Protein 8H68 (pdb70)

Radius of gyration: 27.29 Å; Cα contacts (8 Å, |Δi|>4): 1379; chains: 1; bounding box: 61×79×65 Å

InterPro domains:
  IPR032857 Alpha-ketoglutarate-dependent dioxygenase alkB homologue 4 [PTHR12463] (4-280)
  IPR037151 Alpha-ketoglutarate-dependent dioxygenase AlkB-like superfamily [G3DSA:2.60.120.590] (76-265)

Nearest PDB structures (foldseek):
  8h68-assembly1_A  TM=1.002E+00  e=0.000E+00  Escherichia coli
  2xz3-assembly1_A  TM=9.997E-01  e=1.056E-76  Escherichia coli
  5wq6-assembly3_C  TM=9.988E-01  e=4.194E-76  Homo sapiens
  3o3u-assembly1_N  TM=6.892E-01  e=9.027E-78  Escherichia coli
  7wr3-assembly2_B  TM=6.899E-01  e=1.513E-76  Bolitoglossa

CATH classification: 2.60.120.590

GO terms:
  GO:0141131 DNA N6-methyladenine demethylase activity (F, IDA)
  GO:0010032 meiotic chromosome condensation (P, IMP)
  GO:1905516 positive regulation of fertilization (P, IMP)
  GO:2000781 positive regulation of double-strand break repair (P, IMP)
  GO:2001252 positive regulation of chromosome organization (P, IMP)
  GO:1901046 positive regulation of egg-laying behavior (P, IMP)
  GO:0006260 DNA replication (P, IMP)
  GO:0060903 positive regulation of meiosis I (P, IMP)
  GO:0005515 protein binding (F, IPI)

Organism: Caenorhabditis elegans (NCBI:txid6239)

Structure (mmCIF, N/CA/C/O backbone):
data_8H68
#
_entry.id   8H68
#
_cell.length_a   50.026
_cell.length_b   91.867
_cell.length_c   133.302
_cell.angle_alpha   90.00
_cell.angle_beta   90.00
_cell.angle_gamma   90.00
#
_symmetry.space_group_name_H-M   'P 21 21 21'
#
loop_
_entity.id
_entity.type
_entity.pdbx_description
1 polymer 'Maltose/maltodextrin-binding periplasmic protein,DNA N6-methyl adenine demethylase'
2 branched alpha-D-glucopyranose-(1-4)-alpha-D-glucopyranose-(1-4)-alpha-D-glucopyranose-(1-4)-alpha-D-glucopyranose
3 non-polymer 2-AMINO-2-HYDROXYMETHYL-PROPANE-1,3-DIOL
4 non-polymer GLYCINE
5 non-polymer N-OXALYLGLYCINE
6 non-polymer 'MAGNESIUM ION'
7 non-polymer '4-(2-HYDROXYETHYL)-1-PIPERAZINE ETHANESULFONIC ACID'
8 non-polymer DI(HYDROXYETHYL)ETHER
9 water water
#
loop_
_atom_site.group_PDB
_atom_site.id
_atom_site.type_symbol
_atom_site.label_atom_id
_atom_site.label_alt_id
_atom_site.label_comp_id
_atom_site.label_asym_id
_atom_site.label_entity_id
_atom_site.label_seq_id
_atom_site.pdbx_PDB_ins_code
_atom_site.Cartn_x
_atom_site.Cartn_y
_atom_site.Cartn_z
_atom_site.occupancy
_atom_site.B_iso_or_equiv
_atom_site.auth_seq_id
_atom_site.auth_comp_id
_atom_site.auth_asym_id
_atom_site.auth_atom_id
_atom_site.pdbx_PDB_model_num
ATOM 1 N N . LYS A 1 3 ? 12.175 -50.943 -27.398 1.00 71.53 -371 LYS A N 1
ATOM 2 C CA . LYS A 1 3 ? 12.145 -49.889 -28.403 1.00 58.13 -371 LYS A CA 1
ATOM 3 C C . LYS A 1 3 ? 11.008 -48.892 -28.162 1.00 58.93 -371 LYS A C 1
ATOM 4 O O . LYS A 1 3 ? 10.555 -48.669 -27.031 1.00 59.36 -371 LYS A O 1
ATOM 10 N N . ILE A 1 4 ? 10.553 -48.300 -29.263 1.00 59.14 -370 ILE A N 1
ATOM 11 C CA . ILE A 1 4 ? 9.500 -47.298 -29.261 1.00 50.92 -370 ILE A CA 1
ATOM 12 C C . ILE A 1 4 ? 8.196 -47.980 -29.628 1.00 50.29 -370 ILE A C 1
ATOM 13 O O . ILE A 1 4 ? 8.141 -48.759 -30.590 1.00 48.86 -370 ILE A O 1
ATOM 18 N N . GLU A 1 5 ? 7.146 -47.681 -28.874 1.00 52.14 -369 GLU A N 1
ATOM 19 C CA . GLU A 1 5 ? 5.844 -48.276 -29.128 1.00 54.04 -369 GLU A CA 1
ATOM 20 C C . GLU A 1 5 ? 5.302 -47.847 -30.485 1.00 52.61 -369 GLU A C 1
ATOM 21 O O . GLU A 1 5 ? 5.290 -46.655 -30.809 1.00 51.92 -369 GLU A O 1
ATOM 27 N N . GLU A 1 6 ? 4.825 -48.819 -31.267 1.00 50.95 -368 GLU A N 1
ATOM 28 C CA . GLU A 1 6 ? 4.074 -48.499 -32.473 1.00 47.87 -368 GLU A CA 1
ATOM 29 C C . GLU A 1 6 ? 2.677 -48.018 -32.110 1.00 47.52 -368 GLU A C 1
ATOM 30 O O . GLU A 1 6 ? 2.144 -48.338 -31.046 1.00 46.60 -368 GLU A O 1
ATOM 36 N N . GLY A 1 7 ? 2.086 -47.230 -33.011 1.00 46.97 -367 GLY A N 1
ATOM 37 C CA . GLY A 1 7 ? 0.694 -46.852 -32.911 1.00 44.81 -367 GLY A CA 1
ATOM 38 C C . GLY A 1 7 ? 0.396 -45.627 -32.075 1.00 45.62 -367 GLY A C 1
ATOM 39 O O . GLY A 1 7 ? -0.781 -45.263 -31.950 1.00 47.36 -367 GLY A O 1
ATOM 40 N N . LYS A 1 8 ? 1.415 -44.979 -31.510 1.00 46.74 -366 LYS A N 1
ATOM 41 C CA . LYS A 1 8 ? 1.247 -43.733 -30.771 1.00 45.03 -366 LYS A CA 1
ATOM 42 C C . LYS A 1 8 ? 2.485 -42.866 -30.985 1.00 43.25 -366 LYS A C 1
ATOM 43 O O . LYS A 1 8 ? 3.528 -43.345 -31.445 1.00 43.16 -366 LYS A O 1
ATOM 49 N N . LEU A 1 9 ? 2.365 -41.579 -30.644 1.00 39.95 -365 LEU A N 1
ATOM 50 C CA . LEU A 1 9 ? 3.455 -40.618 -30.802 1.00 38.26 -365 LEU A CA 1
ATOM 51 C C . LEU A 1 9 ? 3.856 -40.047 -29.448 1.00 35.62 -365 LEU A C 1
ATOM 52 O O . LEU A 1 9 ? 3.011 -39.540 -28.704 1.00 35.64 -365 LEU A O 1
ATOM 57 N N . VAL A 1 10 ? 5.146 -40.126 -29.139 1.00 36.13 -364 VAL A N 1
ATOM 58 C CA . VAL A 1 10 ? 5.732 -39.490 -27.968 1.00 34.33 -364 VAL A CA 1
ATOM 59 C C . VAL A 1 10 ? 6.583 -38.327 -28.465 1.00 36.33 -364 VAL A C 1
ATOM 60 O O . VAL A 1 10 ? 7.402 -38.500 -29.378 1.00 35.25 -364 VAL A O 1
ATOM 64 N N . ILE A 1 11 ? 6.384 -37.146 -27.873 1.00 34.57 -363 ILE A N 1
ATOM 65 C CA . ILE A 1 11 ? 7.015 -35.903 -28.312 1.00 34.58 -363 ILE A CA 1
ATOM 66 C C . ILE A 1 11 ? 7.768 -35.282 -27.144 1.00 34.50 -363 ILE A C 1
ATOM 67 O O . ILE A 1 11 ? 7.224 -35.184 -26.036 1.00 35.03 -363 ILE A O 1
ATOM 72 N N . TRP A 1 12 ? 9.014 -34.867 -27.400 1.00 31.33 -362 TRP A N 1
ATOM 73 C CA . TRP A 1 12 ? 9.831 -34.111 -26.456 1.00 31.16 -362 TRP A CA 1
ATOM 74 C C . TRP A 1 12 ? 9.982 -32.678 -26.942 1.00 27.47 -362 TRP A C 1
ATOM 75 O O . TRP A 1 12 ? 10.415 -32.446 -28.078 1.00 23.29 -362 TRP A O 1
ATOM 86 N N . ILE A 1 13 ? 9.648 -31.719 -26.072 1.00 29.38 -361 ILE A N 1
ATOM 87 C CA . ILE A 1 13 ? 9.868 -30.299 -26.339 1.00 28.00 -361 ILE A CA 1
ATOM 88 C C . ILE A 1 13 ? 10.273 -29.619 -25.029 1.00 27.29 -361 ILE A C 1
ATOM 89 O O . ILE A 1 13 ? 9.898 -30.056 -23.942 1.00 27.65 -361 ILE A O 1
ATOM 94 N N . ASN A 1 14 ? 11.109 -28.596 -25.130 1.00 25.17 -360 ASN A N 1
ATOM 95 C CA . ASN A 1 14 ? 11.675 -27.972 -23.932 1.00 31.60 -360 ASN A CA 1
ATOM 96 C C . ASN A 1 14 ? 10.588 -27.320 -23.071 1.00 27.03 -360 ASN A C 1
ATOM 97 O O . ASN A 1 14 ? 9.545 -26.885 -23.565 1.00 24.26 -360 ASN A O 1
ATOM 102 N N . GLY A 1 15 ? 10.870 -27.216 -21.768 1.00 31.41 -359 GLY A N 1
ATOM 103 C CA . GLY A 1 15 ? 9.940 -26.690 -20.764 1.00 28.32 -359 GLY A CA 1
ATOM 104 C C . GLY A 1 15 ? 9.629 -25.196 -20.859 1.00 30.53 -359 GLY A C 1
ATOM 105 O O . GLY A 1 15 ? 8.700 -24.729 -20.182 1.00 29.45 -359 GLY A O 1
ATOM 106 N N . ASP A 1 16 ? 10.366 -24.437 -21.667 1.00 31.24 -358 ASP A N 1
ATOM 107 C CA . ASP A 1 16 ? 10.074 -23.009 -21.826 1.00 34.39 -358 ASP A CA 1
ATOM 108 C C . ASP A 1 16 ? 9.165 -22.719 -23.021 1.00 34.11 -358 ASP A C 1
ATOM 109 O O . ASP A 1 16 ? 8.747 -21.571 -23.197 1.00 30.03 -358 ASP A O 1
ATOM 114 N N . LYS A 1 17 ? 8.828 -23.736 -23.819 1.00 32.04 -357 LYS A N 1
ATOM 115 C CA . LYS A 1 17 ? 7.982 -23.598 -24.995 1.00 29.81 -357 LYS A CA 1
ATOM 116 C C . LYS A 1 17 ? 6.541 -23.947 -24.641 1.00 32.09 -357 LYS A C 1
ATOM 117 O O . LYS A 1 17 ? 6.238 -24.403 -23.534 1.00 32.80 -357 LYS A O 1
ATOM 123 N N . GLY A 1 18 ? 5.642 -23.734 -25.601 1.00 29.00 -356 GLY A N 1
ATOM 124 C CA . GLY A 1 18 ? 4.237 -23.976 -25.362 1.00 30.99 -356 GLY A CA 1
ATOM 125 C C . GLY A 1 18 ? 3.814 -25.432 -25.457 1.00 35.33 -356 GLY A C 1
ATOM 126 O O . GLY A 1 18 ? 3.043 -25.804 -26.353 1.00 34.50 -356 GLY A O 1
ATOM 127 N N . TYR A 1 19 ? 4.301 -26.273 -24.537 1.00 31.04 -355 TYR A N 1
ATOM 128 C CA . TYR A 1 19 ? 4.000 -27.696 -24.648 1.00 33.14 -355 TYR A CA 1
ATOM 129 C C . TYR A 1 19 ? 2.530 -27.990 -24.392 1.00 33.99 -355 TYR A C 1
ATOM 130 O O . TYR A 1 19 ? 2.008 -28.973 -24.923 1.00 36.47 -355 TYR A O 1
ATOM 139 N N . ASN A 1 20 ? 1.831 -27.140 -23.625 1.00 35.42 -354 ASN A N 1
ATOM 140 C CA . ASN A 1 20 ? 0.397 -27.358 -23.417 1.00 35.83 -354 ASN A CA 1
ATOM 141 C C . ASN A 1 20 ? -0.402 -27.041 -24.674 1.00 35.18 -354 ASN A C 1
ATOM 142 O O . ASN A 1 20 ? -1.405 -27.703 -24.951 1.00 36.37 -354 ASN A O 1
ATOM 147 N N . GLY A 1 21 ? 0.002 -26.015 -25.435 1.00 34.51 -353 GLY A N 1
ATOM 148 C CA . GLY A 1 21 ? -0.603 -25.807 -26.743 1.00 33.39 -353 GLY A CA 1
ATOM 149 C C . GLY A 1 21 ? -0.283 -26.947 -27.696 1.00 34.22 -353 GLY A C 1
ATOM 150 O O . GLY A 1 21 ? -1.148 -27.419 -28.434 1.00 34.95 -353 GLY A O 1
ATOM 151 N N . LEU A 1 22 ? 0.961 -27.422 -27.672 1.00 36.06 -352 LEU A N 1
ATOM 152 C CA . LEU A 1 22 ? 1.340 -28.539 -28.532 1.00 35.89 -352 LEU A CA 1
ATOM 153 C C . LEU A 1 22 ? 0.533 -29.789 -28.200 1.00 36.34 -352 LEU A C 1
ATOM 154 O O . LEU A 1 22 ? 0.049 -30.480 -29.102 1.00 38.26 -352 LEU A O 1
ATOM 159 N N . ALA A 1 23 ? 0.344 -30.078 -26.910 1.00 34.71 -351 ALA A N 1
ATOM 160 C CA . ALA A 1 23 ? -0.549 -31.172 -26.528 1.00 34.39 -351 ALA A CA 1
ATOM 161 C C . ALA A 1 23 ? -1.981 -30.959 -27.018 1.00 37.03 -351 ALA A C 1
ATOM 162 O O . ALA A 1 23 ? -2.679 -31.938 -27.298 1.00 39.41 -351 ALA A O 1
ATOM 164 N N . GLU A 1 24 ? -2.452 -29.705 -27.122 1.00 40.02 -350 GLU A N 1
ATOM 165 C CA . GLU A 1 24 ? -3.797 -29.478 -27.664 1.00 37.85 -350 GLU A CA 1
ATOM 166 C C . GLU A 1 24 ? -3.868 -29.872 -29.138 1.00 39.05 -350 GLU A C 1
ATOM 167 O O . GLU A 1 24 ? -4.851 -30.484 -29.573 1.00 42.03 -350 GLU A O 1
ATOM 169 N N . VAL A 1 25 ? -2.837 -29.542 -29.926 1.00 34.64 -349 VAL A N 1
ATOM 170 C CA . VAL A 1 25 ? -2.756 -30.072 -31.287 1.00 38.11 -349 VAL A CA 1
ATOM 171 C C . VAL A 1 25 ? -2.769 -31.604 -31.267 1.00 41.91 -349 VAL A C 1
ATOM 172 O O . VAL A 1 25 ? -3.396 -32.244 -32.121 1.00 44.26 -349 VAL A O 1
ATOM 176 N N . GLY A 1 26 ? -2.072 -32.215 -30.298 1.00 40.32 -348 GLY A N 1
ATOM 177 C CA . GLY A 1 26 ? -2.087 -33.669 -30.175 1.00 43.85 -348 GLY A CA 1
ATOM 178 C C . GLY A 1 26 ? -3.470 -34.249 -29.920 1.00 48.33 -348 GLY A C 1
ATOM 179 O O . GLY A 1 26 ? -3.791 -35.339 -30.402 1.00 51.29 -348 GLY A O 1
ATOM 180 N N . LYS A 1 27 ? -4.303 -33.541 -29.145 1.00 47.75 -347 LYS A N 1
ATOM 181 C CA . LYS A 1 27 ? -5.677 -33.990 -28.925 1.00 50.03 -347 LYS A CA 1
ATOM 182 C C . LYS A 1 27 ? -6.468 -33.979 -30.228 1.00 54.33 -347 LYS A C 1
ATOM 183 O O . LYS A 1 27 ? -7.220 -34.919 -30.518 1.00 56.70 -347 LYS A O 1
ATOM 189 N N . LYS A 1 28 ? -6.323 -32.910 -31.019 1.00 51.78 -346 LYS A N 1
ATOM 190 C CA . LYS A 1 28 ? -7.012 -32.830 -32.304 1.00 55.38 -346 LYS A CA 1
ATOM 191 C C . LYS A 1 28 ? -6.562 -33.959 -33.222 1.00 55.34 -346 LYS A C 1
ATOM 192 O O . LYS A 1 28 ? -7.369 -34.527 -33.968 1.00 56.91 -346 LYS A O 1
ATOM 198 N N . PHE A 1 29 ? -5.273 -34.306 -33.160 1.00 53.24 -345 PHE A N 1
ATOM 199 C CA . PHE A 1 29 ? -4.756 -35.478 -33.863 1.00 55.71 -345 PHE A CA 1
ATOM 200 C C . PHE A 1 29 ? -5.413 -36.754 -33.355 1.00 54.57 -345 PHE A C 1
ATOM 201 O O . PHE A 1 29 ? -5.805 -37.621 -34.141 1.00 54.41 -345 PHE A O 1
ATOM 209 N N . GLU A 1 30 ? -5.530 -36.889 -32.035 1.00 54.90 -344 GLU A N 1
ATOM 210 C CA . GLU A 1 30 ? -6.152 -38.086 -31.475 1.00 60.42 -344 GLU A CA 1
ATOM 211 C C . GLU A 1 30 ? -7.636 -38.147 -31.817 1.00 59.73 -344 GLU A C 1
ATOM 212 O O . GLU A 1 30 ? -8.160 -39.217 -32.142 1.00 60.88 -344 GLU A O 1
ATOM 218 N N . LYS A 1 31 ? -8.325 -37.005 -31.765 1.00 59.56 -343 LYS A N 1
ATOM 219 C CA . LYS A 1 31 ? -9.749 -36.964 -32.089 1.00 61.29 -343 LYS A CA 1
ATOM 220 C C . LYS A 1 31 ? -10.019 -37.373 -33.534 1.00 62.99 -343 LYS A C 1
ATOM 221 O O . LYS A 1 31 ? -11.102 -37.883 -33.839 1.00 68.61 -343 LYS A O 1
ATOM 227 N N . ASP A 1 32 ? -9.056 -37.158 -34.434 1.00 64.30 -342 ASP A N 1
ATOM 228 C CA . ASP A 1 32 ? -9.220 -37.439 -35.859 1.00 61.64 -342 ASP A CA 1
ATOM 229 C C . ASP A 1 32 ? -8.713 -38.819 -36.246 1.00 64.57 -342 ASP A C 1
ATOM 230 O O . ASP A 1 32 ? -9.293 -39.465 -37.125 1.00 67.66 -342 ASP A O 1
ATOM 235 N N . THR A 1 33 ? -7.624 -39.271 -35.626 1.00 58.90 -341 THR A N 1
ATOM 236 C CA . THR A 1 33 ? -6.953 -40.492 -36.038 1.00 59.84 -341 THR A CA 1
ATOM 237 C C . THR A 1 33 ? -6.970 -41.595 -34.993 1.00 59.43 -341 THR A C 1
ATOM 238 O O . THR A 1 33 ? -6.477 -42.695 -35.276 1.00 57.82 -341 THR A O 1
ATOM 242 N N . GLY A 1 34 ? -7.494 -41.334 -33.797 1.00 57.99 -340 GLY A N 1
ATOM 243 C CA . GLY A 1 34 ? -7.417 -42.290 -32.716 1.00 53.58 -340 GLY A CA 1
ATOM 244 C C . GLY A 1 34 ? -6.027 -42.547 -32.190 1.00 53.48 -340 GLY A C 1
ATOM 245 O O . GLY A 1 34 ? -5.873 -43.354 -31.266 1.00 54.47 -340 GLY A O 1
ATOM 246 N N . ILE A 1 35 ? -5.010 -41.891 -32.730 1.00 55.21 -339 ILE A N 1
ATOM 247 C CA . ILE A 1 35 ? -3.641 -42.090 -32.274 1.00 54.25 -339 ILE A CA 1
ATOM 248 C C . ILE A 1 35 ? -3.382 -41.163 -31.096 1.00 51.68 -339 ILE A C 1
ATOM 249 O O . ILE A 1 35 ? -3.631 -39.954 -31.167 1.00 53.21 -339 ILE A O 1
ATOM 254 N N . LYS A 1 36 ? -2.906 -41.733 -30.002 1.00 51.71 -338 LYS A N 1
ATOM 255 C CA . LYS A 1 36 ? -2.604 -40.949 -28.824 1.00 50.91 -338 LYS A CA 1
ATOM 256 C C . LYS A 1 36 ? -1.279 -40.235 -29.017 1.00 44.86 -338 LYS A C 1
ATOM 257 O O . LYS A 1 36 ? -0.303 -40.815 -29.502 1.00 44.20 -338 LYS A O 1
ATOM 263 N N . VAL A 1 37 ? -1.258 -38.962 -28.652 1.00 45.29 -337 VAL A N 1
ATOM 264 C CA . VAL A 1 37 ? -0.054 -38.145 -28.667 1.00 39.03 -337 VAL A CA 1
ATOM 265 C C . VAL A 1 37 ? 0.253 -37.759 -27.232 1.00 36.78 -337 VAL A C 1
ATOM 266 O O . VAL A 1 37 ? -0.617 -37.236 -26.530 1.00 42.40 -337 VAL A O 1
ATOM 270 N N . THR A 1 38 ? 1.481 -38.018 -26.798 1.00 35.49 -336 THR A N 1
ATOM 271 C CA . THR A 1 38 ? 1.929 -37.690 -25.452 1.00 35.93 -336 THR A CA 1
ATOM 272 C C . THR A 1 38 ? 3.087 -36.711 -25.559 1.00 35.30 -336 THR A C 1
ATOM 273 O O . THR A 1 38 ? 4.140 -37.053 -26.105 1.00 35.48 -336 THR A O 1
ATOM 277 N N . VAL A 1 39 ? 2.882 -35.500 -25.049 1.00 36.19 -335 VAL A N 1
ATOM 278 C CA . VAL A 1 39 ? 3.880 -34.431 -25.083 1.00 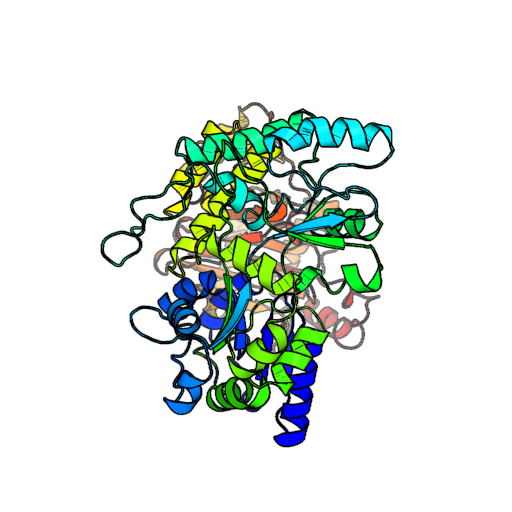35.23 -335 VAL A CA 1
ATOM 279 C C . VAL A 1 39 ? 4.572 -34.383 -23.728 1.00 36.32 -335 VAL A C 1
ATOM 280 O O . VAL A 1 39 ? 3.915 -34.237 -22.689 1.00 36.66 -335 VAL A O 1
ATOM 284 N N . GLU A 1 40 ? 5.897 -34.514 -23.735 1.00 34.47 -334 GLU A N 1
ATOM 285 C CA . GLU A 1 40 ? 6.688 -34.471 -22.520 1.00 36.87 -334 GLU A CA 1
ATOM 286 C C . GLU A 1 40 ? 7.709 -33.354 -22.645 1.00 37.49 -334 GLU A C 1
ATOM 287 O O . GLU A 1 40 ? 8.111 -32.984 -23.751 1.00 32.73 -334 GLU A O 1
ATOM 293 N N . HIS A 1 41 ? 8.117 -32.808 -21.503 1.00 36.23 -333 HIS A N 1
ATOM 294 C CA . HIS A 1 41 ? 9.161 -31.787 -21.451 1.00 34.79 -333 HIS A CA 1
ATOM 295 C C . HIS A 1 41 ? 10.237 -32.217 -20.462 1.00 37.00 -333 HIS A C 1
ATOM 296 O O . HIS A 1 41 ? 10.443 -31.576 -19.424 1.00 34.71 -333 HIS A O 1
ATOM 303 N N . PRO A 1 42 ? 10.961 -33.297 -20.772 1.00 38.06 -332 PRO A N 1
ATOM 304 C CA . PRO A 1 42 ? 12.020 -33.760 -19.869 1.00 39.42 -332 PRO A CA 1
ATOM 305 C C . PRO A 1 42 ? 13.113 -32.721 -19.710 1.00 39.50 -332 PRO A C 1
ATOM 306 O O . PRO A 1 42 ? 13.456 -32.001 -20.650 1.00 39.31 -332 PRO A O 1
ATOM 310 N N . ASP A 1 43 ? 13.673 -32.659 -18.506 1.00 40.25 -331 ASP A N 1
ATOM 311 C CA . ASP A 1 43 ? 14.863 -31.851 -18.300 1.00 40.89 -331 ASP A CA 1
ATOM 312 C C . ASP A 1 43 ? 15.992 -32.460 -19.107 1.00 39.44 -331 ASP A C 1
ATOM 313 O O . ASP A 1 43 ? 16.068 -33.686 -19.264 1.00 35.36 -331 ASP A O 1
ATOM 318 N N . LYS A 1 44 ? 16.841 -31.596 -19.665 1.00 34.22 -330 LYS A N 1
ATOM 319 C CA . LYS A 1 44 ? 18.020 -32.043 -20.398 1.00 35.57 -330 LYS A CA 1
ATOM 320 C C . LYS A 1 44 ? 17.651 -32.927 -21.587 1.00 32.32 -330 LYS A C 1
ATOM 321 O O . LYS A 1 44 ? 18.445 -33.772 -21.998 1.00 30.47 -330 LYS A O 1
ATOM 327 N N . LEU A 1 45 ? 16.441 -32.746 -22.141 1.00 29.20 -329 LEU A N 1
ATOM 328 C CA . LEU A 1 45 ? 15.967 -33.614 -23.216 1.00 29.31 -329 LEU A CA 1
ATOM 329 C C . LEU A 1 45 ? 16.957 -33.691 -24.384 1.00 32.53 -329 LEU A C 1
ATOM 330 O O . LEU A 1 45 ? 17.109 -34.757 -24.999 1.00 25.97 -329 LEU A O 1
ATOM 335 N N . GLU A 1 46 ? 17.654 -32.583 -24.683 1.00 28.32 -328 GLU A N 1
ATOM 336 C CA . GLU A 1 46 ? 18.586 -32.541 -25.800 1.00 28.26 -328 GLU A CA 1
ATOM 337 C C . GLU A 1 46 ? 19.853 -33.334 -25.510 1.00 30.07 -328 GLU A C 1
ATOM 338 O O . GLU A 1 46 ? 20.560 -33.725 -26.447 1.00 24.80 -328 GLU A O 1
ATOM 344 N N . GLU A 1 47 ? 20.145 -33.599 -24.244 1.00 32.32 -327 GLU A N 1
ATOM 345 C CA . GLU A 1 47 ? 21.252 -34.487 -23.915 1.00 32.32 -327 GLU A CA 1
ATOM 346 C C . GLU A 1 47 ? 20.831 -35.944 -23.824 1.00 34.78 -327 GLU A C 1
ATOM 347 O O . GLU A 1 47 ? 21.631 -36.835 -24.140 1.00 34.91 -327 GLU A O 1
ATOM 353 N N . LYS A 1 48 ? 19.592 -36.195 -23.402 1.00 32.08 -326 LYS A N 1
ATOM 354 C CA . LYS A 1 48 ? 19.094 -37.549 -23.279 1.00 33.95 -326 LYS A CA 1
ATOM 355 C C . LYS A 1 48 ? 18.788 -38.163 -24.635 1.00 34.53 -326 LYS A C 1
ATOM 356 O O . LYS A 1 48 ? 18.956 -39.372 -24.811 1.00 35.76 -326 LYS A O 1
ATOM 362 N N . PHE A 1 49 ? 18.321 -37.361 -25.589 1.00 29.29 -325 PHE A N 1
ATOM 363 C CA . PHE A 1 49 ? 17.882 -37.928 -26.855 1.00 28.80 -325 PHE A CA 1
ATOM 364 C C . PHE A 1 49 ? 18.990 -38.675 -27.582 1.00 30.09 -325 PHE A C 1
ATOM 365 O O . PHE A 1 49 ? 18.714 -39.777 -28.077 1.00 31.26 -325 PHE A O 1
ATOM 373 N N . PRO A 1 50 ? 20.228 -38.181 -27.687 1.00 31.53 -324 PRO A N 1
ATOM 374 C CA . PRO A 1 50 ? 21.242 -39.004 -28.354 1.00 31.93 -324 PRO A CA 1
ATOM 375 C C . PRO A 1 50 ? 21.563 -40.285 -27.599 1.00 36.57 -324 PRO A C 1
ATOM 376 O O . PRO A 1 50 ? 21.884 -41.290 -28.249 1.00 40.34 -324 PRO A O 1
ATOM 380 N N . GLN A 1 51 ? 21.464 -40.312 -26.260 1.00 37.90 -323 GLN A N 1
ATOM 381 C CA . GLN A 1 51 ? 21.762 -41.569 -25.567 1.00 37.62 -323 GLN A CA 1
ATOM 382 C C . GLN A 1 51 ? 20.653 -42.600 -25.742 1.00 38.26 -323 GLN A C 1
ATOM 383 O O . GLN A 1 51 ? 20.943 -43.792 -25.904 1.00 43.22 -323 GLN A O 1
ATOM 389 N N . VAL A 1 52 ? 19.383 -42.190 -25.718 1.00 36.66 -322 VAL A N 1
ATOM 390 C CA . VAL A 1 52 ? 18.311 -43.180 -25.831 1.00 35.69 -322 VAL A CA 1
ATOM 391 C C . VAL A 1 52 ? 17.967 -43.486 -27.290 1.00 37.88 -322 VAL A C 1
ATOM 392 O O . VAL A 1 52 ? 17.533 -44.603 -27.600 1.00 42.02 -322 VAL A O 1
ATOM 396 N N . ALA A 1 53 ? 18.138 -42.521 -28.199 1.00 34.29 -321 ALA A N 1
ATOM 397 C CA . ALA A 1 53 ? 17.910 -42.803 -29.610 1.00 37.02 -321 ALA A CA 1
ATOM 398 C C . ALA A 1 53 ? 18.927 -43.818 -30.151 1.00 39.73 -321 ALA A C 1
ATOM 399 O O . ALA A 1 53 ? 18.574 -44.690 -30.962 1.00 38.53 -321 ALA A O 1
ATOM 401 N N . ALA A 1 54 ? 20.190 -43.735 -29.702 1.00 41.46 -320 ALA A N 1
ATOM 402 C CA . ALA A 1 54 ? 21.220 -44.661 -30.174 1.00 39.53 -320 ALA A CA 1
ATOM 403 C C . ALA A 1 54 ? 21.008 -46.095 -29.692 1.00 43.58 -320 ALA A C 1
ATOM 404 O O . ALA A 1 54 ? 21.680 -47.006 -30.197 1.00 40.17 -320 ALA A O 1
ATOM 406 N N . THR A 1 55 ? 20.102 -46.326 -28.737 1.00 38.47 -319 THR A N 1
ATOM 407 C CA . THR A 1 55 ? 19.704 -47.678 -28.365 1.00 41.66 -319 THR A CA 1
ATOM 408 C C . THR A 1 55 ? 18.328 -48.034 -28.902 1.00 40.08 -319 THR A C 1
ATOM 409 O O . THR A 1 55 ? 17.747 -49.022 -28.458 1.00 34.61 -319 THR A O 1
ATOM 413 N N . GLY A 1 56 ? 17.783 -47.236 -29.825 1.00 40.63 -318 GLY A N 1
ATOM 414 C CA . GLY A 1 56 ? 16.472 -47.515 -30.375 1.00 38.56 -318 GLY A CA 1
ATOM 415 C C . GLY A 1 56 ? 15.316 -47.047 -29.526 1.00 41.55 -318 GLY A C 1
ATOM 416 O O . GLY A 1 56 ? 14.183 -47.471 -29.760 1.00 44.06 -318 GLY A O 1
ATOM 417 N N . ASP A 1 57 ? 15.556 -46.173 -28.558 1.00 37.99 -317 ASP A N 1
ATOM 418 C CA . ASP A 1 57 ? 14.521 -45.697 -27.647 1.00 41.37 -317 ASP A CA 1
ATOM 419 C C . ASP A 1 57 ? 14.359 -44.174 -27.784 1.00 39.02 -317 ASP A C 1
ATOM 420 O O . ASP A 1 57 ? 15.014 -43.534 -28.608 1.00 36.48 -317 ASP A O 1
ATOM 425 N N . GLY A 1 58 ? 13.481 -43.596 -26.955 1.00 36.25 -316 GLY A N 1
ATOM 426 C CA . GLY A 1 58 ? 13.258 -42.167 -26.940 1.00 33.06 -316 GLY A CA 1
ATOM 427 C C . GLY A 1 58 ? 11.941 -41.753 -27.566 1.00 31.77 -316 GLY A C 1
ATOM 428 O O . GLY A 1 58 ? 11.069 -42.588 -27.830 1.00 34.05 -316 GLY A O 1
ATOM 429 N N . PRO A 1 59 ? 11.777 -40.451 -27.821 1.00 30.23 -315 PRO A N 1
ATOM 430 C CA . PRO A 1 59 ? 10.537 -39.955 -28.428 1.00 32.02 -315 PRO A CA 1
ATOM 431 C C . PRO A 1 59 ? 10.495 -40.205 -29.930 1.00 29.56 -315 PRO A C 1
ATOM 432 O O . PRO A 1 59 ? 11.518 -40.313 -30.603 1.00 28.47 -315 PRO A O 1
ATOM 436 N N . ASP A 1 60 ? 9.280 -40.255 -30.466 1.00 29.66 -314 ASP A N 1
ATOM 437 C CA . ASP A 1 60 ? 9.154 -40.241 -31.920 1.00 30.61 -314 ASP A CA 1
ATOM 438 C C . ASP A 1 60 ? 9.622 -38.903 -32.490 1.00 32.09 -314 ASP A C 1
ATOM 439 O O . ASP A 1 60 ? 10.304 -38.864 -33.522 1.00 31.65 -314 ASP A O 1
ATOM 444 N N . ILE A 1 61 ? 9.283 -37.795 -31.822 1.00 32.64 -313 ILE A N 1
ATOM 445 C CA . ILE A 1 61 ? 9.578 -36.447 -32.307 1.00 30.81 -313 ILE A CA 1
ATOM 446 C C . ILE A 1 61 ? 10.281 -35.656 -31.210 1.00 27.45 -313 ILE A C 1
ATOM 447 O O . ILE A 1 61 ? 9.834 -35.644 -30.055 1.00 26.55 -313 ILE A O 1
ATOM 452 N N . ILE A 1 62 ? 11.394 -35.009 -31.572 1.00 28.37 -312 ILE A N 1
ATOM 453 C CA . ILE A 1 62 ? 12.144 -34.134 -30.680 1.00 28.70 -312 ILE A CA 1
ATOM 454 C C . ILE A 1 62 ? 12.101 -32.709 -31.228 1.00 28.45 -312 ILE A C 1
ATOM 455 O O . ILE A 1 62 ? 12.403 -32.477 -32.406 1.00 29.07 -312 ILE A O 1
ATOM 460 N N . PHE A 1 63 ? 11.717 -31.763 -30.368 1.00 27.52 -311 PHE A N 1
ATOM 461 C CA . PHE A 1 63 ? 11.762 -30.336 -30.666 1.00 26.50 -311 PHE A CA 1
ATOM 462 C C . PHE A 1 63 ? 12.991 -29.708 -30.020 1.00 27.16 -311 PHE A C 1
ATOM 463 O O . PHE A 1 63 ? 13.233 -29.904 -28.819 1.00 27.81 -311 PHE A O 1
ATOM 471 N N . TRP A 1 64 ? 13.752 -28.949 -30.811 1.00 21.87 -310 TRP A N 1
ATOM 472 C CA . TRP A 1 64 ? 14.822 -28.091 -30.304 1.00 23.71 -310 TRP A CA 1
ATOM 473 C C . TRP A 1 64 ? 15.172 -27.097 -31.393 1.00 26.65 -310 TRP A C 1
ATOM 474 O O . TRP A 1 64 ? 14.793 -27.275 -32.555 1.00 23.79 -310 TRP A O 1
ATOM 485 N N . ALA A 1 65 ? 15.927 -26.059 -31.012 1.00 26.03 -309 ALA A N 1
ATOM 486 C CA . ALA A 1 65 ? 16.577 -25.220 -32.007 1.00 25.14 -309 ALA A CA 1
ATOM 487 C C . ALA A 1 65 ? 17.498 -26.075 -32.867 1.00 27.91 -309 ALA A C 1
ATOM 488 O O . ALA A 1 65 ? 18.086 -27.059 -32.403 1.00 26.29 -309 ALA A O 1
ATOM 490 N N . HIS A 1 66 ? 17.663 -25.644 -34.121 1.00 25.45 -308 HIS A N 1
ATOM 491 C CA . HIS A 1 66 ? 18.323 -26.454 -35.134 1.00 26.22 -308 HIS A CA 1
ATOM 492 C C . HIS A 1 66 ? 19.799 -26.691 -34.841 1.00 27.17 -308 HIS A C 1
ATOM 493 O O . HIS A 1 66 ? 20.405 -27.573 -35.467 1.00 25.32 -308 HIS A O 1
ATOM 500 N N . ASP A 1 67 ? 20.405 -25.909 -33.941 1.00 23.36 -307 ASP A N 1
ATOM 501 C CA . ASP A 1 67 ? 21.850 -26.041 -33.730 1.00 27.20 -307 ASP A CA 1
ATOM 502 C C . ASP A 1 67 ? 22.229 -27.404 -33.161 1.00 27.47 -307 ASP A C 1
ATOM 503 O O . ASP A 1 67 ? 23.384 -27.811 -33.285 1.00 28.44 -307 ASP A O 1
ATOM 508 N N . ARG A 1 68 ? 21.290 -28.103 -32.523 1.00 23.66 -306 ARG A N 1
ATOM 509 C CA . ARG A 1 68 ? 21.561 -29.426 -31.975 1.00 26.63 -306 ARG A CA 1
ATOM 510 C C . ARG A 1 68 ? 21.517 -30.524 -33.035 1.00 29.93 -306 ARG A C 1
ATOM 511 O O . ARG A 1 68 ? 22.065 -31.611 -32.803 1.00 21.99 -306 ARG A O 1
ATOM 519 N N . PHE A 1 69 ? 20.900 -30.258 -34.201 1.00 27.93 -305 PHE A N 1
ATOM 520 C CA . PHE A 1 69 ? 20.414 -31.361 -35.025 1.00 29.02 -305 PHE A CA 1
ATOM 521 C C . PHE A 1 69 ? 21.502 -31.976 -35.908 1.00 31.83 -305 PHE A C 1
ATOM 522 O O . PHE A 1 69 ? 21.394 -33.156 -36.283 1.00 30.54 -305 PHE A O 1
ATOM 530 N N . GLY A 1 70 ? 22.551 -31.218 -36.246 1.00 33.92 -304 GLY A N 1
ATOM 531 C CA . GLY A 1 70 ? 23.639 -31.790 -37.031 1.00 31.78 -304 GLY A CA 1
ATOM 532 C C . GLY A 1 70 ? 24.407 -32.844 -36.260 1.00 34.17 -304 GLY A C 1
ATOM 533 O O . GLY A 1 70 ? 24.820 -33.863 -36.824 1.00 32.66 -304 GLY A O 1
ATOM 534 N N . GLY A 1 71 ? 24.610 -32.620 -34.957 1.00 28.47 -303 GLY A N 1
ATOM 535 C CA . GLY A 1 71 ? 25.166 -33.671 -34.121 1.00 28.63 -303 GLY A CA 1
ATOM 536 C C . GLY A 1 71 ? 24.317 -34.935 -34.099 1.00 30.79 -303 GLY A C 1
ATOM 537 O O . GLY A 1 71 ? 24.849 -36.047 -34.160 1.00 31.13 -303 GLY A O 1
ATOM 538 N N . TYR A 1 72 ? 22.988 -34.783 -34.020 1.00 27.28 -302 TYR A N 1
ATOM 539 C CA . TYR A 1 72 ? 22.099 -35.943 -34.080 1.00 30.15 -302 TYR A CA 1
ATOM 540 C C . TYR A 1 72 ? 22.169 -36.624 -35.439 1.00 30.30 -302 TYR A C 1
ATOM 541 O O . TYR A 1 72 ? 22.243 -37.858 -35.525 1.00 29.28 -302 TYR A O 1
ATOM 550 N N . ALA A 1 73 ? 22.066 -35.834 -36.509 1.00 28.91 -301 ALA A N 1
ATOM 551 C CA . ALA A 1 73 ? 22.066 -36.393 -37.852 1.00 32.87 -301 ALA A CA 1
ATOM 552 C C . ALA A 1 73 ? 23.373 -37.112 -38.155 1.00 31.48 -301 ALA A C 1
ATOM 553 O O . ALA A 1 73 ? 23.371 -38.121 -38.854 1.00 33.81 -301 ALA A O 1
ATOM 555 N N . GLN A 1 74 ? 24.492 -36.598 -37.652 1.00 30.93 -300 GLN A N 1
ATOM 556 C CA . GLN A 1 74 ? 25.773 -37.230 -37.913 1.00 32.88 -300 GLN A CA 1
ATOM 557 C C . GLN A 1 74 ? 25.789 -38.689 -37.458 1.00 33.84 -300 GLN A C 1
ATOM 558 O O . GLN A 1 74 ? 26.421 -39.535 -38.097 1.00 31.74 -300 GLN A O 1
ATOM 564 N N . SER A 1 75 ? 25.110 -39.007 -36.354 1.00 36.32 -299 SER A N 1
ATOM 565 C CA . SER A 1 75 ? 25.092 -40.364 -35.811 1.00 35.68 -299 SER A CA 1
ATOM 566 C C . SER A 1 75 ? 23.928 -41.169 -36.349 1.00 35.22 -299 SER A C 1
ATOM 567 O O . SER A 1 75 ? 23.739 -42.321 -35.939 1.00 42.24 -299 SER A O 1
ATOM 570 N N . GLY A 1 76 ? 23.139 -40.583 -37.241 1.00 35.89 -298 GLY A N 1
ATOM 571 C CA . GLY A 1 76 ? 22.013 -41.270 -37.827 1.00 37.11 -298 GLY A CA 1
ATOM 572 C C . GLY A 1 76 ? 20.759 -41.288 -36.986 1.00 36.38 -298 GLY A C 1
ATOM 573 O O . GLY A 1 76 ? 19.854 -42.072 -37.281 1.00 34.78 -298 GLY A O 1
ATOM 574 N N . LEU A 1 77 ? 20.662 -40.435 -35.955 1.00 32.46 -297 LEU A N 1
ATOM 575 C CA . LEU A 1 77 ? 19.508 -40.471 -35.063 1.00 31.76 -297 LEU A CA 1
ATOM 576 C C . LEU A 1 77 ? 18.277 -39.767 -35.634 1.00 29.47 -297 LEU A C 1
ATOM 577 O O . LEU A 1 77 ? 17.199 -39.865 -35.043 1.00 30.67 -297 LEU A O 1
ATOM 582 N N . LEU A 1 78 ? 18.388 -39.095 -36.776 1.00 30.49 -296 LEU A N 1
ATOM 583 C CA . LEU A 1 78 ? 17.268 -38.365 -37.352 1.00 32.66 -296 LEU A CA 1
ATOM 584 C C . LEU A 1 78 ? 16.933 -38.953 -38.706 1.00 31.46 -296 LEU A C 1
ATOM 585 O O . LEU A 1 78 ? 17.817 -39.107 -39.557 1.00 35.06 -296 LEU A O 1
ATOM 590 N N . ALA A 1 79 ? 15.661 -39.271 -38.906 1.00 28.80 -295 ALA A N 1
ATOM 591 C CA . ALA A 1 79 ? 15.224 -39.725 -40.216 1.00 32.56 -295 ALA A CA 1
ATOM 592 C C . ALA A 1 79 ? 15.234 -38.565 -41.199 1.00 34.55 -295 ALA A C 1
ATOM 593 O O . ALA A 1 79 ? 14.919 -37.423 -40.840 1.00 32.89 -295 ALA A O 1
ATOM 595 N N . GLU A 1 80 ? 15.577 -38.860 -42.453 1.00 39.05 -294 GLU A N 1
ATOM 596 C CA . GLU A 1 80 ? 15.419 -37.850 -43.490 1.00 41.73 -294 GLU A CA 1
ATOM 597 C C . GLU A 1 80 ? 13.937 -37.572 -43.686 1.00 40.20 -294 GLU A C 1
ATOM 598 O O . GLU A 1 80 ? 13.114 -38.488 -43.672 1.00 42.89 -294 GLU A O 1
ATOM 604 N N . ILE A 1 81 ? 13.584 -36.324 -43.838 1.00 39.54 -293 ILE A N 1
ATOM 605 C CA . ILE A 1 81 ? 12.171 -36.014 -43.983 1.00 43.17 -293 ILE A CA 1
ATOM 606 C C . ILE A 1 81 ? 11.913 -35.747 -45.454 1.00 47.04 -293 ILE A C 1
ATOM 607 O O . ILE A 1 81 ? 12.770 -35.226 -46.185 1.00 44.82 -293 ILE A O 1
ATOM 612 N N . THR A 1 82 ? 10.694 -36.062 -45.878 1.00 49.01 -292 THR A N 1
ATOM 613 C CA . THR A 1 82 ? 10.363 -36.221 -47.291 1.00 55.90 -292 THR A CA 1
ATOM 614 C C . THR A 1 82 ? 9.138 -35.383 -47.665 1.00 54.02 -292 THR A C 1
ATOM 615 O O . THR A 1 82 ? 8.136 -35.906 -48.162 1.00 53.39 -292 THR A O 1
ATOM 619 N N . PRO A 1 83 ? 9.182 -34.069 -47.453 1.00 54.51 -291 PRO A N 1
ATOM 620 C CA . PRO A 1 83 ? 8.028 -33.248 -47.840 1.00 51.69 -291 PRO A CA 1
ATOM 621 C C . PRO A 1 83 ? 7.945 -33.131 -49.350 1.00 49.82 -291 PRO A C 1
ATOM 622 O O . PRO A 1 83 ? 8.965 -33.027 -50.034 1.00 50.05 -291 PRO A O 1
ATOM 626 N N . ASP A 1 84 ? 6.726 -33.168 -49.877 1.00 47.81 -290 ASP A N 1
ATOM 627 C CA . ASP A 1 84 ? 6.597 -32.886 -51.300 1.00 57.23 -290 ASP A CA 1
ATOM 628 C C . ASP A 1 84 ? 6.759 -31.385 -51.562 1.00 54.77 -290 ASP A C 1
ATOM 629 O O . ASP A 1 84 ? 6.768 -30.554 -50.641 1.00 50.69 -290 ASP A O 1
ATOM 634 N N . LYS A 1 85 ? 6.890 -31.045 -52.847 1.00 55.86 -289 LYS A N 1
ATOM 635 C CA . LYS A 1 85 ? 7.204 -29.671 -53.219 1.00 55.77 -289 LYS A CA 1
ATOM 636 C C . LYS A 1 85 ? 6.118 -28.711 -52.753 1.00 53.80 -289 LYS A C 1
ATOM 637 O O . LYS A 1 85 ? 6.413 -27.587 -52.333 1.00 51.98 -289 LYS A O 1
ATOM 643 N N . ALA A 1 86 ? 4.857 -29.144 -52.793 1.00 54.10 -288 ALA A N 1
ATOM 644 C CA . ALA A 1 86 ? 3.773 -28.271 -52.364 1.00 51.00 -288 ALA A CA 1
ATOM 645 C C . ALA A 1 86 ? 3.881 -27.957 -50.882 1.00 50.56 -288 ALA A C 1
ATOM 646 O O . ALA A 1 86 ? 3.668 -26.806 -50.473 1.00 51.36 -288 ALA A O 1
ATOM 648 N N . PHE A 1 87 ? 4.226 -28.954 -50.052 1.00 46.92 -287 PHE A N 1
ATOM 649 C CA . PHE A 1 87 ? 4.394 -28.632 -48.643 1.00 44.78 -287 PHE A CA 1
ATOM 650 C C . PHE A 1 87 ? 5.658 -27.815 -48.405 1.00 42.72 -287 PHE A C 1
ATOM 651 O O . PHE A 1 87 ? 5.655 -26.923 -47.552 1.00 37.58 -287 PHE A O 1
ATOM 659 N N . GLN A 1 88 ? 6.741 -28.096 -49.141 1.00 42.52 -286 GLN A N 1
ATOM 660 C CA . GLN A 1 88 ? 7.961 -27.302 -48.991 1.00 43.00 -286 GLN A CA 1
ATOM 661 C C . GLN A 1 88 ? 7.710 -25.830 -49.293 1.00 46.14 -286 GLN A C 1
ATOM 662 O O . GLN A 1 88 ? 8.310 -24.945 -48.668 1.00 41.26 -286 GLN A O 1
ATOM 668 N N . ASP A 1 89 ? 6.829 -25.544 -50.251 1.00 45.86 -285 ASP A N 1
ATOM 669 C CA . ASP A 1 89 ? 6.563 -24.160 -50.608 1.00 45.95 -285 ASP A CA 1
ATOM 670 C C . ASP A 1 89 ? 5.790 -23.402 -49.533 1.00 42.95 -285 ASP A C 1
ATOM 671 O O . ASP A 1 89 ? 5.727 -22.170 -49.597 1.00 44.12 -285 ASP A O 1
ATOM 676 N N . LYS A 1 90 ? 5.236 -24.095 -48.540 1.00 40.59 -284 LYS A N 1
ATOM 677 C CA . LYS A 1 90 ? 4.465 -23.459 -47.479 1.00 41.06 -284 LYS A CA 1
ATOM 678 C C . LYS A 1 90 ? 5.328 -22.765 -46.430 1.00 40.22 -284 LYS A C 1
ATOM 679 O O . LYS A 1 90 ? 4.793 -21.968 -45.643 1.00 38.27 -284 LYS A O 1
ATOM 685 N N . LEU A 1 91 ? 6.632 -23.063 -46.381 1.00 40.09 -283 LEU A N 1
ATOM 686 C CA . LEU A 1 91 ? 7.539 -22.547 -45.358 1.00 38.23 -283 LEU A CA 1
ATOM 687 C C . LEU A 1 91 ? 8.642 -21.737 -46.029 1.00 36.04 -283 LEU A C 1
ATOM 688 O O . LEU A 1 91 ? 9.028 -22.023 -47.169 1.00 34.89 -283 LEU A O 1
ATOM 693 N N . TYR A 1 92 ? 9.172 -20.741 -45.315 1.00 34.70 -282 TYR A N 1
ATOM 694 C CA . TYR A 1 92 ? 10.201 -19.886 -45.907 1.00 35.57 -282 TYR A CA 1
ATOM 695 C C . TYR A 1 92 ? 11.443 -20.707 -46.233 1.00 35.00 -282 TYR A C 1
ATOM 696 O O . TYR A 1 92 ? 11.907 -21.481 -45.384 1.00 34.15 -282 TYR A O 1
ATOM 705 N N . PRO A 1 93 ? 11.996 -20.576 -47.444 1.00 33.41 -281 PRO A N 1
ATOM 706 C CA . PRO A 1 93 ? 13.230 -21.312 -47.806 1.00 30.45 -281 PRO A CA 1
ATOM 707 C C . PRO A 1 93 ? 14.381 -21.188 -46.816 1.00 31.82 -281 PRO A C 1
ATOM 708 O O . PRO A 1 93 ? 15.025 -22.200 -46.509 1.00 31.60 -281 PRO A O 1
ATOM 712 N N . PHE A 1 94 ? 14.646 -19.995 -46.272 1.00 28.79 -280 PHE A N 1
ATOM 713 C CA . PHE A 1 94 ? 15.770 -19.877 -45.345 1.00 29.69 -280 PHE A CA 1
ATOM 714 C C . PHE A 1 94 ? 15.565 -20.740 -44.095 1.00 29.21 -280 PHE A C 1
ATOM 715 O O . PHE A 1 94 ? 16.541 -21.199 -43.486 1.00 26.05 -280 PHE A O 1
ATOM 723 N N . THR A 1 95 ? 14.313 -21.010 -43.718 1.00 28.93 -279 THR A N 1
ATOM 724 C CA . THR A 1 95 ? 14.089 -21.888 -42.575 1.00 29.56 -279 THR A CA 1
ATOM 725 C C . THR A 1 95 ? 14.420 -23.335 -42.917 1.00 31.23 -279 THR A C 1
ATOM 726 O O . THR A 1 95 ? 14.988 -24.042 -42.084 1.00 29.50 -279 THR A O 1
ATOM 730 N N . TRP A 1 96 ? 14.111 -23.780 -44.146 1.00 27.43 -278 TRP A N 1
ATOM 731 C CA . TRP A 1 96 ? 14.511 -25.121 -44.571 1.00 33.81 -278 TRP A CA 1
ATOM 732 C C . TRP A 1 96 ? 16.023 -25.294 -44.528 1.00 34.31 -278 TRP A C 1
ATOM 733 O O . TRP A 1 96 ? 16.523 -26.360 -44.138 1.00 31.48 -278 TRP A O 1
ATOM 744 N N . ASP A 1 97 ? 16.771 -24.264 -44.943 1.00 33.28 -277 ASP A N 1
ATOM 745 C CA . ASP A 1 97 ? 18.224 -24.392 -44.981 1.00 31.85 -277 ASP A CA 1
ATOM 746 C C . ASP A 1 97 ? 18.806 -24.556 -43.586 1.00 31.27 -277 ASP A C 1
ATOM 747 O O . ASP A 1 97 ? 19.859 -25.171 -43.431 1.00 36.13 -277 ASP A O 1
ATOM 752 N N . ALA A 1 98 ? 18.143 -24.029 -42.556 1.00 30.11 -276 ALA A N 1
ATOM 753 C CA . ALA A 1 98 ? 18.647 -24.244 -41.205 1.00 30.11 -276 ALA A CA 1
ATOM 754 C C . ALA A 1 98 ? 18.565 -25.709 -40.764 1.00 31.51 -276 ALA A C 1
ATOM 755 O O . ALA A 1 98 ? 19.278 -26.102 -39.834 1.00 33.54 -276 ALA A O 1
ATOM 757 N N . VAL A 1 99 ? 17.706 -26.519 -41.377 1.00 28.94 -275 VAL A N 1
ATOM 758 C CA . VAL A 1 99 ? 17.559 -27.922 -40.977 1.00 32.15 -275 VAL A CA 1
ATOM 759 C C . VAL A 1 99 ? 18.020 -28.840 -42.108 1.00 33.06 -275 VAL A C 1
ATOM 760 O O . VAL A 1 99 ? 17.486 -29.942 -42.290 1.00 32.51 -275 VAL A O 1
ATOM 764 N N . ARG A 1 100 ? 19.000 -28.382 -42.887 1.00 36.90 -274 ARG A N 1
ATOM 765 C CA . ARG A 1 100 ? 19.687 -29.194 -43.882 1.00 38.74 -274 ARG A CA 1
ATOM 766 C C . ARG A 1 100 ? 21.041 -29.614 -43.342 1.00 39.47 -274 ARG A C 1
ATOM 767 O O . ARG A 1 100 ? 21.772 -28.790 -42.787 1.00 39.45 -274 ARG A O 1
ATOM 775 N N . TYR A 1 101 ? 21.380 -30.886 -43.538 1.00 36.22 -273 TYR A N 1
ATOM 776 C CA . TYR A 1 101 ? 22.647 -31.446 -43.086 1.00 40.79 -273 TYR A CA 1
ATOM 777 C C . TYR A 1 101 ? 23.167 -32.370 -44.171 1.00 47.16 -273 TYR A C 1
ATOM 778 O O . TYR A 1 101 ? 22.515 -33.367 -44.497 1.00 45.93 -273 TYR A O 1
ATOM 787 N N . ASN A 1 102 ? 24.326 -32.037 -44.731 1.00 51.01 -272 ASN A N 1
ATOM 788 C CA . ASN A 1 102 ? 24.927 -32.816 -45.817 1.00 55.50 -272 ASN A CA 1
ATOM 789 C C . ASN A 1 102 ? 23.906 -33.067 -46.925 1.00 53.39 -272 ASN A C 1
ATOM 790 O O . ASN A 1 102 ? 23.703 -34.192 -47.387 1.00 55.43 -272 ASN A O 1
ATOM 795 N N . GLY A 1 103 ? 23.224 -31.997 -47.313 1.00 57.63 -271 GLY A N 1
ATOM 796 C CA . GLY A 1 103 ? 22.326 -32.047 -48.449 1.00 58.15 -271 GLY A CA 1
ATOM 797 C C . GLY A 1 103 ? 21.067 -32.852 -48.240 1.00 58.48 -271 GLY A C 1
ATOM 798 O O . GLY A 1 103 ? 20.520 -33.389 -49.210 1.00 61.84 -271 GLY A O 1
ATOM 799 N N . LYS A 1 104 ? 20.591 -32.952 -47.001 1.00 50.47 -270 LYS A N 1
ATOM 800 C CA . LYS A 1 104 ? 19.360 -33.656 -46.681 1.00 47.41 -270 LYS A CA 1
ATOM 801 C C . LYS A 1 104 ? 18.567 -32.846 -45.658 1.00 43.71 -270 LYS A C 1
ATOM 802 O O . LYS A 1 104 ? 19.132 -32.183 -44.781 1.00 39.20 -270 LYS A O 1
ATOM 808 N N . LEU A 1 105 ? 17.250 -32.901 -45.778 1.00 40.64 -269 LEU A N 1
ATOM 809 C CA . LEU A 1 105 ? 16.386 -32.310 -44.767 1.00 38.05 -269 LEU A CA 1
ATOM 810 C C . LEU A 1 105 ? 16.265 -33.288 -43.603 1.00 36.43 -269 LEU A C 1
ATOM 811 O O . LEU A 1 105 ? 15.973 -34.469 -43.805 1.00 31.05 -269 LEU A O 1
ATOM 816 N N . ILE A 1 106 ? 16.515 -32.792 -42.390 1.00 33.74 -268 ILE A N 1
ATOM 817 C CA . ILE A 1 106 ? 16.617 -33.599 -41.182 1.00 30.84 -268 ILE A CA 1
ATOM 818 C C . ILE A 1 106 ? 15.592 -33.215 -40.131 1.00 29.79 -268 ILE A C 1
ATOM 819 O O . ILE A 1 106 ? 15.562 -33.830 -39.063 1.00 28.40 -268 ILE A O 1
ATOM 824 N N . ALA A 1 107 ? 14.776 -32.198 -40.379 1.00 31.36 -267 ALA A N 1
ATOM 825 C CA . ALA A 1 107 ? 13.766 -31.763 -39.424 1.00 30.04 -267 ALA A CA 1
ATOM 826 C C . ALA A 1 107 ? 12.819 -30.817 -40.139 1.00 30.01 -267 ALA A C 1
ATOM 827 O O . ALA A 1 107 ? 13.123 -30.317 -41.223 1.00 33.51 -267 ALA A O 1
ATOM 829 N N . TYR A 1 108 ? 11.682 -30.592 -39.536 1.00 28.69 -266 TYR A N 1
ATOM 830 C CA . TYR A 1 108 ? 10.798 -29.531 -39.993 1.00 27.06 -266 TYR A CA 1
ATOM 831 C C . TYR A 1 108 ? 11.122 -28.245 -39.246 1.00 27.01 -266 TYR A C 1
ATOM 832 O O . TYR A 1 108 ? 11.286 -28.281 -38.021 1.00 24.64 -266 TYR A O 1
ATOM 841 N N . PRO A 1 109 ? 11.230 -27.106 -39.934 1.00 27.72 -265 PRO A N 1
ATOM 842 C CA . PRO A 1 109 ? 11.360 -25.821 -39.224 1.00 25.67 -265 PRO A CA 1
ATOM 843 C C . PRO A 1 109 ? 10.004 -25.334 -38.730 1.00 25.06 -265 PRO A C 1
ATOM 844 O O . PRO A 1 109 ? 8.973 -25.498 -39.397 1.00 26.34 -265 PRO A O 1
ATOM 848 N N . ILE A 1 110 ? 9.998 -24.775 -37.526 1.00 24.29 -264 ILE A N 1
ATOM 849 C CA . ILE A 1 110 ? 8.768 -24.344 -36.866 1.00 24.63 -264 ILE A CA 1
ATOM 850 C C . ILE A 1 110 ? 8.716 -22.822 -36.722 1.00 26.21 -264 ILE A C 1
ATOM 851 O O . ILE A 1 110 ? 7.772 -22.177 -37.177 1.00 26.60 -264 ILE A O 1
ATOM 856 N N . ALA A 1 111 ? 9.717 -22.233 -36.078 1.00 24.84 -263 ALA A N 1
ATOM 857 C CA . ALA A 1 111 ? 9.686 -20.805 -35.783 1.00 28.30 -263 ALA A CA 1
ATOM 858 C C . ALA A 1 111 ? 11.104 -20.284 -35.662 1.00 28.10 -263 ALA A C 1
ATOM 859 O O . ALA A 1 111 ? 12.020 -21.017 -35.259 1.00 27.76 -263 ALA A O 1
ATOM 861 N N . VAL A 1 112 ? 11.272 -19.008 -36.021 1.00 25.91 -262 VAL A N 1
ATOM 862 C CA . VAL A 1 112 ? 12.539 -18.297 -35.890 1.00 25.67 -262 VAL A CA 1
ATOM 863 C C . VAL A 1 112 ? 12.543 -17.522 -34.572 1.00 25.95 -262 VAL A C 1
ATOM 864 O O . VAL A 1 112 ? 11.566 -16.842 -34.240 1.00 22.40 -262 VAL A O 1
ATOM 868 N N . GLU A 1 113 ? 13.648 -17.628 -33.825 1.00 24.04 -261 GLU A N 1
ATOM 869 C CA . GLU A 1 113 ? 13.808 -17.042 -32.504 1.00 26.21 -261 GLU A CA 1
ATOM 870 C C . GLU A 1 113 ? 15.066 -16.205 -32.468 1.00 26.81 -261 GLU A C 1
ATOM 871 O O . GLU A 1 113 ? 16.106 -16.602 -33.008 1.00 26.42 -261 GLU A O 1
ATOM 877 N N . ALA A 1 114 ? 14.976 -15.069 -31.788 1.00 23.98 -260 ALA A N 1
ATOM 878 C CA . ALA A 1 114 ? 16.159 -14.302 -31.450 1.00 21.69 -260 ALA A CA 1
ATOM 879 C C . ALA A 1 114 ? 15.880 -13.551 -30.162 1.00 21.20 -260 ALA A C 1
ATOM 880 O O . ALA A 1 114 ? 14.730 -13.283 -29.826 1.00 22.77 -260 ALA A O 1
ATOM 882 N N . LEU A 1 115 ? 16.944 -13.222 -29.444 1.00 22.03 -259 LEU A N 1
ATOM 883 C CA . LEU A 1 115 ? 16.807 -12.441 -28.230 1.00 24.60 -259 LEU A CA 1
ATOM 884 C C . LEU A 1 115 ? 16.516 -10.984 -28.590 1.00 23.63 -259 LEU A C 1
ATOM 885 O O . LEU A 1 115 ? 16.966 -10.475 -29.621 1.00 25.56 -259 LEU A O 1
ATOM 890 N N . SER A 1 116 ? 15.730 -10.325 -27.747 1.00 21.54 -258 SER A N 1
ATOM 891 C CA . SER A 1 116 ? 15.543 -8.876 -27.801 1.00 24.41 -258 SER A CA 1
ATOM 892 C C . SER A 1 116 ? 15.732 -8.275 -26.410 1.00 25.48 -258 SER A C 1
ATOM 893 O O . SER A 1 116 ? 15.778 -8.984 -25.389 1.00 24.30 -258 SER A O 1
ATOM 896 N N . LEU A 1 117 ? 15.852 -6.943 -26.382 1.00 22.94 -257 LEU A N 1
ATOM 897 C CA . LEU A 1 117 ? 15.779 -6.207 -25.130 1.00 22.80 -257 LEU A CA 1
ATOM 898 C C . LEU A 1 117 ? 14.313 -6.013 -24.766 1.00 23.29 -257 LEU A C 1
ATOM 899 O O . LEU A 1 117 ? 13.522 -5.515 -25.568 1.00 24.46 -257 LEU A O 1
ATOM 904 N N . ILE A 1 118 ? 13.935 -6.445 -23.579 1.00 25.62 -256 ILE A N 1
ATOM 905 C CA . ILE A 1 118 ? 12.583 -6.261 -23.084 1.00 25.38 -256 ILE A CA 1
ATOM 906 C C . ILE A 1 118 ? 12.692 -5.243 -21.959 1.00 25.90 -256 ILE A C 1
ATOM 907 O O . ILE A 1 118 ? 13.590 -5.349 -21.118 1.00 25.78 -256 ILE A O 1
ATOM 912 N N . TYR A 1 119 ? 11.827 -4.234 -21.961 1.00 28.85 -255 TYR A N 1
ATOM 913 C CA . TYR A 1 119 ? 11.985 -3.166 -20.981 1.00 31.30 -255 TYR A CA 1
ATOM 914 C C . TYR A 1 119 ? 10.629 -2.712 -20.465 1.00 31.96 -255 TYR A C 1
ATOM 915 O O . TYR A 1 119 ? 9.612 -2.779 -21.163 1.00 33.14 -255 TYR A O 1
ATOM 924 N N . ASN A 1 120 ? 10.639 -2.244 -19.222 1.00 29.12 -254 ASN A N 1
ATOM 925 C CA . ASN A 1 120 ? 9.446 -1.770 -18.532 1.00 32.80 -254 ASN A CA 1
ATOM 926 C C . ASN A 1 120 ? 9.249 -0.285 -18.888 1.00 36.13 -254 ASN A C 1
ATOM 927 O O . ASN A 1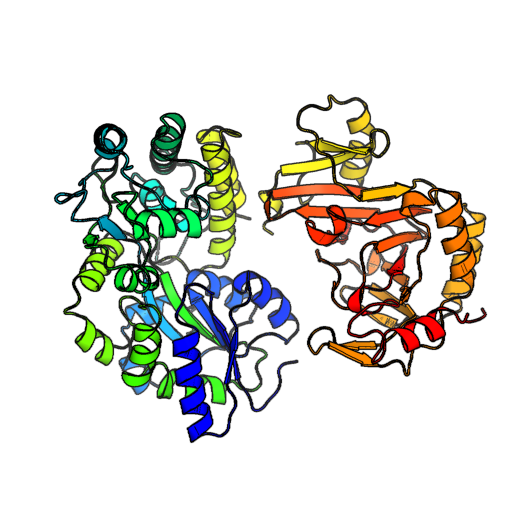 120 ? 10.053 0.568 -18.491 1.00 33.16 -254 ASN A O 1
ATOM 932 N N . LYS A 1 121 ? 8.192 0.029 -19.650 1.00 34.07 -253 LYS A N 1
ATOM 933 C CA . LYS A 1 121 ? 8.011 1.408 -20.117 1.00 39.11 -253 LYS A CA 1
ATOM 934 C C . LYS A 1 121 ? 7.682 2.362 -18.975 1.00 40.69 -253 LYS A C 1
ATOM 935 O O . LYS A 1 121 ? 7.973 3.558 -19.068 1.00 38.61 -253 LYS A O 1
ATOM 941 N N . ASP A 1 122 ? 7.068 1.866 -17.901 1.00 37.76 -252 ASP A N 1
ATOM 942 C CA . ASP A 1 122 ? 6.735 2.760 -16.804 1.00 41.31 -252 ASP A CA 1
ATOM 943 C C . ASP A 1 122 ? 7.956 3.130 -15.971 1.00 40.62 -252 ASP A C 1
ATOM 944 O O . ASP A 1 122 ? 7.972 4.196 -15.360 1.00 41.77 -252 ASP A O 1
ATOM 949 N N . LEU A 1 123 ? 8.977 2.275 -15.922 1.00 36.96 -251 LEU A N 1
ATOM 950 C CA . LEU A 1 123 ? 10.225 2.631 -15.253 1.00 37.96 -251 LEU A CA 1
ATOM 951 C C . LEU A 1 123 ? 11.205 3.347 -16.175 1.00 39.13 -251 LEU A C 1
ATOM 952 O O . LEU A 1 123 ? 11.931 4.247 -15.724 1.00 40.55 -251 LEU A O 1
ATOM 957 N N . LEU A 1 124 ? 11.202 2.999 -17.460 1.00 35.39 -250 LEU A N 1
ATOM 958 C CA . LEU A 1 124 ? 12.268 3.371 -18.386 1.00 36.56 -250 LEU A CA 1
ATOM 959 C C . LEU A 1 124 ? 11.654 3.655 -19.751 1.00 37.15 -250 LEU A C 1
ATOM 960 O O . LEU A 1 124 ? 11.705 2.817 -20.665 1.00 39.53 -250 LEU A O 1
ATOM 965 N N . PRO A 1 125 ? 11.045 4.833 -19.924 1.00 39.50 -249 PRO A N 1
ATOM 966 C CA . PRO A 1 125 ? 10.376 5.127 -21.207 1.00 38.22 -249 PRO A CA 1
ATOM 967 C C . PRO A 1 125 ? 11.320 5.203 -22.398 1.00 38.11 -249 PRO A C 1
ATOM 968 O O . PRO A 1 125 ? 10.870 4.975 -23.523 1.00 41.66 -249 PRO A O 1
ATOM 972 N N . ASN A 1 126 ? 12.605 5.520 -22.202 1.00 38.29 -248 ASN A N 1
ATOM 973 C CA . ASN A 1 126 ? 13.599 5.562 -23.278 1.00 36.70 -248 ASN A CA 1
ATOM 974 C C . ASN A 1 126 ? 14.726 4.595 -22.946 1.00 34.57 -248 ASN A C 1
ATOM 975 O O . ASN A 1 126 ? 15.684 4.953 -22.240 1.00 34.10 -248 ASN A O 1
ATOM 980 N N . PRO A 1 127 ? 14.655 3.363 -23.443 1.00 33.92 -247 PRO A N 1
ATOM 981 C CA . PRO A 1 127 ? 15.672 2.377 -23.109 1.00 32.95 -247 PRO A CA 1
ATOM 982 C C . PRO A 1 127 ? 17.027 2.766 -23.664 1.00 33.51 -247 PRO A C 1
ATOM 983 O O . PRO A 1 127 ? 17.125 3.460 -24.693 1.00 35.65 -247 PRO A O 1
ATOM 987 N N . PRO A 1 128 ? 18.109 2.315 -23.039 1.00 33.62 -246 PRO A N 1
ATOM 988 C CA . PRO A 1 128 ? 19.442 2.710 -23.496 1.00 34.86 -246 PRO A CA 1
ATOM 989 C C . PRO A 1 128 ? 19.742 2.145 -24.878 1.00 37.18 -246 PRO A C 1
ATOM 990 O O . PRO A 1 128 ? 19.346 1.022 -25.217 1.00 33.98 -246 PRO A O 1
ATOM 994 N N . LYS A 1 129 ? 20.461 2.945 -25.675 1.00 35.16 -245 LYS A N 1
ATOM 995 C CA . LYS A 1 129 ? 20.942 2.490 -26.969 1.00 32.55 -245 LYS A CA 1
ATOM 996 C C . LYS A 1 129 ? 22.236 1.700 -26.861 1.00 31.85 -245 LYS A C 1
ATOM 997 O O . LYS A 1 129 ? 22.563 0.953 -27.788 1.00 30.81 -245 LYS A O 1
ATOM 1003 N N . THR A 1 130 ? 22.966 1.833 -25.753 1.00 31.05 -244 THR A N 1
ATOM 1004 C CA . THR A 1 130 ? 24.282 1.232 -25.608 1.00 30.82 -244 THR A CA 1
ATOM 1005 C C . THR A 1 130 ? 24.391 0.505 -24.279 1.00 29.00 -244 THR A C 1
ATOM 1006 O O . THR A 1 130 ? 23.764 0.883 -23.278 1.00 25.87 -244 THR A O 1
ATOM 1010 N N . TRP A 1 131 ? 25.224 -0.542 -24.288 1.00 31.65 -243 TRP A N 1
ATOM 1011 C CA . TRP A 1 131 ? 25.585 -1.236 -23.054 1.00 31.00 -243 TRP A CA 1
ATOM 1012 C C . TRP A 1 131 ? 26.350 -0.328 -22.108 1.00 31.84 -243 TRP A C 1
ATOM 1013 O O . TRP A 1 131 ? 26.217 -0.457 -20.887 1.00 32.55 -243 TRP A O 1
ATOM 1024 N N . GLU A 1 132 ? 27.177 0.574 -22.659 1.00 30.51 -242 GLU A N 1
ATOM 1025 C CA . GLU A 1 132 ? 28.065 1.413 -21.851 1.00 33.02 -242 GLU A CA 1
ATOM 1026 C C . GLU A 1 132 ? 27.293 2.366 -20.936 1.00 31.32 -242 GLU A C 1
ATOM 1027 O O . GLU A 1 132 ? 27.801 2.760 -19.883 1.00 29.66 -242 GLU A O 1
ATOM 1033 N N . GLU A 1 133 ? 26.082 2.744 -21.299 1.00 29.36 -241 GLU A N 1
ATOM 1034 C CA . GLU A 1 133 ? 25.323 3.627 -20.427 1.00 35.18 -241 GLU A CA 1
ATOM 1035 C C . GLU A 1 133 ? 24.491 2.883 -19.387 1.00 35.61 -241 GLU A C 1
ATOM 1036 O O . GLU A 1 133 ? 23.777 3.529 -18.614 1.00 35.34 -241 GLU A O 1
ATOM 1042 N N . ILE A 1 134 ? 24.588 1.556 -19.316 1.00 31.52 -240 ILE A N 1
ATOM 1043 C CA . ILE A 1 134 ? 23.787 0.819 -18.343 1.00 33.33 -240 ILE A CA 1
ATOM 1044 C C . ILE A 1 134 ? 24.329 1.021 -16.929 1.00 34.07 -240 ILE A C 1
ATOM 1045 O O . ILE A 1 134 ? 23.508 1.208 -16.013 1.00 33.55 -240 ILE A O 1
ATOM 1050 N N . PRO A 1 135 ? 25.665 1.010 -16.687 1.00 33.65 -239 PRO A N 1
ATOM 1051 C CA . PRO A 1 135 ? 26.148 1.277 -15.319 1.00 35.81 -239 PRO A CA 1
ATOM 1052 C C . PRO A 1 135 ? 25.555 2.525 -14.692 1.00 37.26 -239 PRO A C 1
ATOM 1053 O O . PRO A 1 135 ? 25.056 2.456 -13.561 1.00 38.24 -239 PRO A O 1
ATOM 1057 N N . ALA A 1 136 ? 25.567 3.655 -15.407 1.00 31.15 -238 ALA A N 1
ATOM 1058 C CA . ALA A 1 136 ? 24.968 4.876 -14.875 1.00 35.99 -238 ALA A CA 1
ATOM 1059 C C . ALA A 1 136 ? 23.452 4.774 -14.828 1.00 35.02 -238 ALA A C 1
ATOM 1060 O O . ALA A 1 136 ? 22.819 5.375 -13.951 1.00 34.85 -238 ALA A O 1
ATOM 1062 N N . LEU A 1 137 ? 22.851 4.023 -15.752 1.00 33.35 -237 LEU A N 1
ATOM 1063 C CA . LEU A 1 137 ? 21.417 3.780 -15.661 1.00 33.98 -237 LEU A CA 1
ATOM 1064 C C . LEU A 1 137 ? 21.078 3.031 -14.381 1.00 34.05 -237 LEU A C 1
ATOM 1065 O O . LEU A 1 137 ? 20.066 3.317 -13.728 1.00 35.78 -237 LEU A O 1
ATOM 1070 N N . ASP A 1 138 ? 21.928 2.085 -13.994 1.00 33.34 -236 ASP A N 1
ATOM 1071 C CA . ASP A 1 138 ? 21.646 1.292 -12.804 1.00 35.69 -236 ASP A CA 1
ATOM 1072 C C . ASP A 1 138 ? 21.778 2.127 -11.541 1.00 35.80 -236 ASP A C 1
ATOM 1073 O O . ASP A 1 138 ? 20.983 1.962 -10.612 1.00 35.95 -236 ASP A O 1
ATOM 1078 N N . LYS A 1 139 ? 22.763 3.043 -11.490 1.00 40.90 -235 LYS A N 1
ATOM 1079 C CA . LYS A 1 139 ? 22.891 3.912 -10.319 1.00 41.03 -235 LYS A CA 1
ATOM 1080 C C . LYS A 1 139 ? 21.654 4.783 -10.148 1.00 39.48 -235 LYS A C 1
ATOM 1081 O O . LYS A 1 139 ? 21.142 4.938 -9.036 1.00 40.39 -235 LYS A O 1
ATOM 1087 N N . GLU A 1 140 ? 21.148 5.344 -11.244 1.00 38.93 -234 GLU A N 1
ATOM 1088 C CA . GLU A 1 140 ? 19.906 6.103 -11.166 1.00 43.43 -234 GLU A CA 1
ATOM 1089 C C . GLU A 1 140 ? 18.779 5.250 -10.604 1.00 41.86 -234 GLU A C 1
ATOM 1090 O O . GLU A 1 140 ? 18.066 5.672 -9.683 1.00 42.36 -234 GLU A O 1
ATOM 1096 N N . LEU A 1 141 ? 18.596 4.043 -11.159 1.00 39.18 -233 LEU A N 1
ATOM 1097 C CA . LEU A 1 141 ? 17.458 3.218 -10.767 1.00 40.72 -233 LEU A CA 1
ATOM 1098 C C . LEU A 1 141 ? 17.660 2.631 -9.377 1.00 38.91 -233 LEU A C 1
ATOM 1099 O O . LEU A 1 141 ? 16.702 2.513 -8.604 1.00 38.09 -233 LEU A O 1
ATOM 1104 N N . LYS A 1 142 ? 18.898 2.270 -9.037 1.00 37.66 -232 LYS A N 1
ATOM 1105 C CA . LYS A 1 142 ? 19.173 1.805 -7.683 1.00 37.85 -232 LYS A CA 1
ATOM 1106 C C . LYS A 1 142 ? 18.733 2.824 -6.649 1.00 40.98 -232 LYS A C 1
ATOM 1107 O O . LYS A 1 142 ? 18.250 2.450 -5.578 1.00 39.80 -232 LYS A O 1
ATOM 1113 N N . ALA A 1 143 ? 18.871 4.115 -6.950 1.00 45.45 -231 ALA A N 1
ATOM 1114 C CA . ALA A 1 143 ? 18.425 5.109 -5.986 1.00 48.04 -231 ALA A CA 1
ATOM 1115 C C . ALA A 1 143 ? 16.910 5.171 -5.871 1.00 48.88 -231 ALA A C 1
ATOM 1116 O O . ALA A 1 143 ? 16.413 5.838 -4.962 1.00 53.64 -231 ALA A O 1
ATOM 1118 N N . LYS A 1 144 ? 16.167 4.485 -6.747 1.00 47.42 -230 LYS A N 1
ATOM 1119 C CA . LYS A 1 144 ? 14.710 4.464 -6.664 1.00 49.95 -230 LYS A CA 1
ATOM 1120 C C . LYS A 1 144 ? 14.145 3.087 -6.302 1.00 43.25 -230 LYS A C 1
ATOM 1121 O O . LYS A 1 144 ? 12.954 2.838 -6.514 1.00 43.61 -230 LYS A O 1
ATOM 1127 N N . GLY A 1 145 ? 14.959 2.198 -5.744 1.00 39.71 -229 GLY A N 1
ATOM 1128 C CA . GLY A 1 145 ? 14.472 0.889 -5.360 1.00 42.59 -229 GLY A CA 1
ATOM 1129 C C . GLY A 1 145 ? 14.274 -0.088 -6.500 1.00 43.63 -229 GLY A C 1
ATOM 1130 O O . GLY A 1 145 ? 13.644 -1.135 -6.295 1.00 42.85 -229 GLY A O 1
ATOM 1131 N N . LYS A 1 146 ? 14.780 0.222 -7.693 1.00 40.67 -228 LYS A N 1
ATOM 1132 C CA . LYS A 1 146 ? 14.776 -0.677 -8.838 1.00 39.20 -228 LYS A CA 1
ATOM 1133 C C . LYS A 1 146 ? 16.216 -0.964 -9.252 1.00 40.27 -228 LYS A C 1
ATOM 1134 O O . LYS A 1 146 ? 17.171 -0.489 -8.631 1.00 41.26 -228 LYS A O 1
ATOM 1140 N N . SER A 1 147 ? 16.360 -1.786 -10.292 1.00 40.00 -227 SER A N 1
ATOM 1141 C CA . SER A 1 147 ? 17.633 -2.015 -10.959 1.00 37.61 -227 SER A CA 1
ATOM 1142 C C . SER A 1 147 ? 17.443 -1.868 -12.465 1.00 35.54 -227 SER A C 1
ATOM 1143 O O . SER A 1 147 ? 16.325 -1.929 -12.984 1.00 36.16 -227 SER A O 1
ATOM 1146 N N . ALA A 1 148 ? 18.551 -1.660 -13.173 1.00 32.05 -226 ALA A N 1
ATOM 1147 C CA . ALA A 1 148 ? 18.437 -1.461 -14.617 1.00 34.11 -226 ALA A CA 1
ATOM 1148 C C . ALA A 1 148 ? 18.149 -2.775 -15.354 1.00 34.32 -226 ALA A C 1
ATOM 1149 O O . ALA A 1 148 ? 17.236 -2.844 -16.190 1.00 33.21 -226 ALA A O 1
ATOM 1151 N N . LEU A 1 149 ? 18.909 -3.829 -15.072 1.00 26.86 -225 LEU A N 1
ATOM 1152 C CA . LEU A 1 149 ? 18.908 -4.947 -16.006 1.00 31.34 -225 LEU A CA 1
ATOM 1153 C C . LEU A 1 149 ? 19.183 -6.253 -15.283 1.00 28.83 -225 LEU A C 1
ATOM 1154 O O . LEU A 1 149 ? 20.137 -6.333 -14.507 1.00 29.96 -225 LEU A O 1
ATOM 1159 N N . MET A 1 150 ? 18.372 -7.274 -15.575 1.00 28.14 -224 MET A N 1
ATOM 1160 C CA . MET A 1 150 ? 18.549 -8.623 -15.040 1.00 29.51 -224 MET A CA 1
ATOM 1161 C C . MET A 1 150 ? 18.220 -9.617 -16.145 1.00 26.14 -224 MET A C 1
ATOM 1162 O O . MET A 1 150 ? 17.135 -9.552 -16.727 1.00 25.07 -224 MET A O 1
ATOM 1167 N N . PHE A 1 151 ? 19.123 -10.553 -16.406 1.00 25.66 -223 PHE A N 1
ATOM 1168 C CA . PHE A 1 151 ? 18.836 -11.619 -17.358 1.00 27.13 -223 PHE A CA 1
ATOM 1169 C C . PHE A 1 151 ? 19.656 -12.844 -16.988 1.00 25.98 -223 PHE A C 1
ATOM 1170 O O . PHE A 1 151 ? 20.610 -12.754 -16.216 1.00 26.50 -223 PHE A O 1
ATOM 1178 N N . ASN A 1 152 ? 19.271 -13.992 -17.565 1.00 29.47 -222 ASN A N 1
ATOM 1179 C CA . ASN A 1 152 ? 19.905 -15.284 -17.298 1.00 28.97 -222 ASN A CA 1
ATOM 1180 C C . ASN A 1 152 ? 21.393 -15.287 -17.624 1.00 31.04 -222 ASN A C 1
ATOM 1181 O O . ASN A 1 152 ? 21.785 -15.291 -18.795 1.00 30.35 -222 ASN A O 1
ATOM 1186 N N . LEU A 1 153 ? 22.228 -15.311 -16.593 1.00 31.32 -221 LEU A N 1
ATOM 1187 C CA . LEU A 1 153 ? 23.670 -15.335 -16.776 1.00 31.42 -221 LEU A CA 1
ATOM 1188 C C . LEU A 1 153 ? 24.225 -16.753 -16.813 1.00 35.00 -221 LEU A C 1
ATOM 1189 O O . LEU A 1 153 ? 25.425 -16.919 -17.041 1.00 37.96 -221 LEU A O 1
ATOM 1194 N N . GLN A 1 154 ? 23.396 -17.774 -16.572 1.00 31.30 -220 GLN A N 1
ATOM 1195 C CA . GLN A 1 154 ? 23.879 -19.146 -16.509 1.00 32.68 -220 GLN A CA 1
ATOM 1196 C C . GLN A 1 154 ? 23.952 -19.822 -17.866 1.00 33.58 -220 GLN A C 1
ATOM 1197 O O . GLN A 1 154 ? 24.559 -20.893 -17.959 1.00 36.94 -220 GLN A O 1
ATOM 1203 N N . GLU A 1 155 ? 23.326 -19.261 -18.902 1.00 27.53 -219 GLU A N 1
ATOM 1204 C CA . GLU A 1 155 ? 23.310 -19.882 -20.222 1.00 30.21 -219 GLU A CA 1
ATOM 1205 C C . GLU A 1 155 ? 24.020 -18.947 -21.194 1.00 30.25 -219 GLU A C 1
ATOM 1206 O O . GLU A 1 155 ? 23.644 -17.766 -21.285 1.00 24.07 -219 GLU A O 1
ATOM 1212 N N . PRO A 1 156 ? 25.072 -19.391 -21.895 1.00 26.70 -218 PRO A N 1
ATOM 1213 C CA . PRO A 1 156 ? 25.811 -18.463 -22.765 1.00 26.91 -218 PRO A CA 1
ATOM 1214 C C . PRO A 1 156 ? 24.964 -17.916 -23.910 1.00 28.58 -218 PRO A C 1
ATOM 1215 O O . PRO A 1 156 ? 25.366 -16.943 -24.544 1.00 27.33 -218 PRO A O 1
ATOM 1219 N N . TYR A 1 157 ? 23.792 -18.495 -24.174 1.00 28.48 -217 TYR A N 1
ATOM 1220 C CA . TYR A 1 157 ? 22.918 -17.961 -25.211 1.00 26.98 -217 TYR A CA 1
ATOM 1221 C C . TYR A 1 157 ? 22.565 -16.491 -24.964 1.00 28.74 -217 TYR A C 1
ATOM 1222 O O . TYR A 1 157 ? 22.460 -15.698 -25.911 1.00 23.94 -217 TYR A O 1
ATOM 1231 N N . PHE A 1 158 ? 22.355 -16.120 -23.699 1.00 24.97 -216 PHE A N 1
ATOM 1232 C CA . PHE A 1 158 ? 21.933 -14.774 -23.363 1.00 26.97 -216 PHE A CA 1
ATOM 1233 C C . PHE A 1 158 ? 23.082 -13.781 -23.292 1.00 26.78 -216 PHE A C 1
ATOM 1234 O O . PHE A 1 158 ? 22.823 -12.576 -23.364 1.00 24.77 -216 PHE A O 1
ATOM 1242 N N . THR A 1 159 ? 24.326 -14.241 -23.089 1.00 24.85 -215 THR A N 1
ATOM 1243 C CA . THR A 1 159 ? 25.473 -13.342 -23.074 1.00 28.52 -215 THR A CA 1
ATOM 1244 C C . THR A 1 159 ? 26.191 -13.297 -24.411 1.00 29.17 -215 THR A C 1
ATOM 1245 O O . THR A 1 159 ? 26.891 -12.314 -24.692 1.00 27.73 -215 THR A O 1
ATOM 1249 N N . TRP A 1 160 ? 26.000 -14.316 -25.247 1.00 27.35 -214 TRP A N 1
ATOM 1250 C CA . TRP A 1 160 ? 26.604 -14.313 -26.573 1.00 30.11 -214 TRP A CA 1
ATOM 1251 C C . TRP A 1 160 ? 26.342 -13.051 -27.399 1.00 27.64 -214 TRP A C 1
ATOM 1252 O O . TRP A 1 160 ? 27.262 -12.636 -28.127 1.00 27.00 -214 TRP A O 1
ATOM 1263 N N . PRO A 1 161 ? 25.150 -12.433 -27.393 1.00 26.09 -213 PRO A N 1
ATOM 1264 C CA . PRO A 1 161 ? 24.995 -11.210 -28.217 1.00 28.26 -213 PRO A CA 1
ATOM 1265 C C . PRO A 1 161 ? 26.026 -10.139 -27.887 1.00 28.35 -213 PRO A C 1
ATOM 1266 O O . PRO A 1 161 ? 26.564 -9.510 -28.805 1.00 29.35 -213 PRO A O 1
ATOM 1270 N N . LEU A 1 162 ? 26.341 -9.956 -26.596 1.00 27.86 -212 LEU A N 1
ATOM 1271 C CA . LEU A 1 162 ? 27.343 -8.990 -26.165 1.00 28.75 -212 LEU A CA 1
ATOM 1272 C C . LEU A 1 162 ? 28.762 -9.453 -26.503 1.00 30.05 -212 LEU A C 1
ATOM 1273 O O . LEU A 1 162 ? 29.605 -8.636 -26.906 1.00 27.40 -212 LEU A O 1
ATOM 1278 N N . ILE A 1 163 ? 29.044 -10.755 -26.342 1.00 28.01 -211 ILE A N 1
ATOM 1279 C CA . ILE A 1 163 ? 30.378 -11.282 -26.631 1.00 26.52 -211 ILE A CA 1
ATOM 1280 C C . ILE A 1 163 ? 30.674 -11.194 -28.131 1.00 29.04 -211 ILE A C 1
ATOM 1281 O O . ILE A 1 163 ? 31.789 -10.849 -28.544 1.00 30.11 -211 ILE A O 1
ATOM 1286 N N . ALA A 1 164 ? 29.684 -11.507 -28.973 1.00 29.19 -210 ALA A N 1
ATOM 1287 C CA . ALA A 1 164 ? 29.882 -11.442 -30.421 1.00 30.48 -210 ALA A CA 1
ATOM 1288 C C . ALA A 1 164 ? 30.019 -10.018 -30.939 1.00 31.47 -210 ALA A C 1
ATOM 1289 O O . ALA A 1 164 ? 30.607 -9.820 -32.013 1.00 30.33 -210 ALA A O 1
ATOM 1291 N N . ALA A 1 165 ? 29.483 -9.032 -30.203 1.00 28.70 -209 ALA A N 1
ATOM 1292 C CA . ALA A 1 165 ? 29.234 -7.713 -30.777 1.00 29.14 -209 ALA A CA 1
ATOM 1293 C C . ALA A 1 165 ? 30.500 -7.097 -31.355 1.00 28.51 -209 ALA A C 1
ATOM 1294 O O . ALA A 1 165 ? 30.483 -6.540 -32.465 1.00 31.02 -209 ALA A O 1
ATOM 1296 N N . ASP A 1 166 ? 31.606 -7.186 -30.622 1.00 31.54 -208 ASP A N 1
ATOM 1297 C CA . ASP A 1 166 ? 32.860 -6.555 -31.012 1.00 33.23 -208 ASP A CA 1
ATOM 1298 C C . ASP A 1 166 ? 33.803 -7.515 -31.712 1.00 31.56 -208 ASP A C 1
ATOM 1299 O O . ASP A 1 166 ? 34.918 -7.119 -32.060 1.00 30.41 -208 ASP A O 1
ATOM 1304 N N . GLY A 1 167 ? 33.392 -8.756 -31.955 1.00 32.22 -207 GLY A N 1
ATOM 1305 C CA . GLY A 1 167 ? 34.265 -9.595 -32.751 1.00 32.40 -207 GLY A CA 1
ATOM 1306 C C . GLY A 1 167 ? 34.220 -11.075 -32.450 1.00 32.33 -207 GLY A C 1
ATOM 1307 O O . GLY A 1 167 ? 34.785 -11.870 -33.207 1.00 36.21 -207 GLY A O 1
ATOM 1308 N N . GLY A 1 168 ? 33.555 -11.463 -31.365 1.00 31.58 -206 GLY A N 1
ATOM 1309 C CA . GLY A 1 168 ? 33.484 -12.876 -31.013 1.00 28.75 -206 GLY A CA 1
ATOM 1310 C C . GLY A 1 168 ? 32.676 -13.663 -32.028 1.00 28.95 -206 GLY A C 1
ATOM 1311 O O . GLY A 1 168 ? 31.662 -13.194 -32.550 1.00 29.30 -206 GLY A O 1
ATOM 1312 N N . TYR A 1 169 ? 33.135 -14.875 -32.319 1.00 30.57 -205 TYR A N 1
ATOM 1313 C CA . TYR A 1 169 ? 32.362 -15.777 -33.165 1.00 29.22 -205 TYR A CA 1
ATOM 1314 C C . TYR A 1 169 ? 32.645 -17.222 -32.782 1.00 33.90 -205 TYR A C 1
ATOM 1315 O O . TYR A 1 169 ? 33.634 -17.531 -32.110 1.00 32.51 -205 TYR A O 1
ATOM 1324 N N . ALA A 1 170 ? 31.755 -18.107 -33.227 1.00 32.94 -204 ALA A N 1
ATOM 1325 C CA . ALA A 1 170 ? 31.911 -19.533 -32.993 1.00 30.61 -204 ALA A CA 1
ATOM 1326 C C . ALA A 1 170 ? 32.877 -20.094 -34.025 1.00 31.84 -204 ALA A C 1
ATOM 1327 O O . ALA A 1 170 ? 34.055 -20.303 -33.721 1.00 31.90 -204 ALA A O 1
ATOM 1329 N N . PHE A 1 171 ? 32.404 -20.319 -35.253 1.00 30.03 -203 PHE A N 1
ATOM 1330 C CA . PHE A 1 171 ? 33.232 -20.846 -36.327 1.00 31.86 -203 PHE A CA 1
ATOM 1331 C C . PHE A 1 171 ? 33.118 -19.944 -37.547 1.00 38.67 -203 PHE A C 1
ATOM 1332 O O . PHE A 1 171 ? 32.024 -19.505 -37.900 1.00 40.19 -203 PHE A O 1
ATOM 1340 N N . LYS A 1 172 ? 34.249 -19.674 -38.188 1.00 40.09 -202 LYS A N 1
ATOM 1341 C CA . LYS A 1 172 ? 34.246 -18.812 -39.360 1.00 48.71 -202 LYS A CA 1
ATOM 1342 C C . LYS A 1 172 ? 33.557 -19.514 -40.519 1.00 55.40 -202 LYS A C 1
ATOM 1343 O O . LYS A 1 172 ? 33.814 -20.692 -40.792 1.00 51.88 -202 LYS A O 1
ATOM 1349 N N . TYR A 1 173 ? 32.663 -18.792 -41.188 1.00 63.51 -201 TYR A N 1
ATOM 1350 C CA . TYR A 1 173 ? 32.043 -19.271 -42.418 1.00 67.35 -201 TYR A CA 1
ATOM 1351 C C . TYR A 1 173 ? 32.884 -18.818 -43.607 1.00 64.22 -201 TYR A C 1
ATOM 1352 O O . TYR A 1 173 ? 33.015 -17.613 -43.853 1.00 64.45 -201 TYR A O 1
ATOM 1361 N N . GLU A 1 174 ? 33.440 -19.779 -44.346 1.00 67.72 -200 GLU A N 1
ATOM 1362 C CA . GLU A 1 174 ? 34.335 -19.455 -45.448 1.00 67.35 -200 GLU A CA 1
ATOM 1363 C C . GLU A 1 174 ? 34.234 -20.514 -46.532 1.00 72.20 -200 GLU A C 1
ATOM 1364 O O . GLU A 1 174 ? 34.339 -21.712 -46.243 1.00 69.13 -200 GLU A O 1
ATOM 1370 N N . ASN A 1 175 ? 34.067 -20.064 -47.778 1.00 73.44 -199 ASN A N 1
ATOM 1371 C CA . ASN A 1 175 ? 33.963 -20.957 -48.940 1.00 78.05 -199 ASN A CA 1
ATOM 1372 C C . ASN A 1 175 ? 32.780 -21.920 -48.806 1.00 77.35 -199 ASN A C 1
ATOM 1373 O O . ASN A 1 175 ? 32.901 -23.123 -49.053 1.00 75.69 -199 ASN A O 1
ATOM 1378 N N . GLY A 1 176 ? 31.625 -21.377 -48.411 1.00 71.50 -198 GLY A N 1
ATOM 1379 C CA . GLY A 1 176 ? 30.398 -22.154 -48.364 1.00 70.56 -198 GLY A CA 1
ATOM 1380 C C . GLY A 1 176 ? 30.341 -23.227 -47.297 1.00 74.86 -198 GLY A C 1
ATOM 1381 O O . GLY A 1 176 ? 29.489 -24.122 -47.372 1.00 69.01 -198 GLY A O 1
ATOM 1382 N N . LYS A 1 177 ? 31.228 -23.166 -46.304 1.00 74.27 -197 LYS A N 1
ATOM 1383 C CA . LYS A 1 177 ? 31.268 -24.128 -45.215 1.00 69.53 -197 LYS A CA 1
ATOM 1384 C C . LYS A 1 177 ? 31.646 -23.423 -43.921 1.00 64.44 -197 LYS A C 1
ATOM 1385 O O . LYS A 1 177 ? 32.194 -22.315 -43.923 1.00 65.81 -197 LYS A O 1
ATOM 1391 N N . TYR A 1 178 ? 31.330 -24.085 -42.810 1.00 62.91 -196 TYR A N 1
ATOM 1392 C CA . TYR A 1 178 ? 31.824 -23.689 -41.500 1.00 57.05 -196 TYR A CA 1
ATOM 1393 C C . TYR A 1 178 ? 33.167 -24.352 -41.257 1.00 52.72 -196 TYR A C 1
ATOM 1394 O O . TYR A 1 178 ? 33.299 -25.573 -41.406 1.00 53.03 -196 TYR A O 1
ATOM 1403 N N . ASP A 1 179 ? 34.163 -23.540 -40.901 1.00 49.60 -195 ASP A N 1
ATOM 1404 C CA . ASP A 1 179 ? 35.519 -24.029 -40.664 1.00 48.96 -195 ASP A CA 1
ATOM 1405 C C . ASP A 1 179 ? 35.704 -24.259 -39.172 1.00 45.32 -195 ASP A C 1
ATOM 1406 O O . ASP A 1 179 ? 35.879 -23.310 -38.397 1.00 40.17 -195 ASP A O 1
ATOM 1411 N N . ILE A 1 180 ? 35.676 -25.527 -38.763 1.00 43.31 -194 ILE A N 1
ATOM 1412 C CA . ILE A 1 180 ? 35.869 -25.839 -37.354 1.00 41.13 -194 ILE A CA 1
ATOM 1413 C C . ILE A 1 180 ? 37.295 -25.598 -36.889 1.00 39.84 -194 ILE A C 1
ATOM 1414 O O . ILE A 1 180 ? 37.548 -25.666 -35.686 1.00 41.61 -194 ILE A O 1
ATOM 1419 N N . LYS A 1 181 ? 38.233 -25.315 -37.800 1.00 41.89 -193 LYS A N 1
ATOM 1420 C CA . LYS A 1 181 ? 39.603 -25.009 -37.394 1.00 44.20 -193 LYS A CA 1
ATOM 1421 C C . LYS A 1 181 ? 39.800 -23.551 -36.991 1.00 43.72 -193 LYS A C 1
ATOM 1422 O O . LYS A 1 181 ? 40.874 -23.203 -36.498 1.00 46.54 -193 LYS A O 1
ATOM 1428 N N . ASP A 1 182 ? 38.803 -22.699 -37.190 1.00 39.22 -192 ASP A N 1
ATOM 1429 C CA . ASP A 1 182 ? 38.886 -21.260 -36.945 1.00 39.05 -192 ASP A CA 1
ATOM 1430 C C . ASP A 1 182 ? 37.763 -20.908 -35.969 1.00 36.26 -192 ASP A C 1
ATOM 1431 O O . ASP A 1 182 ? 36.634 -20.644 -36.385 1.00 36.29 -192 ASP A O 1
ATOM 1436 N N . VAL A 1 183 ? 38.084 -20.924 -34.677 1.00 31.08 -191 VAL A N 1
ATOM 1437 C CA . VAL A 1 183 ? 37.173 -20.566 -33.602 1.00 31.12 -191 VAL A CA 1
ATOM 1438 C C . VAL A 1 183 ? 37.487 -19.139 -33.152 1.00 33.66 -191 VAL A C 1
ATOM 1439 O O . VAL A 1 183 ? 38.660 -18.739 -33.093 1.00 32.76 -191 VAL A O 1
ATOM 1443 N N . GLY A 1 184 ? 36.451 -18.358 -32.834 1.00 34.85 -190 GLY A N 1
ATOM 1444 C CA . GLY A 1 184 ? 36.697 -16.999 -32.386 1.00 30.55 -190 GLY A CA 1
ATOM 1445 C C . GLY A 1 184 ? 36.256 -16.696 -30.962 1.00 34.16 -190 GLY A C 1
ATOM 1446 O O . GLY A 1 184 ? 35.767 -15.597 -30.697 1.00 31.76 -190 GLY A O 1
ATOM 1447 N N . VAL A 1 185 ? 36.402 -17.629 -30.016 1.00 35.22 -189 VAL A N 1
ATOM 1448 C CA . VAL A 1 185 ? 35.908 -17.296 -28.683 1.00 35.50 -189 VAL A CA 1
ATOM 1449 C C . VAL A 1 185 ? 36.962 -16.657 -27.784 1.00 33.19 -189 VAL A C 1
ATOM 1450 O O . VAL A 1 185 ? 36.603 -16.130 -26.727 1.00 34.91 -189 VAL A O 1
ATOM 1454 N N . ASP A 1 186 ? 38.239 -16.642 -28.170 1.00 36.05 -188 ASP A N 1
ATOM 1455 C CA . ASP A 1 186 ? 39.233 -15.936 -27.368 1.00 38.33 -188 ASP A CA 1
ATOM 1456 C C . ASP A 1 186 ? 39.932 -14.824 -28.148 1.00 37.80 -188 ASP A C 1
ATOM 1457 O O . ASP A 1 186 ? 41.040 -14.420 -27.801 1.00 38.20 -188 ASP A O 1
ATOM 1462 N N . ASN A 1 187 ? 39.276 -14.273 -29.166 1.00 37.37 -187 ASN A N 1
ATOM 1463 C CA . ASN A 1 187 ? 39.857 -13.111 -29.825 1.00 39.71 -187 ASN A CA 1
ATOM 1464 C C . ASN A 1 187 ? 39.561 -11.837 -29.026 1.00 38.52 -187 ASN A C 1
ATOM 1465 O O . ASN A 1 187 ? 38.838 -11.849 -28.028 1.00 38.96 -187 ASN A O 1
ATOM 1470 N N . ALA A 1 188 ? 40.164 -10.733 -29.473 1.00 38.28 -186 ALA A N 1
ATOM 1471 C CA . ALA A 1 188 ? 40.021 -9.458 -28.779 1.00 38.00 -186 ALA A CA 1
ATOM 1472 C C . ALA A 1 188 ? 38.563 -9.093 -28.558 1.00 35.28 -186 ALA A C 1
ATOM 1473 O O . ALA A 1 188 ? 38.198 -8.616 -27.474 1.00 36.12 -186 ALA A O 1
ATOM 1475 N N . GLY A 1 189 ? 37.713 -9.319 -29.572 1.00 33.50 -185 GLY A N 1
ATOM 1476 C CA . GLY A 1 189 ? 36.311 -8.930 -29.469 1.00 30.99 -185 GLY A CA 1
ATOM 1477 C C . GLY A 1 189 ? 35.560 -9.696 -28.394 1.00 34.60 -185 GLY A C 1
ATOM 1478 O O . GLY A 1 189 ? 34.764 -9.117 -27.644 1.00 31.90 -185 GLY A O 1
ATOM 1479 N N . ALA A 1 190 ? 35.795 -11.009 -28.309 1.00 28.87 -184 ALA A N 1
ATOM 1480 C CA . ALA A 1 190 ? 35.124 -11.819 -27.296 1.00 33.41 -184 ALA A CA 1
ATOM 1481 C C . ALA A 1 190 ? 35.541 -11.412 -25.884 1.00 32.57 -184 ALA A C 1
ATOM 1482 O O . ALA A 1 190 ? 34.692 -11.340 -24.988 1.00 27.87 -184 ALA A O 1
ATOM 1484 N N . LYS A 1 191 ? 36.845 -11.154 -25.669 1.00 34.27 -183 LYS A N 1
ATOM 1485 C CA . LYS A 1 191 ? 37.331 -10.717 -24.362 1.00 34.97 -183 LYS A CA 1
ATOM 1486 C C . LYS A 1 191 ? 36.797 -9.341 -23.997 1.00 35.07 -183 LYS A C 1
ATOM 1487 O O . LYS A 1 191 ? 36.454 -9.092 -22.834 1.00 36.00 -183 LYS A O 1
ATOM 1493 N N . ALA A 1 192 ? 36.719 -8.434 -24.969 1.00 29.25 -182 ALA A N 1
ATOM 1494 C CA . ALA A 1 192 ? 36.165 -7.118 -24.678 1.00 32.03 -182 ALA A CA 1
ATOM 1495 C C . ALA A 1 192 ? 34.728 -7.231 -24.191 1.00 28.86 -182 ALA A C 1
ATOM 1496 O O . ALA A 1 192 ? 34.354 -6.598 -23.202 1.00 29.21 -182 ALA A O 1
ATOM 1498 N N . GLY A 1 193 ? 33.922 -8.077 -24.828 1.00 30.18 -181 GLY A N 1
ATOM 1499 C CA . GLY A 1 193 ? 32.529 -8.187 -24.420 1.00 30.28 -181 GLY A CA 1
ATOM 1500 C C . GLY A 1 193 ? 32.336 -8.883 -23.080 1.00 32.05 -181 GLY A C 1
ATOM 1501 O O . GLY A 1 193 ? 31.533 -8.437 -22.240 1.00 30.02 -181 GLY A O 1
ATOM 1502 N N . LEU A 1 194 ? 33.044 -9.992 -22.862 1.00 28.58 -180 LEU A N 1
ATOM 1503 C CA . LEU A 1 194 ? 32.942 -10.670 -21.567 1.00 33.00 -180 LEU A CA 1
ATOM 1504 C C . LEU A 1 194 ? 33.539 -9.816 -20.457 1.00 29.05 -180 LEU A C 1
ATOM 1505 O O . LEU A 1 194 ? 33.029 -9.798 -19.334 1.00 28.42 -180 LEU A O 1
ATOM 1510 N N . THR A 1 195 ? 34.602 -9.078 -20.756 1.00 34.34 -179 THR A N 1
ATOM 1511 C CA . THR A 1 195 ? 35.142 -8.172 -19.749 1.00 35.65 -179 THR A CA 1
ATOM 1512 C C . THR A 1 195 ? 34.099 -7.148 -19.307 1.00 35.27 -179 THR A C 1
ATOM 1513 O O . THR A 1 195 ? 33.925 -6.909 -18.103 1.00 36.88 -179 THR A O 1
ATOM 1517 N N . PHE A 1 196 ? 33.363 -6.569 -20.259 1.00 31.46 -178 PHE A N 1
ATOM 1518 C CA . PHE A 1 196 ? 32.293 -5.649 -19.892 1.00 33.37 -178 PHE A CA 1
ATOM 1519 C C . PHE A 1 196 ? 31.246 -6.333 -19.011 1.00 34.39 -178 PHE A C 1
ATOM 1520 O O . PHE A 1 196 ? 30.766 -5.740 -18.031 1.00 30.69 -178 PHE A O 1
ATOM 1528 N N . LEU A 1 197 ? 30.867 -7.574 -19.346 1.00 28.98 -177 LEU A N 1
ATOM 1529 C CA . LEU A 1 197 ? 29.884 -8.277 -18.521 1.00 31.67 -177 LEU A CA 1
ATOM 1530 C C . LEU A 1 197 ? 30.404 -8.511 -17.100 1.00 31.72 -177 LEU A C 1
ATOM 1531 O O . LEU A 1 197 ? 29.675 -8.332 -16.118 1.00 31.11 -177 LEU A O 1
ATOM 1536 N N . VAL A 1 198 ? 31.663 -8.907 -16.975 1.00 30.00 -176 VAL A N 1
ATOM 1537 C CA . VAL A 1 198 ? 32.237 -9.172 -15.668 1.00 31.66 -176 VAL A CA 1
ATOM 1538 C C . VAL A 1 198 ? 32.380 -7.876 -14.878 1.00 35.83 -176 VAL A C 1
ATOM 1539 O O . VAL A 1 198 ? 32.147 -7.851 -13.662 1.00 37.35 -176 VAL A O 1
ATOM 1543 N N . ASP A 1 199 ? 32.717 -6.772 -15.559 1.00 34.26 -175 ASP A N 1
ATOM 1544 C CA . ASP A 1 199 ? 32.762 -5.466 -14.891 1.00 38.01 -175 ASP A CA 1
ATOM 1545 C C . ASP A 1 199 ? 31.390 -5.034 -14.385 1.00 37.75 -175 ASP A C 1
ATOM 1546 O O . ASP A 1 199 ? 31.293 -4.417 -13.325 1.00 39.55 -175 ASP A O 1
ATOM 1551 N N . LEU A 1 200 ? 30.316 -5.339 -15.126 1.00 35.31 -174 LEU A N 1
ATOM 1552 C CA . LEU A 1 200 ? 28.972 -5.058 -14.619 1.00 34.99 -174 LEU A CA 1
ATOM 1553 C C . LEU A 1 200 ? 28.721 -5.781 -13.292 1.00 35.91 -174 LEU A C 1
ATOM 1554 O O . LEU A 1 200 ? 28.094 -5.222 -12.383 1.00 37.48 -174 LEU A O 1
ATOM 1559 N N . ILE A 1 201 ? 29.208 -7.023 -13.167 1.00 33.93 -173 ILE A N 1
ATOM 1560 C CA . ILE A 1 201 ? 29.009 -7.815 -11.947 1.00 36.41 -173 ILE A CA 1
ATOM 1561 C C . ILE A 1 201 ? 29.912 -7.317 -10.807 1.00 39.32 -173 ILE A C 1
ATOM 1562 O O . ILE A 1 201 ? 29.460 -7.160 -9.665 1.00 38.56 -173 ILE A O 1
ATOM 1567 N N . LYS A 1 202 ? 31.199 -7.072 -11.092 1.00 43.02 -172 LYS A N 1
ATOM 1568 C CA . LYS A 1 202 ? 32.106 -6.498 -10.090 1.00 43.62 -172 LYS A CA 1
ATOM 1569 C C . LYS A 1 202 ? 31.557 -5.208 -9.489 1.00 43.37 -172 LYS A C 1
ATOM 1570 O O . LYS A 1 202 ? 31.664 -4.977 -8.278 1.00 47.43 -172 LYS A O 1
ATOM 1576 N N . ASN A 1 203 ? 30.982 -4.349 -10.323 1.00 39.06 -171 ASN A N 1
ATOM 1577 C CA . ASN A 1 203 ? 30.415 -3.096 -9.875 1.00 39.10 -171 ASN A CA 1
ATOM 1578 C C . ASN A 1 203 ? 28.964 -3.240 -9.410 1.00 41.80 -171 ASN A C 1
ATOM 1579 O O . ASN A 1 203 ? 28.258 -2.230 -9.287 1.00 44.08 -171 ASN A O 1
ATOM 1584 N N . LYS A 1 204 ? 28.502 -4.467 -9.171 1.00 39.20 -170 LYS A N 1
ATOM 1585 C CA . LYS A 1 204 ? 27.239 -4.728 -8.476 1.00 41.77 -170 LYS A CA 1
ATOM 1586 C C . LYS A 1 204 ? 26.019 -4.216 -9.239 1.00 41.93 -170 LYS A C 1
ATOM 1587 O O . LYS A 1 204 ? 24.969 -3.965 -8.627 1.00 41.37 -170 LYS A O 1
ATOM 1593 N N . HIS A 1 205 ? 26.138 -4.036 -10.568 1.00 37.17 -169 HIS A N 1
ATOM 1594 C CA . HIS A 1 205 ? 24.977 -3.766 -11.414 1.00 34.91 -169 HIS A CA 1
ATOM 1595 C C . HIS A 1 205 ? 24.254 -5.049 -11.806 1.00 35.88 -169 HIS A C 1
ATOM 1596 O O . HIS A 1 205 ? 23.093 -4.997 -12.239 1.00 35.29 -169 HIS A O 1
ATOM 1603 N N . MET A 1 206 ? 24.915 -6.193 -11.653 1.00 33.42 -168 MET A N 1
ATOM 1604 C CA . MET A 1 206 ? 24.303 -7.488 -11.888 1.00 35.93 -168 MET A CA 1
ATOM 1605 C C . MET A 1 206 ? 24.902 -8.456 -10.882 1.00 36.89 -168 MET A C 1
ATOM 1606 O O . MET A 1 206 ? 25.929 -8.177 -10.258 1.00 34.03 -168 MET A O 1
ATOM 1611 N N . ASN A 1 207 ? 24.237 -9.598 -10.731 1.00 37.90 -167 ASN A N 1
ATOM 1612 C CA . ASN A 1 207 ? 24.623 -10.651 -9.802 1.00 39.20 -167 ASN A CA 1
ATOM 1613 C C . ASN A 1 207 ? 24.908 -11.918 -10.604 1.00 37.14 -167 ASN A C 1
ATOM 1614 O O . ASN A 1 207 ? 24.059 -12.355 -11.385 1.00 34.47 -167 ASN A O 1
ATOM 1619 N N . ALA A 1 208 ? 26.103 -12.501 -10.419 1.00 34.69 -166 ALA A N 1
ATOM 1620 C CA . ALA A 1 208 ? 26.525 -13.643 -11.226 1.00 35.40 -166 ALA A CA 1
ATOM 1621 C C . ALA A 1 208 ? 25.667 -14.888 -11.001 1.00 36.19 -166 ALA A C 1
ATOM 1622 O O . ALA A 1 208 ? 25.744 -15.819 -11.800 1.00 35.57 -166 ALA A O 1
ATOM 1624 N N . ASP A 1 209 ? 24.857 -14.917 -9.947 1.00 36.54 -165 ASP A N 1
ATOM 1625 C CA . ASP A 1 209 ? 23.940 -16.010 -9.675 1.00 38.19 -165 ASP A CA 1
ATOM 1626 C C . ASP A 1 209 ? 22.603 -15.877 -10.385 1.00 36.57 -165 ASP A C 1
ATOM 1627 O O . ASP A 1 209 ? 21.799 -16.814 -10.317 1.00 35.33 -165 ASP A O 1
ATOM 1632 N N . THR A 1 210 ? 22.321 -14.744 -11.027 1.00 32.39 -164 THR A N 1
ATOM 1633 C CA . THR A 1 210 ? 21.019 -14.577 -11.664 1.00 33.10 -164 THR A CA 1
ATOM 1634 C C . THR A 1 210 ? 20.851 -15.603 -12.780 1.00 31.95 -164 THR A C 1
ATOM 1635 O O . THR A 1 210 ? 21.752 -15.802 -13.606 1.00 32.14 -164 THR A O 1
ATOM 1639 N N . ASP A 1 211 ? 19.712 -16.290 -12.764 1.00 33.08 -163 ASP A N 1
ATOM 1640 C CA . ASP A 1 211 ? 19.354 -17.319 -13.733 1.00 33.06 -163 ASP A CA 1
ATOM 1641 C C . ASP A 1 211 ? 18.003 -16.959 -14.360 1.00 31.64 -163 ASP A C 1
ATOM 1642 O O . ASP A 1 211 ? 17.456 -15.868 -14.127 1.00 31.70 -163 ASP A O 1
ATOM 1647 N N . TYR A 1 212 ? 17.463 -17.880 -15.162 1.00 27.53 -162 TYR A N 1
ATOM 1648 C CA . TYR A 1 212 ? 16.255 -17.576 -15.931 1.00 29.42 -162 TYR A CA 1
ATOM 1649 C C . TYR A 1 212 ? 15.075 -17.225 -15.022 1.00 31.32 -162 TYR A C 1
ATOM 1650 O O . TYR A 1 212 ? 14.367 -16.237 -15.252 1.00 28.79 -162 TYR A O 1
ATOM 1659 N N . SER A 1 213 ? 14.831 -18.026 -13.989 1.00 32.45 -161 SER A N 1
ATOM 1660 C CA . SER A 1 213 ? 13.657 -17.760 -13.167 1.00 32.98 -161 SER A CA 1
ATOM 1661 C C . SER A 1 213 ? 13.833 -16.516 -12.297 1.00 31.33 -161 SER A C 1
ATOM 1662 O O . SER A 1 213 ? 12.860 -15.789 -12.071 1.00 30.79 -161 SER A O 1
ATOM 1665 N N . ILE A 1 214 ? 15.048 -16.230 -11.820 1.00 31.33 -160 ILE A N 1
ATOM 1666 C CA . ILE A 1 214 ? 15.224 -15.044 -10.982 1.00 32.06 -160 ILE A CA 1
ATOM 1667 C C . ILE A 1 214 ? 15.023 -13.777 -11.803 1.00 34.62 -160 ILE A C 1
ATOM 1668 O O . ILE A 1 214 ? 14.369 -12.825 -11.357 1.00 33.79 -160 ILE A O 1
ATOM 1673 N N . ALA A 1 215 ? 15.598 -13.742 -13.011 1.00 32.48 -159 ALA A N 1
ATOM 1674 C CA . ALA A 1 215 ? 15.453 -12.579 -13.875 1.00 32.21 -159 ALA A CA 1
ATOM 1675 C C . ALA A 1 215 ? 14.010 -12.399 -14.313 1.00 34.54 -159 ALA A C 1
ATOM 1676 O O . ALA A 1 215 ? 13.523 -11.264 -14.392 1.00 32.20 -159 ALA A O 1
ATOM 1678 N N . GLU A 1 216 ? 13.316 -13.505 -14.613 1.00 33.63 -158 GLU A N 1
ATOM 1679 C CA . GLU A 1 216 ? 11.936 -13.424 -15.091 1.00 32.56 -158 GLU A CA 1
ATOM 1680 C C . GLU A 1 216 ? 11.007 -12.889 -14.010 1.00 34.01 -158 GLU A C 1
ATOM 1681 O O . GLU A 1 216 ? 10.162 -12.022 -14.279 1.00 35.66 -158 GLU A O 1
ATOM 1687 N N . ALA A 1 217 ? 11.134 -13.402 -12.780 1.00 32.06 -157 ALA A N 1
ATOM 1688 C CA . ALA A 1 217 ? 10.299 -12.910 -11.687 1.00 33.40 -157 ALA A CA 1
ATOM 1689 C C . ALA A 1 217 ? 10.550 -11.432 -11.447 1.00 33.12 -157 ALA A C 1
ATOM 1690 O O . ALA A 1 217 ? 9.606 -10.646 -11.327 1.00 35.90 -157 ALA A O 1
ATOM 1692 N N . ALA A 1 218 ? 11.821 -11.035 -11.378 1.00 33.47 -156 ALA A N 1
ATOM 1693 C CA . ALA A 1 218 ? 12.140 -9.636 -11.095 1.00 34.29 -156 ALA A CA 1
ATOM 1694 C C . ALA A 1 218 ? 11.535 -8.711 -12.147 1.00 32.05 -156 ALA A C 1
ATOM 1695 O O . ALA A 1 218 ? 10.881 -7.720 -11.813 1.00 33.93 -156 ALA A O 1
ATOM 1697 N N . PHE A 1 219 ? 11.704 -9.045 -13.428 1.00 34.37 -155 PHE A N 1
ATOM 1698 C CA . PHE A 1 219 ? 11.104 -8.210 -14.459 1.00 34.11 -155 PHE A CA 1
ATOM 1699 C C . PHE A 1 219 ? 9.590 -8.254 -14.384 1.00 33.79 -155 PHE A C 1
ATOM 1700 O O . PHE A 1 219 ? 8.928 -7.235 -14.605 1.00 32.84 -155 PHE A O 1
ATOM 1708 N N . ASN A 1 220 ? 9.020 -9.424 -14.085 1.00 36.13 -154 ASN A N 1
ATOM 1709 C CA . ASN A 1 220 ? 7.572 -9.562 -14.162 1.00 34.93 -154 ASN A CA 1
ATOM 1710 C C . ASN A 1 220 ? 6.882 -9.035 -12.917 1.00 34.13 -154 ASN A C 1
ATOM 1711 O O . ASN A 1 220 ? 5.667 -8.805 -12.951 1.00 34.76 -154 ASN A O 1
ATOM 1716 N N . LYS A 1 221 ? 7.621 -8.840 -11.826 1.00 34.92 -153 LYS A N 1
ATOM 1717 C CA . LYS A 1 221 ? 7.105 -8.166 -10.638 1.00 32.57 -153 LYS A CA 1
ATOM 1718 C C . LYS A 1 221 ? 7.322 -6.661 -10.710 1.00 35.53 -153 LYS A C 1
ATOM 1719 O O . LYS A 1 221 ? 6.931 -5.947 -9.783 1.00 34.02 -153 LYS A O 1
ATOM 1725 N N . GLY A 1 222 ? 7.933 -6.174 -11.794 1.00 35.08 -152 GLY A N 1
ATOM 1726 C CA . GLY A 1 222 ? 8.209 -4.763 -11.959 1.00 35.43 -152 GLY A CA 1
ATOM 1727 C C . GLY A 1 222 ? 9.394 -4.238 -11.182 1.00 36.14 -152 GLY A C 1
ATOM 1728 O O . GLY A 1 222 ? 9.435 -3.035 -10.900 1.00 39.80 -152 GLY A O 1
ATOM 1729 N N . GLU A 1 223 ? 10.369 -5.089 -10.839 1.00 33.30 -151 GLU A N 1
ATOM 1730 C CA . GLU A 1 223 ? 11.476 -4.676 -9.980 1.00 37.04 -151 GLU A CA 1
ATOM 1731 C C . GLU A 1 223 ? 12.747 -4.311 -10.735 1.00 37.55 -151 GLU A C 1
ATOM 1732 O O . GLU A 1 223 ? 13.633 -3.676 -10.154 1.00 39.64 -151 GLU A O 1
ATOM 1738 N N . THR A 1 224 ? 12.881 -4.707 -11.984 1.00 33.76 -150 THR A N 1
ATOM 1739 C CA . THR A 1 224 ? 14.017 -4.315 -12.801 1.00 34.97 -150 THR A CA 1
ATOM 1740 C C . THR A 1 224 ? 13.480 -3.688 -14.077 1.00 34.45 -150 THR A C 1
ATOM 1741 O O . THR A 1 224 ? 12.363 -3.992 -14.512 1.00 33.32 -150 THR A O 1
ATOM 1745 N N . ALA A 1 225 ? 14.254 -2.772 -14.654 1.00 34.54 -149 ALA A N 1
ATOM 1746 C CA . ALA A 1 225 ? 13.715 -2.021 -15.779 1.00 34.29 -149 ALA A CA 1
ATOM 1747 C C . ALA A 1 225 ? 13.893 -2.766 -17.097 1.00 28.67 -149 ALA A C 1
ATOM 1748 O O . ALA A 1 225 ? 13.144 -2.511 -18.047 1.00 29.71 -149 ALA A O 1
ATOM 1750 N N . MET A 1 226 ? 14.871 -3.668 -17.184 1.00 30.12 -148 MET A N 1
ATOM 1751 C CA . MET A 1 226 ? 15.096 -4.446 -18.397 1.00 30.71 -148 MET A CA 1
ATOM 1752 C C . MET A 1 226 ? 15.356 -5.918 -18.084 1.00 29.19 -148 MET A C 1
ATOM 1753 O O . MET A 1 226 ? 15.842 -6.274 -17.005 1.00 29.64 -148 MET A O 1
ATOM 1758 N N . THR A 1 227 ? 15.045 -6.768 -19.062 1.00 26.61 -147 THR A N 1
ATOM 1759 C CA . THR A 1 227 ? 15.567 -8.126 -19.129 1.00 28.32 -147 THR A CA 1
ATOM 1760 C C . THR A 1 227 ? 15.982 -8.394 -20.572 1.00 27.15 -147 THR A C 1
ATOM 1761 O O . THR A 1 227 ? 15.840 -7.535 -21.445 1.00 28.67 -147 THR A O 1
ATOM 1765 N N . ILE A 1 228 ? 16.523 -9.584 -20.819 1.00 27.42 -146 ILE A N 1
ATOM 1766 C CA . ILE A 1 228 ? 16.836 -10.054 -22.167 1.00 26.12 -146 ILE A CA 1
ATOM 1767 C C . ILE A 1 228 ? 16.264 -11.455 -22.320 1.00 25.68 -146 ILE A C 1
ATOM 1768 O O . ILE A 1 228 ? 16.615 -12.358 -21.559 1.00 26.11 -146 ILE A O 1
ATOM 1773 N N . ASN A 1 229 ? 15.398 -11.639 -23.305 1.00 25.17 -145 ASN A N 1
ATOM 1774 C CA . ASN A 1 229 ? 14.711 -12.905 -23.446 1.00 24.80 -145 ASN A CA 1
ATOM 1775 C C . ASN A 1 229 ? 14.181 -13.009 -24.865 1.00 27.29 -145 ASN A C 1
ATOM 1776 O O . ASN A 1 229 ? 14.252 -12.053 -25.644 1.00 25.09 -145 ASN A O 1
ATOM 1781 N N . GLY A 1 230 ? 13.640 -14.196 -25.189 1.00 24.78 -144 GLY A N 1
ATOM 1782 C CA . GLY A 1 230 ? 13.044 -14.457 -26.483 1.00 23.39 -144 GLY A CA 1
ATOM 1783 C C . GLY A 1 230 ? 11.525 -14.473 -26.426 1.00 26.32 -144 GLY A C 1
ATOM 1784 O O . GLY A 1 230 ? 10.908 -14.172 -25.402 1.00 24.11 -144 GLY A O 1
ATOM 1785 N N . PRO A 1 231 ? 10.892 -14.847 -27.538 1.00 25.97 -143 PRO A N 1
ATOM 1786 C CA . PRO A 1 231 ? 9.429 -14.719 -27.624 1.00 25.03 -143 PRO A CA 1
ATOM 1787 C C . PRO A 1 231 ? 8.661 -15.594 -26.653 1.00 28.75 -143 PRO A C 1
ATOM 1788 O O . PRO A 1 231 ? 7.571 -15.193 -26.210 1.00 29.20 -143 PRO A O 1
ATOM 1792 N N . TRP A 1 232 ? 9.187 -16.774 -26.317 1.00 24.36 -142 TRP A N 1
ATOM 1793 C CA . TRP A 1 232 ? 8.497 -17.676 -25.397 1.00 24.78 -142 TRP A CA 1
ATOM 1794 C C . TRP A 1 232 ? 8.195 -16.997 -24.069 1.00 29.18 -142 TRP A C 1
ATOM 1795 O O . TRP A 1 232 ? 7.262 -17.399 -23.365 1.00 30.30 -142 TRP A O 1
ATOM 1806 N N . ALA A 1 233 ? 8.972 -15.968 -23.709 1.00 31.30 -141 ALA A N 1
ATOM 1807 C CA . ALA A 1 233 ? 8.799 -15.278 -22.435 1.00 30.79 -141 ALA A CA 1
ATOM 1808 C C . ALA A 1 233 ? 7.652 -14.263 -22.415 1.00 31.58 -141 ALA A C 1
ATOM 1809 O O . ALA A 1 233 ? 7.239 -13.845 -21.321 1.00 31.01 -141 ALA A O 1
ATOM 1811 N N . TRP A 1 234 ? 7.098 -13.875 -23.574 1.00 29.42 -140 TRP A N 1
ATOM 1812 C CA . TRP A 1 234 ? 6.148 -12.768 -23.571 1.00 32.12 -140 TRP A CA 1
ATOM 1813 C C . TRP A 1 234 ? 4.840 -13.135 -22.897 1.00 34.83 -140 TRP A C 1
ATOM 1814 O O . TRP A 1 234 ? 4.167 -12.255 -22.348 1.00 34.52 -140 TRP A O 1
ATOM 1825 N N . SER A 1 235 ? 4.439 -14.406 -22.964 1.00 32.90 -139 SER A N 1
ATOM 1826 C CA A SER A 1 235 ? 3.149 -14.781 -22.400 0.50 33.57 -139 SER A CA 1
ATOM 1827 C CA B SER A 1 235 ? 3.155 -14.804 -22.396 0.50 37.10 -139 SER A CA 1
ATOM 1828 C C . SER A 1 235 ? 3.105 -14.512 -20.903 1.00 36.28 -139 SER A C 1
ATOM 1829 O O . SER A 1 235 ? 2.086 -14.045 -20.381 1.00 36.70 -139 SER A O 1
ATOM 1834 N N . ASN A 1 236 ? 4.199 -14.786 -20.201 1.00 35.70 -138 ASN A N 1
ATOM 1835 C CA . ASN A 1 236 ? 4.208 -14.577 -18.762 1.00 36.90 -138 ASN A CA 1
ATOM 1836 C C . ASN A 1 236 ? 4.238 -13.090 -18.423 1.00 37.70 -138 ASN A C 1
ATOM 1837 O O . ASN A 1 236 ? 3.674 -12.670 -17.407 1.00 39.87 -138 ASN A O 1
ATOM 1842 N N . ILE A 1 237 ? 4.838 -12.269 -19.281 1.00 37.95 -137 ILE A N 1
ATOM 1843 C CA . ILE A 1 237 ? 4.787 -10.832 -19.042 1.00 38.85 -137 ILE A CA 1
ATOM 1844 C C . ILE A 1 237 ? 3.360 -10.323 -19.199 1.00 40.20 -137 ILE A C 1
ATOM 1845 O O . ILE A 1 237 ? 2.882 -9.529 -18.382 1.00 40.95 -137 ILE A O 1
ATOM 1850 N N . ASP A 1 238 ? 2.655 -10.795 -20.239 1.00 40.83 -136 ASP A N 1
ATOM 1851 C CA . ASP A 1 238 ? 1.281 -10.374 -20.510 1.00 43.07 -136 ASP A CA 1
ATOM 1852 C C . ASP A 1 238 ? 0.399 -10.527 -19.282 1.00 49.43 -136 ASP A C 1
ATOM 1853 O O . ASP A 1 238 ? -0.302 -9.588 -18.880 1.00 50.00 -136 ASP A O 1
ATOM 1858 N N . THR A 1 239 ? 0.415 -11.720 -18.676 1.00 47.43 -135 THR A N 1
ATOM 1859 C CA . THR A 1 239 ? -0.461 -11.989 -17.546 1.00 50.46 -135 THR A CA 1
ATOM 1860 C C . THR A 1 239 ? -0.090 -11.171 -16.312 1.00 50.31 -135 THR A C 1
ATOM 1861 O O . THR A 1 239 ? -0.935 -11.002 -15.425 1.00 53.86 -135 THR A O 1
ATOM 1865 N N . SER A 1 240 ? 1.132 -10.640 -16.240 1.00 46.11 -134 SER A N 1
ATOM 1866 C CA . SER A 1 240 ? 1.518 -9.750 -15.151 1.00 48.14 -134 SER A CA 1
ATOM 1867 C C . SER A 1 240 ? 1.252 -8.287 -15.477 1.00 52.35 -134 SER A C 1
ATOM 1868 O O . SER A 1 240 ? 1.456 -7.427 -14.609 1.00 55.03 -134 SER A O 1
ATOM 1871 N N . LYS A 1 241 ? 0.800 -7.994 -16.703 1.00 49.48 -133 LYS A N 1
ATOM 1872 C CA . LYS A 1 241 ? 0.319 -6.673 -17.129 1.00 53.09 -133 LYS A CA 1
ATOM 1873 C C . LYS A 1 241 ? 1.344 -5.571 -16.894 1.00 52.58 -133 LYS A C 1
ATOM 1874 O O . LYS A 1 241 ? 0.970 -4.392 -16.813 1.00 48.69 -133 LYS A O 1
ATOM 1880 N N . VAL A 1 242 ? 2.629 -5.944 -16.784 1.00 50.59 -132 VAL A N 1
ATOM 1881 C CA . VAL A 1 242 ? 3.690 -4.950 -16.870 1.00 45.76 -132 VAL A CA 1
ATOM 1882 C C . VAL A 1 242 ? 3.632 -4.305 -18.246 1.00 43.08 -132 VAL A C 1
ATOM 1883 O O . VAL A 1 242 ? 3.403 -4.982 -19.258 1.00 43.09 -132 VAL A O 1
ATOM 1887 N N . ASN A 1 243 ? 3.792 -2.979 -18.284 1.00 39.16 -131 ASN A N 1
ATOM 1888 C CA . ASN A 1 243 ? 3.740 -2.210 -19.528 1.00 39.09 -131 ASN A CA 1
ATOM 1889 C C . ASN A 1 243 ? 5.111 -2.303 -20.184 1.00 35.68 -131 ASN A C 1
ATOM 1890 O O . ASN A 1 243 ? 5.985 -1.462 -19.975 1.00 34.97 -131 ASN A O 1
ATOM 1895 N N . TYR A 1 244 ? 5.316 -3.361 -20.970 1.00 37.93 -130 TYR A N 1
ATOM 1896 C CA . TYR A 1 244 ? 6.613 -3.662 -21.562 1.00 36.36 -130 TYR A CA 1
ATOM 1897 C C . TYR A 1 244 ? 6.641 -3.398 -23.064 1.00 34.73 -130 TYR A C 1
ATOM 1898 O O . TYR A 1 244 ? 5.612 -3.455 -23.749 1.00 33.74 -130 TYR A O 1
ATOM 1907 N N . GLY A 1 245 ? 7.850 -3.104 -23.555 1.00 31.06 -129 GLY A N 1
ATOM 1908 C CA . GLY A 1 245 ? 8.123 -3.102 -24.973 1.00 29.38 -129 GLY A CA 1
ATOM 1909 C C . GLY A 1 245 ? 9.310 -3.988 -25.308 1.00 30.03 -129 GLY A C 1
ATOM 1910 O O . GLY A 1 245 ? 10.094 -4.391 -24.439 1.00 28.63 -129 GLY A O 1
ATOM 1911 N N . VAL A 1 246 ? 9.421 -4.289 -26.602 1.00 29.32 -128 VAL A N 1
ATOM 1912 C CA . VAL A 1 246 ? 10.455 -5.158 -27.153 1.00 28.08 -128 VAL A CA 1
ATOM 1913 C C . VAL A 1 246 ? 11.212 -4.365 -28.207 1.00 24.13 -128 VAL A C 1
ATOM 1914 O O . VAL A 1 246 ? 10.605 -3.811 -29.120 1.00 24.28 -128 VAL A O 1
ATOM 1918 N N . THR A 1 247 ? 12.531 -4.292 -28.082 1.00 27.26 -127 THR A N 1
ATOM 1919 C CA . THR A 1 247 ? 13.284 -3.415 -28.966 1.00 25.63 -127 THR A CA 1
ATOM 1920 C C . THR A 1 247 ? 14.673 -4.003 -29.211 1.00 26.53 -127 THR A C 1
ATOM 1921 O O . THR A 1 247 ? 14.999 -5.110 -28.761 1.00 27.67 -127 THR A O 1
ATOM 1925 N N . VAL A 1 248 ? 15.485 -3.237 -29.942 1.00 24.66 -126 VAL A N 1
ATOM 1926 C CA A VAL A 1 248 ? 16.815 -3.679 -30.337 0.50 28.38 -126 VAL A CA 1
ATOM 1927 C CA B VAL A 1 248 ? 16.823 -3.657 -30.340 0.50 32.24 -126 VAL A CA 1
ATOM 1928 C C . VAL A 1 248 ? 17.731 -3.769 -29.121 1.00 29.54 -126 VAL A C 1
ATOM 1929 O O . VAL A 1 248 ? 17.666 -2.942 -28.190 1.00 26.43 -126 VAL A O 1
ATOM 1936 N N . LEU A 1 249 ? 18.593 -4.797 -29.117 1.00 29.89 -125 LEU A N 1
ATOM 1937 C CA . LEU A 1 249 ? 19.601 -4.930 -28.073 1.00 28.29 -125 LEU A CA 1
ATOM 1938 C C . LEU A 1 249 ? 20.557 -3.737 -28.126 1.00 31.69 -125 LEU A C 1
ATOM 1939 O O . LEU A 1 249 ? 20.726 -3.106 -29.182 1.00 31.86 -125 LEU A O 1
ATOM 1944 N N . PRO A 1 250 ? 21.185 -3.393 -27.003 1.00 29.22 -124 PRO A N 1
ATOM 1945 C CA . PRO A 1 250 ? 22.076 -2.227 -26.996 1.00 31.31 -124 PRO A CA 1
ATOM 1946 C C . PRO A 1 250 ? 23.347 -2.543 -27.758 1.00 32.27 -124 PRO A C 1
ATOM 1947 O O . PRO A 1 250 ? 23.780 -3.699 -27.828 1.00 31.44 -124 PRO A O 1
ATOM 1951 N N . THR A 1 251 ? 23.949 -1.498 -28.331 1.00 30.17 -123 THR A N 1
ATOM 1952 C CA . THR A 1 251 ? 25.241 -1.660 -28.979 1.00 28.87 -123 THR A CA 1
ATOM 1953 C C . THR A 1 251 ? 26.356 -1.726 -27.941 1.00 30.60 -123 THR A C 1
ATOM 1954 O O . THR A 1 251 ? 26.221 -1.242 -26.808 1.00 30.65 -123 THR A O 1
ATOM 1958 N N . PHE A 1 252 ? 27.480 -2.316 -28.354 1.00 28.64 -122 PHE A N 1
ATOM 1959 C CA . PHE A 1 252 ? 28.683 -2.374 -27.545 1.00 28.86 -122 PHE A CA 1
ATOM 1960 C C . PHE A 1 252 ? 29.853 -1.905 -28.388 1.00 30.55 -122 PHE A C 1
ATOM 1961 O O . PHE A 1 252 ? 29.994 -2.335 -29.537 1.00 33.16 -122 PHE A O 1
ATOM 1969 N N . LYS A 1 253 ? 30.691 -1.035 -27.814 1.00 29.60 -121 LYS A N 1
ATOM 1970 C CA . LYS A 1 253 ? 31.791 -0.408 -28.535 1.00 31.30 -121 LYS A CA 1
ATOM 1971 C C . LYS A 1 253 ? 31.338 0.062 -29.912 1.00 33.63 -121 LYS A C 1
ATOM 1972 O O . LYS A 1 253 ? 32.051 -0.151 -30.903 1.00 34.49 -121 LYS A O 1
ATOM 1978 N N . GLY A 1 254 ? 30.141 0.662 -29.986 1.00 28.77 -120 GLY A N 1
ATOM 1979 C CA . GLY A 1 254 ? 29.629 1.232 -31.217 1.00 33.18 -120 GLY A CA 1
ATOM 1980 C C . GLY A 1 254 ? 28.934 0.266 -32.158 1.00 34.36 -120 GLY A C 1
ATOM 1981 O O . GLY A 1 254 ? 28.310 0.722 -33.130 1.00 33.45 -120 GLY A O 1
ATOM 1982 N N . GLN A 1 255 ? 29.013 -1.046 -31.902 1.00 25.65 -119 GLN A N 1
ATOM 1983 C CA . GLN A 1 255 ? 28.545 -2.068 -32.806 1.00 28.89 -119 GLN A CA 1
ATOM 1984 C C . GLN A 1 255 ? 27.324 -2.810 -32.259 1.00 30.60 -119 GLN A C 1
ATOM 1985 O O . GLN A 1 255 ? 27.170 -2.960 -31.046 1.00 30.20 -119 GLN A O 1
ATOM 1991 N N . PRO A 1 256 ? 26.435 -3.285 -33.128 1.00 30.84 -118 PRO A N 1
ATOM 1992 C CA . PRO A 1 256 ? 25.254 -4.014 -32.641 1.00 30.73 -118 PRO A CA 1
ATOM 1993 C C . PRO A 1 256 ? 25.617 -5.280 -31.866 1.00 31.98 -118 PRO A C 1
ATOM 1994 O O . PRO A 1 256 ? 26.636 -5.927 -32.122 1.00 30.90 -118 PRO A O 1
ATOM 1998 N N . SER A 1 257 ? 24.783 -5.598 -30.875 1.00 27.00 -117 SER A N 1
ATOM 1999 C CA . SER A 1 257 ? 24.792 -6.933 -30.295 1.00 29.68 -117 SER A CA 1
ATOM 2000 C C . SER A 1 257 ? 24.337 -7.922 -31.357 1.00 29.11 -117 SER A C 1
ATOM 2001 O O . SER A 1 257 ? 23.443 -7.614 -32.152 1.00 26.49 -117 SER A O 1
ATOM 2004 N N . LYS A 1 258 ? 24.933 -9.124 -31.356 1.00 24.97 -116 LYS A N 1
ATOM 2005 C CA . LYS A 1 258 ? 24.710 -10.102 -32.420 1.00 27.34 -116 LYS A CA 1
ATOM 2006 C C . LYS A 1 258 ? 24.195 -11.413 -31.833 1.00 26.55 -116 LYS A C 1
ATOM 2007 O O . LYS A 1 258 ? 24.977 -12.355 -31.637 1.00 24.78 -116 LYS A O 1
ATOM 2013 N N . PRO A 1 259 ? 22.886 -11.522 -31.577 1.00 23.83 -115 PRO A N 1
ATOM 2014 C CA . PRO A 1 259 ? 22.346 -12.765 -31.008 1.00 26.15 -115 PRO A CA 1
ATOM 2015 C C . PRO A 1 259 ? 22.449 -13.909 -32.006 1.00 28.44 -115 PRO A C 1
ATOM 2016 O O . PRO A 1 259 ? 22.282 -13.719 -33.210 1.00 27.93 -115 PRO A O 1
ATOM 2020 N N . PHE A 1 260 ? 22.778 -15.095 -31.502 1.00 25.51 -114 PHE A N 1
ATOM 2021 C CA . PHE A 1 260 ? 22.689 -16.291 -32.331 1.00 25.48 -114 PHE A CA 1
ATOM 2022 C C . PHE A 1 260 ? 21.223 -16.605 -32.585 1.00 23.89 -114 PHE A C 1
ATOM 2023 O O . PHE A 1 260 ? 20.429 -16.697 -31.644 1.00 30.31 -114 PHE A O 1
ATOM 2031 N N . VAL A 1 261 ? 20.842 -16.712 -33.844 1.00 25.52 -113 VAL A N 1
ATOM 2032 C CA . VAL A 1 261 ? 19.444 -16.907 -34.199 1.00 27.56 -113 VAL A CA 1
ATOM 2033 C C . VAL A 1 261 ? 19.133 -18.409 -34.248 1.00 26.32 -113 VAL A C 1
ATOM 2034 O O . VAL A 1 261 ? 19.841 -19.180 -34.898 1.00 27.72 -113 VAL A O 1
ATOM 2038 N N . GLY A 1 262 ? 18.079 -18.828 -33.563 1.00 26.49 -112 GLY A N 1
ATOM 2039 C CA . GLY A 1 262 ? 17.659 -20.220 -33.544 1.00 24.95 -112 GLY A CA 1
ATOM 2040 C C . GLY A 1 262 ? 16.394 -20.428 -34.361 1.00 28.79 -112 GLY A C 1
ATOM 2041 O O . GLY A 1 262 ? 15.524 -19.555 -34.406 1.00 28.00 -112 GLY A O 1
ATOM 2042 N N . VAL A 1 263 ? 16.293 -21.589 -35.010 1.00 24.69 -111 VAL A N 1
ATOM 2043 C CA . VAL A 1 263 ? 15.060 -22.041 -35.647 1.00 24.48 -111 VAL A CA 1
ATOM 2044 C C . VAL A 1 263 ? 14.542 -23.226 -34.832 1.00 27.10 -111 VAL A C 1
ATOM 2045 O O . VAL A 1 263 ? 15.137 -24.307 -34.861 1.00 26.37 -111 VAL A O 1
ATOM 2049 N N . LEU A 1 264 ? 13.453 -23.035 -34.084 1.00 25.16 -110 LEU A N 1
ATOM 2050 C CA . LEU A 1 264 ? 12.810 -24.164 -33.423 1.00 24.58 -110 LEU A CA 1
ATOM 2051 C C . LEU A 1 264 ? 12.420 -25.196 -34.466 1.00 27.35 -110 LEU A C 1
ATOM 2052 O O . LEU A 1 264 ? 11.791 -24.846 -35.473 1.00 27.02 -110 LEU A O 1
ATOM 2057 N N . SER A 1 265 ? 12.798 -26.464 -34.227 1.00 24.66 -109 SER A N 1
ATOM 2058 C CA . SER A 1 265 ? 12.713 -27.496 -35.259 1.00 27.05 -109 SER A CA 1
ATOM 2059 C C . SER A 1 265 ? 12.238 -28.820 -34.682 1.00 24.39 -109 SER A C 1
ATOM 2060 O O . SER A 1 265 ? 12.461 -29.121 -33.508 1.00 25.36 -109 SER A O 1
ATOM 2063 N N . ALA A 1 266 ? 11.601 -29.625 -35.531 1.00 25.08 -108 ALA A N 1
ATOM 2064 C CA . ALA A 1 266 ? 11.051 -30.917 -35.125 1.00 27.97 -108 ALA A CA 1
ATOM 2065 C C . ALA A 1 266 ? 11.741 -32.015 -35.921 1.00 27.50 -108 ALA A C 1
ATOM 2066 O O . ALA A 1 266 ? 11.516 -32.144 -37.131 1.00 28.31 -108 ALA A O 1
ATOM 2068 N N . GLY A 1 267 ? 12.586 -32.794 -35.248 1.00 26.94 -107 GLY A N 1
ATOM 2069 C CA . GLY A 1 267 ? 13.211 -33.957 -35.864 1.00 26.28 -107 GLY A CA 1
ATOM 2070 C C . GLY A 1 267 ? 12.422 -35.236 -35.607 1.00 30.02 -107 GLY A C 1
ATOM 2071 O O . GLY A 1 267 ? 11.708 -35.354 -34.609 1.00 29.38 -107 GLY A O 1
ATOM 2072 N N . ILE A 1 268 ? 12.554 -36.210 -36.511 1.00 29.30 -106 ILE A N 1
ATOM 2073 C CA . ILE A 1 268 ? 11.910 -37.522 -36.346 1.00 31.23 -106 ILE A CA 1
ATOM 2074 C C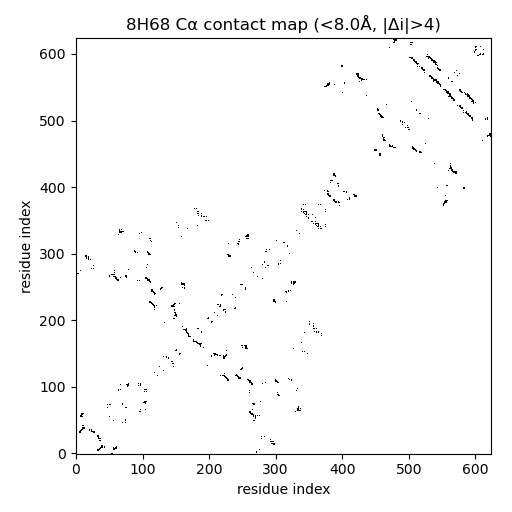 . ILE A 1 268 ? 12.978 -38.553 -36.009 1.00 29.65 -106 ILE A C 1
ATOM 2075 O O . ILE A 1 268 ? 13.904 -38.782 -36.801 1.00 31.16 -106 ILE A O 1
ATOM 2080 N N . ASN A 1 269 ? 12.841 -39.176 -34.839 1.00 29.76 -105 ASN A N 1
ATOM 2081 C CA . ASN A 1 269 ? 13.738 -40.248 -34.402 1.00 30.25 -105 ASN A CA 1
ATOM 2082 C C . ASN A 1 269 ? 13.899 -41.299 -35.496 1.00 31.00 -105 ASN A C 1
ATOM 2083 O O . ASN A 1 269 ? 12.910 -41.836 -36.006 1.00 30.18 -105 ASN A O 1
ATOM 2088 N N . ALA A 1 270 ? 15.152 -41.595 -35.855 1.00 31.73 -104 ALA A N 1
ATOM 2089 C CA . ALA A 1 270 ? 15.379 -42.625 -36.870 1.00 33.63 -104 ALA A CA 1
ATOM 2090 C C . ALA A 1 270 ? 14.928 -44.006 -36.394 1.00 33.27 -104 ALA A C 1
ATOM 2091 O O . ALA A 1 270 ? 14.550 -44.849 -37.219 1.00 34.38 -104 ALA A O 1
ATOM 2093 N N . ALA A 1 271 ? 14.933 -44.257 -35.079 1.00 33.35 -103 ALA A N 1
ATOM 2094 C CA . ALA A 1 271 ? 14.463 -45.548 -34.561 1.00 31.70 -103 ALA A CA 1
ATOM 2095 C C . ALA A 1 271 ? 12.948 -45.641 -34.473 1.00 32.83 -103 ALA A C 1
ATOM 2096 O O . ALA A 1 271 ? 12.425 -46.676 -34.060 1.00 37.65 -103 ALA A O 1
ATOM 2098 N N . SER A 1 272 ? 12.235 -44.592 -34.836 1.00 37.11 -102 SER A N 1
ATOM 2099 C CA . SER A 1 272 ? 10.806 -44.577 -34.622 1.00 37.73 -102 SER A CA 1
ATOM 2100 C C . SER A 1 272 ? 10.117 -45.483 -35.633 1.00 40.96 -102 SER A C 1
ATOM 2101 O O . SER A 1 272 ? 10.426 -45.418 -36.830 1.00 40.17 -102 SER A O 1
ATOM 2104 N N . PRO A 1 273 ? 9.195 -46.340 -35.197 1.00 41.50 -101 PRO A N 1
ATOM 2105 C CA . PRO A 1 273 ? 8.347 -47.085 -36.135 1.00 43.33 -101 PRO A CA 1
ATOM 2106 C C . PRO A 1 273 ? 7.083 -46.345 -36.533 1.00 42.85 -101 PRO A C 1
ATOM 2107 O O . PRO A 1 273 ? 6.187 -46.967 -37.113 1.00 39.98 -101 PRO A O 1
ATOM 2111 N N . ASN A 1 274 ? 7.004 -45.044 -36.224 1.00 41.44 -100 ASN A N 1
ATOM 2112 C CA . ASN A 1 274 ? 5.815 -44.238 -36.457 1.00 38.99 -100 ASN A CA 1
ATOM 2113 C C . ASN A 1 274 ? 6.117 -43.049 -37.359 1.00 43.78 -100 ASN A C 1
ATOM 2114 O O . ASN A 1 274 ? 5.472 -41.999 -37.235 1.00 42.92 -100 ASN A O 1
ATOM 2119 N N . LYS A 1 275 ? 7.092 -43.195 -38.268 1.00 43.84 -99 LYS A N 1
ATOM 2120 C CA . LYS A 1 275 ? 7.568 -42.040 -39.031 1.00 43.92 -99 LYS A CA 1
ATOM 2121 C C . LYS A 1 275 ? 6.460 -41.453 -39.899 1.00 46.51 -99 LYS A C 1
ATOM 2122 O O . LYS A 1 275 ? 6.362 -40.229 -40.047 1.00 42.70 -99 LYS A O 1
ATOM 2128 N N . GLU A 1 276 ? 5.591 -42.305 -40.450 1.00 47.06 -98 GLU A N 1
ATOM 2129 C CA . GLU A 1 276 ? 4.477 -41.796 -41.242 1.00 49.05 -98 GLU A CA 1
ATOM 2130 C C . GLU A 1 276 ? 3.467 -41.065 -40.367 1.00 46.03 -98 GLU A C 1
ATOM 2131 O O . GLU A 1 276 ? 2.900 -40.048 -40.781 1.00 45.32 -98 GLU A O 1
ATOM 2137 N N . LEU A 1 277 ? 3.235 -41.553 -39.148 1.00 44.17 -97 LEU A N 1
ATOM 2138 C CA . LEU A 1 277 ? 2.337 -40.833 -38.250 1.00 44.05 -97 LEU A CA 1
ATOM 2139 C C . LEU A 1 277 ? 2.926 -39.482 -37.838 1.00 44.23 -97 LEU A C 1
ATOM 2140 O O . LEU A 1 277 ? 2.192 -38.493 -37.728 1.00 42.55 -97 LEU A O 1
ATOM 2145 N N . ALA A 1 278 ? 4.249 -39.422 -37.624 1.00 37.70 -96 ALA A N 1
ATOM 2146 C CA . ALA A 1 278 ? 4.908 -38.163 -37.286 1.00 37.34 -96 ALA A CA 1
ATOM 2147 C C . ALA A 1 278 ? 4.858 -37.182 -38.447 1.00 38.86 -96 ALA A C 1
ATOM 2148 O O . ALA A 1 278 ? 4.641 -35.980 -38.240 1.00 36.71 -96 ALA A O 1
ATOM 2150 N N . LYS A 1 279 ? 5.072 -37.668 -39.673 1.00 41.22 -95 LYS A N 1
ATOM 2151 C CA . LYS A 1 279 ? 4.970 -36.783 -40.832 1.00 45.06 -95 LYS A CA 1
ATOM 2152 C C . LYS A 1 279 ? 3.560 -36.209 -40.962 1.00 43.79 -95 LYS A C 1
ATOM 2153 O O . LYS A 1 279 ? 3.384 -35.025 -41.274 1.00 40.35 -95 LYS A O 1
ATOM 2159 N N . GLU A 1 280 ? 2.546 -37.031 -40.701 1.00 44.94 -94 GLU A N 1
ATOM 2160 C CA . GLU A 1 280 ? 1.165 -36.562 -40.787 1.00 47.14 -94 GLU A CA 1
ATOM 2161 C C . GLU A 1 280 ? 0.888 -35.485 -39.742 1.00 46.12 -94 GLU A C 1
ATOM 2162 O O . GLU A 1 280 ? 0.354 -34.411 -40.059 1.00 47.37 -94 GLU A O 1
ATOM 2168 N N . PHE A 1 281 ? 1.274 -35.750 -38.492 1.00 42.73 -93 PHE A N 1
ATOM 2169 C CA . PHE A 1 281 ? 1.092 -34.780 -37.415 1.00 41.24 -93 PHE A CA 1
ATOM 2170 C C . PHE A 1 281 ? 1.777 -33.457 -37.732 1.00 41.16 -93 PHE A C 1
ATOM 2171 O O . PHE A 1 281 ? 1.144 -32.395 -37.703 1.00 40.28 -93 PHE A O 1
ATOM 2179 N N . LEU A 1 282 ? 3.080 -33.499 -38.020 1.00 40.20 -92 LEU A N 1
ATOM 2180 C CA . LEU A 1 282 ? 3.830 -32.265 -38.229 1.00 37.86 -92 LEU A CA 1
ATOM 2181 C C . LEU A 1 282 ? 3.294 -31.467 -39.414 1.00 38.19 -92 LEU A C 1
ATOM 2182 O O . LEU A 1 282 ? 3.064 -30.256 -39.302 1.00 36.09 -92 LEU A O 1
ATOM 2187 N N . GLU A 1 283 ? 3.073 -32.123 -40.554 1.00 40.20 -91 GLU A N 1
ATOM 2188 C CA . GLU A 1 283 ? 2.742 -31.383 -41.774 1.00 39.50 -91 GLU A CA 1
ATOM 2189 C C . GLU A 1 283 ? 1.305 -30.882 -41.786 1.00 40.88 -91 GLU A C 1
ATOM 2190 O O . GLU A 1 283 ? 1.054 -29.744 -42.194 1.00 42.23 -91 GLU A O 1
ATOM 2196 N N . ASN A 1 284 ? 0.338 -31.710 -41.399 1.00 42.97 -90 ASN A N 1
ATOM 2197 C CA . ASN A 1 284 ? -1.063 -31.337 -41.579 1.00 47.07 -90 ASN A CA 1
ATOM 2198 C C . ASN A 1 284 ? -1.802 -31.040 -40.277 1.00 47.89 -90 ASN A C 1
ATOM 2199 O O . ASN A 1 284 ? -3.010 -30.763 -40.317 1.00 46.19 -90 ASN A O 1
ATOM 2204 N N . TYR A 1 285 ? -1.122 -31.088 -39.126 1.00 44.12 -89 TYR A N 1
ATOM 2205 C CA . TYR A 1 285 ? -1.730 -30.654 -37.873 1.00 40.89 -89 TYR A CA 1
ATOM 2206 C C . TYR A 1 285 ? -0.973 -29.511 -37.217 1.00 41.93 -89 TYR A C 1
ATOM 2207 O O . TYR A 1 285 ? -1.580 -28.482 -36.909 1.00 39.56 -89 TYR A O 1
ATOM 2216 N N . LEU A 1 286 ? 0.344 -29.647 -37.016 1.00 39.94 -88 LEU A N 1
ATOM 2217 C CA . LEU A 1 286 ? 1.111 -28.598 -36.354 1.00 39.52 -88 LEU A CA 1
ATOM 2218 C C . LEU A 1 286 ? 1.424 -27.445 -37.298 1.00 38.67 -88 LEU A C 1
ATOM 2219 O O . LEU A 1 286 ? 1.168 -26.279 -36.970 1.00 39.22 -88 LEU A O 1
ATOM 2224 N N . LEU A 1 287 ? 2.010 -27.748 -38.458 1.00 35.81 -87 LEU A N 1
ATOM 2225 C CA . LEU A 1 287 ? 2.431 -26.713 -39.401 1.00 36.79 -87 LEU A CA 1
ATOM 2226 C C . LEU A 1 287 ? 1.243 -26.260 -40.256 1.00 37.67 -87 LEU A C 1
ATOM 2227 O O . LEU A 1 287 ? 1.267 -26.299 -41.487 1.00 34.26 -87 LEU A O 1
ATOM 2232 N N . THR A 1 288 ? 0.192 -25.827 -39.550 1.00 39.43 -86 THR A N 1
ATOM 2233 C CA . THR A 1 288 ? -1.000 -25.197 -40.100 1.00 43.11 -86 THR A CA 1
ATOM 2234 C C . THR A 1 288 ? -1.291 -23.918 -39.318 1.00 44.08 -86 THR A C 1
ATOM 2235 O O . THR A 1 288 ? -0.739 -23.685 -38.238 1.00 43.87 -86 THR A O 1
ATOM 2239 N N . ASP A 1 289 ? -2.167 -23.075 -39.873 1.00 40.32 -85 ASP A N 1
ATOM 2240 C CA . ASP A 1 289 ? -2.553 -21.856 -39.165 1.00 45.47 -85 ASP A CA 1
ATOM 2241 C C . ASP A 1 289 ? -3.157 -22.185 -37.802 1.00 45.88 -85 ASP A C 1
ATOM 2242 O O . ASP A 1 289 ? -2.854 -21.527 -36.798 1.00 45.58 -85 ASP A O 1
ATOM 2247 N N . GLU A 1 290 ? -4.019 -23.202 -37.756 1.00 45.64 -84 GLU A N 1
ATOM 2248 C CA . GLU A 1 290 ? -4.699 -23.584 -36.524 1.00 47.14 -84 GLU A CA 1
ATOM 2249 C C . GLU A 1 290 ? -3.734 -24.232 -35.531 1.00 47.73 -84 GLU A C 1
ATOM 2250 O O . GLU A 1 290 ? -3.831 -23.996 -34.319 1.00 46.39 -84 GLU A O 1
ATOM 2252 N N . GLY A 1 291 ? -2.807 -25.060 -36.020 1.00 40.96 -83 GLY A N 1
ATOM 2253 C CA . GLY A 1 291 ? -1.847 -25.685 -35.124 1.00 40.10 -83 GLY A CA 1
ATOM 2254 C C . GLY A 1 291 ? -0.870 -24.691 -34.517 1.00 41.28 -83 GLY A C 1
ATOM 2255 O O . GLY A 1 291 ? -0.600 -24.724 -33.312 1.00 37.05 -83 GLY A O 1
ATOM 2256 N N . LEU A 1 292 ? -0.321 -23.796 -35.349 1.00 40.39 -82 LEU A N 1
ATOM 2257 C CA . LEU A 1 292 ? 0.642 -22.818 -34.864 1.00 40.83 -82 LEU A CA 1
ATOM 2258 C C . LEU A 1 292 ? -0.016 -21.808 -33.939 1.00 40.19 -82 LEU A C 1
ATOM 2259 O O . LEU A 1 292 ? 0.600 -21.367 -32.964 1.00 36.72 -82 LEU A O 1
ATOM 2264 N N . GLU A 1 293 ? -1.268 -21.440 -34.215 1.00 41.28 -81 GLU A N 1
ATOM 2265 C CA . GLU A 1 293 ? -1.980 -20.550 -33.300 1.00 44.77 -81 GLU A CA 1
ATOM 2266 C C . GLU A 1 293 ? -2.134 -21.175 -31.921 1.00 43.35 -81 GLU A C 1
ATOM 2267 O O . GLU A 1 293 ? -1.996 -20.485 -30.903 1.00 38.52 -81 GLU A O 1
ATOM 2273 N N . ALA A 1 294 ? -2.417 -22.481 -31.868 1.00 40.27 -80 ALA A N 1
ATOM 2274 C CA . ALA A 1 294 ? -2.572 -23.145 -30.582 1.00 39.08 -80 ALA A CA 1
ATOM 2275 C C . ALA A 1 294 ? -1.265 -23.145 -29.804 1.00 37.89 -80 ALA A C 1
ATOM 2276 O O . ALA A 1 294 ? -1.259 -22.901 -28.592 1.00 40.67 -80 ALA A O 1
ATOM 2278 N N . VAL A 1 295 ? -0.144 -23.407 -30.476 1.00 37.10 -79 VAL A N 1
ATOM 2279 C CA . VAL A 1 295 ? 1.132 -23.355 -29.774 1.00 36.20 -79 VAL A CA 1
ATOM 2280 C C . VAL A 1 295 ? 1.451 -21.919 -29.386 1.00 34.46 -79 VAL A C 1
ATOM 2281 O O . VAL A 1 295 ? 1.891 -21.648 -28.266 1.00 30.83 -79 VAL A O 1
ATOM 2285 N N . ASN A 1 296 ? 1.192 -20.979 -30.295 1.00 35.45 -78 ASN A N 1
ATOM 2286 C CA . ASN A 1 296 ? 1.534 -19.587 -30.053 1.00 32.84 -78 ASN A CA 1
ATOM 2287 C C . ASN A 1 296 ? 0.724 -18.985 -28.913 1.00 33.59 -78 ASN A C 1
ATOM 2288 O O . ASN A 1 296 ? 1.244 -18.173 -28.141 1.00 31.89 -78 ASN A O 1
ATOM 2293 N N . LYS A 1 297 ? -0.545 -19.372 -28.787 1.00 35.69 -77 LYS A N 1
ATOM 2294 C CA . LYS A 1 297 ? -1.367 -18.857 -27.700 1.00 35.45 -77 LYS A CA 1
ATOM 2295 C C . LYS A 1 297 ? -0.921 -19.355 -26.332 1.00 38.38 -77 LYS A C 1
ATOM 2296 O O . LYS A 1 297 ? -1.367 -18.802 -25.318 1.00 44.66 -77 LYS A O 1
ATOM 2302 N N . ASP A 1 298 ? -0.060 -20.372 -26.277 1.00 36.52 -76 ASP A N 1
ATOM 2303 C CA . ASP A 1 298 ? 0.461 -20.884 -25.005 1.00 37.00 -76 ASP A CA 1
ATOM 2304 C C . ASP A 1 298 ? 1.720 -20.094 -24.658 1.00 36.21 -76 ASP A C 1
ATOM 2305 O O . ASP A 1 298 ? 1.737 -19.334 -23.685 1.00 37.61 -76 ASP A O 1
ATOM 2310 N N . LYS A 1 299 ? 2.774 -20.254 -25.456 1.00 33.77 -75 LYS A N 1
ATOM 2311 C CA . LYS A 1 299 ? 3.970 -19.421 -25.360 1.00 34.52 -75 LYS A CA 1
ATOM 2312 C C . LYS A 1 299 ? 4.311 -18.986 -26.779 1.00 34.64 -75 LYS A C 1
ATOM 2313 O O . LYS A 1 299 ? 4.352 -19.834 -27.692 1.00 31.55 -75 LYS A O 1
ATOM 2319 N N . PRO A 1 300 ? 4.551 -17.695 -27.014 1.00 32.41 -74 PRO A N 1
ATOM 2320 C CA . PRO A 1 300 ? 4.785 -17.237 -28.387 1.00 31.32 -74 PRO A CA 1
ATOM 2321 C C . PRO A 1 300 ? 6.021 -17.879 -29.006 1.00 32.61 -74 PRO A C 1
ATOM 2322 O O . PRO A 1 300 ? 7.044 -18.081 -28.345 1.00 29.67 -74 PRO A O 1
ATOM 2326 N N . LEU A 1 301 ? 5.900 -18.214 -30.298 1.00 30.21 -73 LEU A N 1
ATOM 2327 C CA . LEU A 1 301 ? 6.934 -18.925 -31.044 1.00 29.74 -73 LEU A CA 1
ATOM 2328 C C . LEU A 1 301 ? 7.982 -18.014 -31.670 1.00 30.58 -73 LEU A C 1
ATOM 2329 O O . LEU A 1 301 ? 9.091 -18.475 -31.970 1.00 29.56 -73 LEU A O 1
ATOM 2334 N N . GLY A 1 302 ? 7.659 -16.749 -31.890 1.00 29.91 -72 GLY A N 1
ATOM 2335 C CA . GLY A 1 302 ? 8.510 -15.892 -32.692 1.00 31.49 -72 GLY A CA 1
ATOM 2336 C C . GLY A 1 302 ? 7.978 -15.758 -34.107 1.00 32.62 -72 GLY A C 1
ATOM 2337 O O . GLY A 1 302 ? 6.758 -15.745 -34.313 1.00 33.33 -72 GLY A O 1
ATOM 2338 N N . ALA A 1 303 ? 8.875 -15.658 -35.092 1.00 32.32 -71 ALA A N 1
ATOM 2339 C CA . ALA A 1 303 ? 8.478 -15.575 -36.496 1.00 33.45 -71 ALA A CA 1
ATOM 2340 C C . ALA A 1 303 ? 8.345 -17.000 -37.024 1.00 31.94 -71 ALA A C 1
ATOM 2341 O O . ALA A 1 303 ? 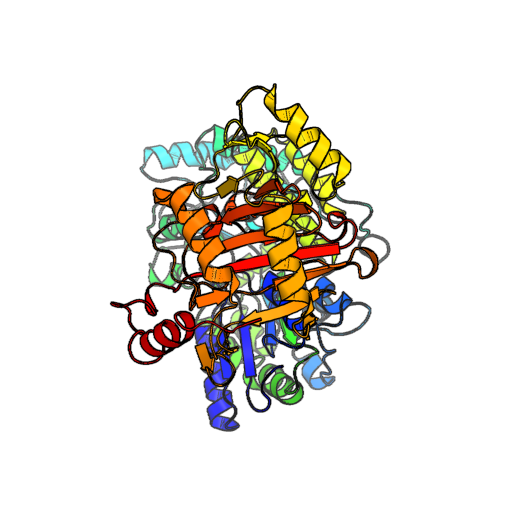9.349 -17.683 -37.236 1.00 31.96 -71 ALA A O 1
ATOM 2343 N N . VAL A 1 304 ? 7.105 -17.455 -37.219 1.00 31.63 -70 VAL A N 1
ATOM 2344 C CA . VAL A 1 304 ? 6.900 -18.858 -37.560 1.00 32.42 -70 VAL A CA 1
ATOM 2345 C C . VAL A 1 304 ? 7.335 -19.104 -38.999 1.00 32.55 -70 VAL A C 1
ATOM 2346 O O . VAL A 1 304 ? 7.411 -18.192 -39.830 1.00 33.02 -70 VAL A O 1
ATOM 2350 N N . ALA A 1 305 ? 7.666 -20.355 -39.281 1.00 30.45 -69 ALA A N 1
ATOM 2351 C CA . ALA A 1 305 ? 8.229 -20.727 -40.568 1.00 30.02 -69 ALA A CA 1
ATOM 2352 C C . ALA A 1 305 ? 7.162 -20.850 -41.639 1.00 30.52 -69 ALA A C 1
ATOM 2353 O O . ALA A 1 305 ? 7.492 -20.819 -42.828 1.00 33.17 -69 ALA A O 1
ATOM 2355 N N . LEU A 1 306 ? 5.900 -20.988 -41.237 1.00 27.32 -68 LEU A N 1
ATOM 2356 C CA . LEU A 1 306 ? 4.780 -21.151 -42.160 1.00 32.90 -68 LEU A CA 1
ATOM 2357 C C . LEU A 1 306 ? 4.320 -19.790 -42.683 1.00 38.70 -68 LEU A C 1
ATOM 2358 O O . LEU A 1 306 ? 3.842 -18.948 -41.911 1.00 35.12 -68 LEU A O 1
ATOM 2363 N N . LYS A 1 307 ? 4.421 -19.596 -44.000 1.00 39.25 -67 LYS A N 1
ATOM 2364 C CA . LYS A 1 307 ? 4.203 -18.268 -44.574 1.00 42.30 -67 LYS A CA 1
ATOM 2365 C C . LYS A 1 307 ? 2.797 -17.737 -44.288 1.00 46.26 -67 LYS A C 1
ATOM 2366 O O . LYS A 1 307 ? 2.628 -16.547 -43.982 1.00 45.08 -67 LYS A O 1
ATOM 2372 N N . SER A 1 308 ? 1.774 -18.596 -44.382 1.00 42.95 -66 SER A N 1
ATOM 2373 C CA . SER A 1 308 ? 0.406 -18.129 -44.170 1.00 46.24 -66 SER A CA 1
ATOM 2374 C C . SER A 1 308 ? 0.220 -17.550 -42.768 1.00 49.62 -66 SER A C 1
ATOM 2375 O O . SER A 1 308 ? -0.302 -16.442 -42.612 1.00 53.85 -66 SER A O 1
ATOM 2378 N N . TYR A 1 309 ? 0.627 -18.291 -41.727 1.00 49.51 -65 TYR A N 1
ATOM 2379 C CA . TYR A 1 309 ? 0.385 -17.821 -40.364 1.00 50.99 -65 TYR A CA 1
ATOM 2380 C C . TYR A 1 309 ? 1.329 -16.702 -39.963 1.00 55.21 -65 TYR A C 1
ATOM 2381 O O . TYR A 1 309 ? 1.007 -15.938 -39.040 1.00 54.69 -65 TYR A O 1
ATOM 2390 N N . GLU A 1 310 ? 2.477 -16.579 -40.632 1.00 55.68 -64 GLU A N 1
ATOM 2391 C CA . GLU A 1 310 ? 3.333 -15.429 -40.375 1.00 56.33 -64 GLU A CA 1
ATOM 2392 C C . GLU A 1 310 ? 2.706 -14.140 -40.891 1.00 54.11 -64 GLU A C 1
ATOM 2393 O O . GLU A 1 310 ? 2.823 -13.089 -40.247 1.00 55.75 -64 GLU A O 1
ATOM 2399 N N . GLU A 1 311 ? 2.064 -14.195 -42.060 1.00 54.48 -63 GLU A N 1
ATOM 2400 C CA . GLU A 1 311 ? 1.332 -13.035 -42.567 1.00 62.64 -63 GLU A CA 1
ATOM 2401 C C . GLU A 1 311 ? 0.360 -12.494 -41.517 1.00 59.46 -63 GLU A C 1
ATOM 2402 O O . GLU A 1 311 ? 0.293 -11.282 -41.285 1.00 62.81 -63 GLU A O 1
ATOM 2408 N N . GLU A 1 312 ? -0.381 -13.384 -40.855 1.00 58.27 -62 GLU A N 1
ATOM 2409 C CA . GLU A 1 312 ? -1.289 -13.001 -39.781 1.00 62.37 -62 GLU A CA 1
ATOM 2410 C C . GLU A 1 312 ? -0.574 -12.466 -38.548 1.00 60.75 -62 GLU A C 1
ATOM 2411 O O . GLU A 1 312 ? -1.226 -11.853 -37.694 1.00 57.40 -62 GLU A O 1
ATOM 2417 N N . LEU A 1 313 ? 0.740 -12.663 -38.445 1.00 59.66 -61 LEU A N 1
ATOM 2418 C CA . LEU A 1 313 ? 1.514 -12.237 -37.290 1.00 60.29 -61 LEU A CA 1
ATOM 2419 C C . LEU A 1 313 ? 2.413 -11.046 -37.587 1.00 58.69 -61 LEU A C 1
ATOM 2420 O O . LEU A 1 313 ? 2.998 -10.490 -36.652 1.00 56.00 -61 LEU A O 1
ATOM 2425 N N . ALA A 1 314 ? 2.540 -10.649 -38.857 1.00 59.21 -60 ALA A N 1
ATOM 2426 C CA . ALA A 1 314 ? 3.509 -9.625 -39.236 1.00 60.94 -60 ALA A CA 1
ATOM 2427 C C . ALA A 1 314 ? 3.302 -8.336 -38.456 1.00 57.35 -60 ALA A C 1
ATOM 2428 O O . ALA A 1 314 ? 4.274 -7.667 -38.084 1.00 59.20 -60 ALA A O 1
ATOM 2430 N N . LYS A 1 315 ? 2.046 -7.984 -38.176 1.00 56.40 -59 LYS A N 1
ATOM 2431 C CA . LYS A 1 315 ? 1.755 -6.704 -37.538 1.00 56.04 -59 LYS A CA 1
ATOM 2432 C C . LYS A 1 315 ? 2.389 -6.583 -36.155 1.00 53.12 -59 LYS A C 1
ATOM 2433 O O . LYS A 1 315 ? 2.633 -5.463 -35.691 1.00 51.18 -59 LYS A O 1
ATOM 2439 N N . ASP A 1 316 ? 2.668 -7.713 -35.481 1.00 48.03 -58 ASP A N 1
ATOM 2440 C CA . ASP A 1 316 ? 3.074 -7.695 -34.076 1.00 41.78 -58 ASP A CA 1
ATOM 2441 C C . ASP A 1 316 ? 4.418 -6.994 -33.885 1.00 40.87 -58 ASP A C 1
ATOM 2442 O O . ASP A 1 316 ? 5.458 -7.508 -34.333 1.00 36.99 -58 ASP A O 1
ATOM 2447 N N . PRO A 1 317 ? 4.437 -5.841 -33.191 1.00 34.85 -57 PRO A N 1
ATOM 2448 C CA . PRO A 1 317 ? 5.704 -5.104 -33.018 1.00 33.54 -57 PRO A CA 1
ATOM 2449 C C . PRO A 1 317 ? 6.761 -5.928 -32.316 1.00 29.10 -57 PRO A C 1
ATOM 2450 O O . PRO A 1 317 ? 7.958 -5.716 -32.539 1.00 29.15 -57 PRO A O 1
ATOM 2454 N N . ARG A 1 318 ? 6.350 -6.900 -31.502 1.00 31.98 -56 ARG A N 1
ATOM 2455 C CA . ARG A 1 318 ? 7.329 -7.734 -30.819 1.00 33.71 -56 ARG A CA 1
ATOM 2456 C C . ARG A 1 318 ? 8.054 -8.636 -31.808 1.00 31.23 -56 ARG A C 1
ATOM 2457 O O . ARG A 1 318 ? 9.279 -8.809 -31.708 1.00 27.66 -56 ARG A O 1
ATOM 2465 N N . ILE A 1 319 ? 7.314 -9.185 -32.789 1.00 33.55 -55 ILE A N 1
ATOM 2466 C CA . ILE A 1 319 ? 7.912 -9.964 -33.875 1.00 29.89 -55 ILE A CA 1
ATOM 2467 C C . ILE A 1 319 ? 8.877 -9.112 -34.679 1.00 30.33 -55 ILE A C 1
ATOM 2468 O O . ILE A 1 319 ? 9.970 -9.567 -35.048 1.00 30.38 -55 ILE A O 1
ATOM 2473 N N . ALA A 1 320 ? 8.492 -7.859 -34.969 1.00 28.71 -54 ALA A N 1
ATOM 2474 C CA . ALA A 1 320 ? 9.344 -6.996 -35.788 1.00 27.59 -54 ALA A CA 1
ATOM 2475 C C . ALA A 1 320 ? 10.667 -6.716 -35.094 1.00 30.20 -54 ALA A C 1
ATOM 2476 O O . ALA A 1 320 ? 11.730 -6.743 -35.734 1.00 31.90 -54 ALA A O 1
ATOM 2478 N N . ALA A 1 321 ? 10.623 -6.439 -33.784 1.00 23.62 -53 ALA A N 1
ATOM 2479 C CA . ALA A 1 321 ? 11.859 -6.244 -33.031 1.00 26.38 -53 ALA A CA 1
ATOM 2480 C C . ALA A 1 321 ? 12.677 -7.531 -32.965 1.00 26.03 -53 ALA A C 1
ATOM 2481 O O . ALA A 1 321 ? 13.917 -7.498 -33.031 1.00 24.25 -53 ALA A O 1
ATOM 2483 N N . THR A 1 322 ? 12.006 -8.674 -32.812 1.00 26.30 -52 THR A N 1
ATOM 2484 C CA . THR A 1 322 ? 12.713 -9.954 -32.852 1.00 24.70 -52 THR A CA 1
ATOM 2485 C C . THR A 1 322 ? 13.502 -10.090 -34.144 1.00 24.01 -52 THR A C 1
ATOM 2486 O O . THR A 1 322 ? 14.660 -10.522 -34.141 1.00 23.51 -52 THR A O 1
ATOM 2490 N N . MET A 1 323 ? 12.884 -9.750 -35.271 1.00 27.34 -51 MET A N 1
ATOM 2491 C CA . MET A 1 323 ? 13.584 -9.959 -36.531 1.00 25.52 -51 MET A CA 1
ATOM 2492 C C . MET A 1 323 ? 14.594 -8.864 -36.811 1.00 25.86 -51 MET A C 1
ATOM 2493 O O . MET A 1 323 ? 15.555 -9.097 -37.560 1.00 26.22 -51 MET A O 1
ATOM 2498 N N . GLU A 1 324 ? 14.417 -7.692 -36.195 1.00 25.28 -50 GLU A N 1
ATOM 2499 C CA . GLU A 1 324 ? 15.442 -6.659 -36.275 1.00 23.61 -50 GLU A CA 1
ATOM 2500 C C . GLU A 1 324 ? 16.716 -7.122 -35.580 1.00 25.20 -50 GLU A C 1
ATOM 2501 O O . GLU A 1 324 ? 17.814 -7.002 -36.131 1.00 24.57 -50 GLU A O 1
ATOM 2503 N N . ASN A 1 325 ? 16.586 -7.685 -34.368 1.00 25.62 -49 ASN A N 1
ATOM 2504 C CA . ASN A 1 325 ? 17.746 -8.257 -33.684 1.00 22.98 -49 ASN A CA 1
ATOM 2505 C C . ASN A 1 325 ? 18.317 -9.442 -34.455 1.00 25.72 -49 ASN A C 1
ATOM 2506 O O . ASN A 1 325 ? 19.541 -9.604 -34.554 1.00 23.50 -49 ASN A O 1
ATOM 2511 N N . ALA A 1 326 ? 17.447 -10.296 -34.994 1.00 24.14 -48 ALA A N 1
ATOM 2512 C CA . ALA A 1 326 ? 17.925 -11.436 -35.774 1.00 27.81 -48 ALA A CA 1
ATOM 2513 C C . ALA A 1 326 ? 18.800 -10.975 -36.930 1.00 26.16 -48 ALA A C 1
ATOM 2514 O O . ALA A 1 326 ? 19.850 -11.567 -37.219 1.00 25.06 -48 ALA A O 1
ATOM 2516 N N . GLN A 1 327 ? 18.370 -9.916 -37.600 1.00 28.98 -47 GLN A N 1
ATOM 2517 C CA . GLN A 1 327 ? 19.138 -9.350 -38.692 1.00 30.46 -47 GLN A CA 1
ATOM 2518 C C . GLN A 1 327 ? 20.538 -8.952 -38.260 1.00 29.47 -47 GLN A C 1
ATOM 2519 O O . GLN A 1 327 ? 21.490 -9.055 -39.045 1.00 30.20 -47 GLN A O 1
ATOM 2525 N N . LYS A 1 328 ? 20.695 -8.511 -37.017 1.00 26.07 -46 LYS A N 1
ATOM 2526 C CA . LYS A 1 328 ? 22.014 -8.066 -36.587 1.00 26.32 -46 LYS A CA 1
ATOM 2527 C C . LYS A 1 328 ? 22.900 -9.229 -36.152 1.00 28.26 -46 LYS A C 1
ATOM 2528 O O . LYS A 1 328 ? 24.125 -9.129 -36.256 1.00 29.66 -46 LYS A O 1
ATOM 2534 N N . GLY A 1 329 ? 22.311 -10.337 -35.680 1.00 31.02 -45 GLY A N 1
ATOM 2535 C CA . GLY A 1 329 ? 23.051 -11.546 -35.369 1.00 28.75 -45 GLY A CA 1
ATOM 2536 C C . GLY A 1 329 ? 23.153 -12.472 -36.572 1.00 33.53 -45 GLY A C 1
ATOM 2537 O O . GLY A 1 329 ? 22.996 -12.058 -37.723 1.00 32.72 -45 GLY A O 1
ATOM 2538 N N . GLU A 1 330 ? 23.419 -13.748 -36.291 1.00 29.20 -44 GLU A N 1
ATOM 2539 C CA . GLU A 1 330 ? 23.539 -14.781 -37.305 1.00 32.83 -44 GLU A CA 1
ATOM 2540 C C . GLU A 1 330 ? 22.690 -15.988 -36.928 1.00 30.19 -44 GLU A C 1
ATOM 2541 O O . GLU A 1 330 ? 22.529 -16.305 -35.744 1.00 29.11 -44 GLU A O 1
ATOM 2547 N N . ILE A 1 331 ? 22.196 -16.706 -37.939 1.00 32.38 -43 ILE A N 1
ATOM 2548 C CA . ILE A 1 331 ? 21.642 -18.031 -37.675 1.00 33.31 -43 ILE A CA 1
ATOM 2549 C C . ILE A 1 331 ? 22.763 -18.966 -37.241 1.00 29.45 -43 ILE A C 1
ATOM 2550 O O . ILE A 1 331 ? 23.847 -18.989 -37.833 1.00 31.00 -43 ILE A O 1
ATOM 2555 N N . MET A 1 332 ? 22.513 -19.706 -36.171 1.00 25.04 -42 MET A N 1
ATOM 2556 C CA . MET A 1 332 ? 23.493 -20.632 -35.631 1.00 28.98 -42 MET A CA 1
ATOM 2557 C C . MET A 1 332 ? 23.904 -21.633 -36.704 1.00 29.41 -42 MET A C 1
ATOM 2558 O O . MET A 1 332 ? 23.098 -21.990 -37.572 1.00 28.10 -42 MET A O 1
ATOM 2563 N N . PRO A 1 333 ? 25.148 -22.095 -36.677 1.00 28.97 -41 PRO A N 1
ATOM 2564 C CA . PRO A 1 333 ? 25.482 -23.313 -37.417 1.00 32.69 -41 PRO A CA 1
ATOM 2565 C C . PRO A 1 333 ? 24.692 -24.471 -36.837 1.00 30.15 -41 PRO A C 1
ATOM 2566 O O . PRO A 1 333 ? 24.158 -24.394 -35.734 1.00 24.87 -41 PRO A O 1
ATOM 2570 N N . ASN A 1 334 ? 24.594 -25.560 -37.592 1.00 33.80 -40 ASN A N 1
ATOM 2571 C CA . ASN A 1 334 ? 23.999 -26.764 -37.030 1.00 27.00 -40 ASN A CA 1
ATOM 2572 C C . ASN A 1 334 ? 25.008 -27.889 -36.910 1.00 33.26 -40 ASN A C 1
ATOM 2573 O O . ASN A 1 334 ? 24.656 -28.986 -36.473 1.00 33.55 -40 ASN A O 1
ATOM 2578 N N . ILE A 1 335 ? 26.261 -27.629 -37.264 1.00 34.76 -39 ILE A N 1
ATOM 2579 C CA . ILE A 1 335 ? 27.305 -28.642 -37.328 1.00 32.08 -39 ILE A CA 1
ATOM 2580 C C . ILE A 1 335 ? 27.483 -29.309 -35.963 1.00 34.14 -39 ILE A C 1
ATOM 2581 O O . ILE A 1 335 ? 27.156 -28.711 -34.923 1.00 30.92 -39 ILE A O 1
ATOM 2586 N N . PRO A 1 336 ? 27.979 -30.547 -35.926 1.00 27.60 -38 PRO A N 1
ATOM 2587 C CA . PRO A 1 336 ? 28.111 -31.270 -34.647 1.00 30.24 -38 PRO A CA 1
ATOM 2588 C C . PRO A 1 336 ? 28.871 -30.532 -33.548 1.00 32.23 -38 PRO A C 1
ATOM 2589 O O . PRO A 1 336 ? 28.565 -30.715 -32.364 1.00 31.84 -38 PRO A O 1
ATOM 2593 N N . GLN A 1 337 ? 29.853 -29.706 -33.899 1.00 32.92 -37 GLN A N 1
ATOM 2594 C CA . GLN A 1 337 ? 30.713 -29.042 -32.925 1.00 34.24 -37 GLN A CA 1
ATOM 2595 C C . GLN A 1 337 ? 30.014 -27.920 -32.157 1.00 33.89 -37 GLN A C 1
ATOM 2596 O O . GLN A 1 337 ? 30.606 -27.361 -31.227 1.00 32.51 -37 GLN A O 1
ATOM 2602 N N . MET A 1 338 ? 28.779 -27.585 -32.522 1.00 29.39 -36 MET A N 1
ATOM 2603 C CA . MET A 1 338 ? 28.073 -26.504 -31.855 1.00 27.82 -36 MET A CA 1
ATOM 2604 C C . MET A 1 338 ? 27.839 -26.799 -30.380 1.00 28.65 -36 MET A C 1
ATOM 2605 O O . MET A 1 338 ? 27.863 -25.877 -29.555 1.00 25.16 -36 MET A O 1
ATOM 2610 N N . SER A 1 339 ? 27.639 -28.069 -30.013 1.00 28.37 -35 SER A N 1
ATOM 2611 C CA . SER A 1 339 ? 27.383 -28.333 -28.604 1.00 29.56 -35 SER A CA 1
ATOM 2612 C C . SER A 1 339 ? 28.673 -28.217 -27.793 1.00 30.08 -35 SER A C 1
ATOM 2613 O O . SER A 1 339 ? 28.653 -27.719 -26.660 1.00 29.02 -35 SER A O 1
ATOM 2616 N N . ALA A 1 340 ? 29.807 -28.613 -28.379 1.00 29.72 -34 ALA A N 1
ATOM 2617 C CA . ALA A 1 340 ? 31.102 -28.405 -27.729 1.00 31.76 -34 ALA A CA 1
ATOM 2618 C C . ALA A 1 340 ? 31.406 -26.919 -27.574 1.00 33.16 -34 ALA A C 1
ATOM 2619 O O . ALA A 1 340 ? 31.953 -26.491 -26.549 1.00 33.49 -34 ALA A O 1
ATOM 2621 N N . PHE A 1 341 ? 31.058 -26.119 -28.588 1.00 32.59 -33 PHE A N 1
ATOM 2622 C CA . PHE A 1 341 ? 31.173 -24.665 -28.483 1.00 30.66 -33 PHE A CA 1
ATOM 2623 C C . PHE A 1 341 ? 30.384 -24.123 -27.295 1.00 25.80 -33 PHE A C 1
ATOM 2624 O O . PHE A 1 341 ? 30.928 -23.407 -26.451 1.00 28.90 -33 PHE A O 1
ATOM 2632 N N . TRP A 1 342 ? 29.089 -24.439 -27.224 1.00 26.33 -32 TRP A N 1
ATOM 2633 C CA . TRP A 1 342 ? 28.257 -23.935 -26.137 1.00 26.35 -32 TRP A CA 1
ATOM 2634 C C . TRP A 1 342 ? 28.772 -24.404 -24.777 1.00 30.43 -32 TRP A C 1
ATOM 2635 O O . TRP A 1 342 ? 28.891 -23.602 -23.837 1.00 27.56 -32 TRP A O 1
ATOM 2646 N N . TYR A 1 343 ? 29.049 -25.715 -24.639 1.00 28.74 -31 TYR A N 1
ATOM 2647 C CA . TYR A 1 343 ? 29.558 -26.224 -23.362 1.00 31.23 -31 TYR A CA 1
ATOM 2648 C C . TYR A 1 343 ? 30.765 -25.418 -22.910 1.00 30.59 -31 TYR A C 1
ATOM 2649 O O . TYR A 1 343 ? 30.848 -25.003 -21.745 1.00 32.14 -31 TYR A O 1
ATOM 2658 N N . ALA A 1 344 ? 31.689 -25.154 -23.844 1.00 27.38 -30 ALA A N 1
ATOM 2659 C CA . ALA A 1 344 ? 32.901 -24.401 -23.542 1.00 31.94 -30 ALA A CA 1
ATOM 2660 C C . ALA A 1 344 ? 32.584 -22.961 -23.141 1.00 30.68 -30 ALA A C 1
ATOM 2661 O O . ALA A 1 344 ? 33.064 -22.478 -22.114 1.00 33.59 -30 ALA A O 1
ATOM 2663 N N . VAL A 1 345 ? 31.777 -22.257 -23.939 1.00 29.66 -29 VAL A N 1
ATOM 2664 C CA . VAL A 1 345 ? 31.456 -20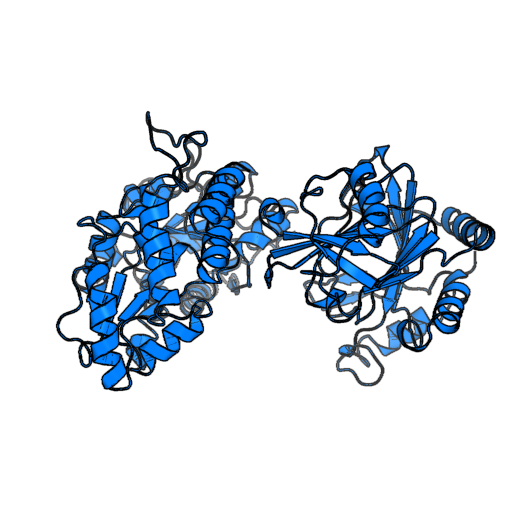.869 -23.608 1.00 30.59 -29 VAL A CA 1
ATOM 2665 C C . VAL A 1 345 ? 30.621 -20.787 -22.335 1.00 29.36 -29 VAL A C 1
ATOM 2666 O O . VAL A 1 345 ? 30.718 -19.809 -21.585 1.00 27.70 -29 VAL A O 1
ATOM 2670 N N . ARG A 1 346 ? 29.784 -21.790 -22.062 1.00 29.51 -28 ARG A N 1
ATOM 2671 C CA . ARG A 1 346 ? 29.041 -21.768 -20.803 1.00 30.66 -28 ARG A CA 1
ATOM 2672 C C . ARG A 1 346 ? 29.991 -21.692 -19.610 1.00 32.52 -28 ARG A C 1
ATOM 2673 O O . ARG A 1 346 ? 29.754 -20.941 -18.654 1.00 29.80 -28 ARG A O 1
ATOM 2681 N N . THR A 1 347 ? 31.091 -22.439 -19.673 1.00 32.59 -27 THR A N 1
ATOM 2682 C CA . THR A 1 347 ? 32.028 -22.510 -18.557 1.00 32.17 -27 THR A CA 1
ATOM 2683 C C . THR A 1 347 ? 32.835 -21.225 -18.429 1.00 32.72 -27 THR A C 1
ATOM 2684 O O . THR A 1 347 ? 33.058 -20.731 -17.313 1.00 29.48 -27 THR A O 1
ATOM 2688 N N . ALA A 1 348 ? 33.289 -20.675 -19.557 1.00 31.29 -26 ALA A N 1
ATOM 2689 C CA . ALA A 1 348 ? 34.024 -19.415 -19.499 1.00 32.68 -26 ALA A CA 1
ATOM 2690 C C . ALA A 1 348 ? 33.184 -18.350 -18.822 1.00 31.01 -26 ALA A C 1
ATOM 2691 O O . ALA A 1 348 ? 33.646 -17.660 -17.909 1.00 30.98 -26 ALA A O 1
ATOM 2693 N N . VAL A 1 349 ? 31.923 -18.240 -19.225 1.00 33.14 -25 VAL A N 1
ATOM 2694 C CA . VAL A 1 349 ? 31.074 -17.179 -18.703 1.00 35.03 -25 VAL A CA 1
ATOM 2695 C C . VAL A 1 349 ? 30.848 -17.365 -17.210 1.00 34.40 -25 VAL A C 1
ATOM 2696 O O . VAL A 1 349 ? 30.971 -16.416 -16.424 1.00 34.85 -25 VAL A O 1
ATOM 2700 N N . ILE A 1 350 ? 30.527 -18.590 -16.790 1.00 33.25 -24 ILE A N 1
ATOM 2701 C CA . ILE A 1 350 ? 30.309 -18.840 -15.367 1.00 32.85 -24 ILE A CA 1
ATOM 2702 C C . ILE A 1 350 ? 31.588 -18.577 -14.586 1.00 33.78 -24 ILE A C 1
ATOM 2703 O O . ILE A 1 350 ? 31.569 -17.914 -13.541 1.00 34.70 -24 ILE A O 1
ATOM 2708 N N . ASN A 1 351 ? 32.725 -19.057 -15.098 1.00 32.37 -23 ASN A N 1
ATOM 2709 C CA . ASN A 1 351 ? 33.952 -18.991 -14.309 1.00 37.74 -23 ASN A CA 1
ATOM 2710 C C . ASN A 1 351 ? 34.486 -17.562 -14.214 1.00 37.20 -23 ASN A C 1
ATOM 2711 O O . ASN A 1 351 ? 35.020 -17.170 -13.168 1.00 39.09 -23 ASN A O 1
ATOM 2716 N N . ALA A 1 352 ? 34.351 -16.768 -15.283 1.00 34.80 -22 ALA A N 1
ATOM 2717 C CA . ALA A 1 352 ? 34.773 -15.373 -15.214 1.00 34.41 -22 ALA A CA 1
ATOM 2718 C C . ALA A 1 352 ? 33.819 -14.555 -14.358 1.00 34.22 -22 ALA A C 1
ATOM 2719 O O . ALA A 1 352 ? 34.255 -13.745 -13.530 1.00 37.62 -22 ALA A O 1
ATOM 2721 N N . ALA A 1 353 ? 32.512 -14.761 -14.530 1.00 36.43 -21 ALA A N 1
ATOM 2722 C CA . ALA A 1 353 ? 31.541 -13.980 -13.764 1.00 37.81 -21 ALA A CA 1
ATOM 2723 C C . ALA A 1 353 ? 31.714 -14.201 -12.264 1.00 39.07 -21 ALA A C 1
ATOM 2724 O O . ALA A 1 353 ? 31.634 -13.255 -11.473 1.00 36.62 -21 ALA A O 1
ATOM 2726 N N . SER A 1 354 ? 31.956 -15.447 -11.854 1.00 31.57 -20 SER A N 1
ATOM 2727 C CA . SER A 1 354 ? 32.185 -15.723 -10.446 1.00 38.11 -20 SER A CA 1
ATOM 2728 C C . SER A 1 354 ? 33.528 -15.184 -9.955 1.00 38.19 -20 SER A C 1
ATOM 2729 O O . SER A 1 354 ? 33.741 -15.112 -8.742 1.00 36.28 -20 SER A O 1
ATOM 2732 N N . GLY A 1 355 ? 34.433 -14.807 -10.857 1.00 40.00 -19 GLY A N 1
ATOM 2733 C CA . GLY A 1 355 ? 35.767 -14.384 -10.476 1.00 42.58 -19 GLY A CA 1
ATOM 2734 C C . GLY A 1 355 ? 36.760 -15.503 -10.220 1.00 48.29 -19 GLY A C 1
ATOM 2735 O O . GLY A 1 355 ? 37.898 -15.220 -9.824 1.00 51.59 -19 GLY A O 1
ATOM 2736 N N . ARG A 1 356 ? 36.375 -16.764 -10.430 1.00 46.67 -18 ARG A N 1
ATOM 2737 C CA . ARG A 1 356 ? 37.321 -17.861 -10.241 1.00 49.01 -18 ARG A CA 1
ATOM 2738 C C . ARG A 1 356 ? 38.465 -17.786 -11.237 1.00 49.72 -18 ARG A C 1
ATOM 2739 O O . ARG A 1 356 ? 39.608 -18.120 -10.908 1.00 54.81 -18 ARG A O 1
ATOM 2747 N N . GLN A 1 357 ? 38.175 -17.380 -12.465 1.00 49.79 -17 GLN A N 1
ATOM 2748 C CA . GLN A 1 357 ? 39.191 -17.181 -13.483 1.00 48.51 -17 GLN A CA 1
ATOM 2749 C C . GLN A 1 357 ? 39.078 -15.765 -14.026 1.00 43.82 -17 GLN A C 1
ATOM 2750 O O . GLN A 1 357 ? 38.008 -15.160 -13.987 1.00 38.86 -17 GLN A O 1
ATOM 2756 N N . THR A 1 358 ? 40.199 -15.239 -14.516 1.00 45.93 -16 THR A N 1
ATOM 2757 C CA . THR A 1 358 ? 40.170 -14.017 -15.297 1.00 45.40 -16 THR A CA 1
ATOM 2758 C C . THR A 1 358 ? 39.484 -14.271 -16.646 1.00 42.35 -16 THR A C 1
ATOM 2759 O O . THR A 1 358 ? 39.298 -15.412 -17.073 1.00 37.81 -16 THR A O 1
ATOM 2763 N N . VAL A 1 359 ? 39.073 -13.182 -17.304 1.00 37.32 -15 VAL A N 1
ATOM 2764 C CA . VAL A 1 359 ? 38.403 -13.301 -18.601 1.00 37.22 -15 VAL A CA 1
ATOM 2765 C C . VAL A 1 359 ? 39.326 -13.972 -19.613 1.00 40.72 -15 VAL A C 1
ATOM 2766 O O . VAL A 1 359 ? 38.906 -14.856 -20.373 1.00 38.06 -15 VAL A O 1
ATOM 2770 N N . ASP A 1 360 ? 40.600 -13.567 -19.628 1.00 40.46 -14 ASP A N 1
ATOM 2771 C CA . ASP A 1 360 ? 41.555 -14.082 -20.606 1.00 44.38 -14 ASP A CA 1
ATOM 2772 C C . ASP A 1 360 ? 41.735 -15.591 -20.474 1.00 43.91 -14 ASP A C 1
ATOM 2773 O O . ASP A 1 360 ? 41.714 -16.311 -21.475 1.00 44.47 -14 ASP A O 1
ATOM 2778 N N . GLU A 1 361 ? 41.893 -16.099 -19.249 1.00 42.98 -13 GLU A N 1
ATOM 2779 C CA . GLU A 1 361 ? 42.109 -17.539 -19.098 1.00 43.79 -13 GLU A CA 1
ATOM 2780 C C . GLU A 1 361 ? 40.816 -18.326 -19.295 1.00 43.86 -13 GLU A C 1
ATOM 2781 O O . GLU A 1 361 ? 40.830 -19.423 -19.872 1.00 39.97 -13 GLU A O 1
ATOM 2787 N N . ALA A 1 362 ? 39.689 -17.783 -18.831 1.00 41.59 -12 ALA A N 1
ATOM 2788 C CA . ALA A 1 362 ? 38.418 -18.450 -19.060 1.00 37.34 -12 ALA A CA 1
ATOM 2789 C C . ALA A 1 362 ? 38.126 -18.575 -20.552 1.00 37.65 -12 ALA A C 1
ATOM 2790 O O . ALA A 1 362 ? 37.676 -19.629 -21.014 1.00 38.27 -12 ALA A O 1
ATOM 2792 N N . LEU A 1 363 ? 38.394 -17.526 -21.333 1.00 36.50 -11 LEU A N 1
ATOM 2793 C CA . LEU A 1 363 ? 38.135 -17.625 -22.766 1.00 36.66 -11 LEU A CA 1
ATOM 2794 C C . LEU A 1 363 ? 39.235 -18.392 -23.495 1.00 35.26 -11 LEU A C 1
ATOM 2795 O O . LEU A 1 363 ? 38.980 -18.978 -24.553 1.00 32.23 -11 LEU A O 1
ATOM 2800 N N . LYS A 1 364 ? 40.456 -18.389 -22.954 1.00 36.92 -10 LYS A N 1
ATOM 2801 C CA . LYS A 1 364 ? 41.521 -19.223 -23.504 1.00 37.58 -10 LYS A CA 1
ATOM 2802 C C . LYS A 1 364 ? 41.173 -20.703 -23.379 1.00 38.99 -10 LYS A C 1
ATOM 2803 O O . LYS A 1 364 ? 41.424 -21.488 -24.305 1.00 35.53 -10 LYS A O 1
ATOM 2809 N N . ASP A 1 365 ? 40.570 -21.094 -22.248 1.00 38.31 -9 ASP A N 1
ATOM 2810 C CA . ASP A 1 365 ? 40.186 -22.485 -22.046 1.00 40.22 -9 ASP A CA 1
ATOM 2811 C C . ASP A 1 365 ? 39.030 -22.873 -22.964 1.00 40.17 -9 ASP A C 1
ATOM 2812 O O . ASP A 1 365 ? 39.049 -23.941 -23.591 1.00 39.08 -9 ASP A O 1
ATOM 2817 N N . ALA A 1 366 ? 38.007 -22.021 -23.046 1.00 32.44 -8 ALA A N 1
ATOM 2818 C CA . ALA A 1 366 ? 36.866 -22.321 -23.899 1.00 34.53 -8 ALA A CA 1
ATOM 2819 C C . ALA A 1 366 ? 37.269 -22.405 -25.370 1.00 34.96 -8 ALA A C 1
ATOM 2820 O O . ALA A 1 366 ? 36.737 -23.231 -26.119 1.00 36.37 -8 ALA A O 1
ATOM 2822 N N . GLN A 1 367 ? 38.203 -21.561 -25.809 1.00 37.55 -7 GLN A N 1
ATOM 2823 C CA . GLN A 1 367 ? 38.682 -21.671 -27.184 1.00 36.38 -7 GLN A CA 1
ATOM 2824 C C . GLN A 1 367 ? 39.239 -23.060 -27.444 1.00 36.84 -7 GLN A C 1
ATOM 2825 O O . GLN A 1 367 ? 38.905 -23.708 -28.441 1.00 38.21 -7 GLN A O 1
ATOM 2831 N N . THR A 1 368 ? 40.078 -23.543 -26.533 1.00 36.42 -6 THR A N 1
ATOM 2832 C CA . THR A 1 368 ? 40.647 -24.880 -26.670 1.00 39.11 -6 THR A CA 1
ATOM 2833 C C . THR A 1 368 ? 39.563 -25.957 -26.695 1.00 36.47 -6 THR A C 1
ATOM 2834 O O . THR A 1 368 ? 39.587 -26.861 -27.539 1.00 37.08 -6 THR A O 1
ATOM 2838 N N . ASN A 1 369 ? 38.586 -25.860 -25.798 1.00 39.94 -5 ASN A N 1
ATOM 2839 C CA . ASN A 1 369 ? 37.602 -26.926 -25.658 1.00 40.53 -5 ASN A CA 1
ATOM 2840 C C . ASN A 1 369 ? 36.481 -26.828 -26.672 1.00 42.31 -5 ASN A C 1
ATOM 2841 O O . ASN A 1 369 ? 35.764 -27.813 -26.870 1.00 44.34 -5 ASN A O 1
ATOM 2846 N N . ALA A 1 370 ? 36.322 -25.678 -27.328 1.00 40.21 -4 ALA A N 1
ATOM 2847 C CA . ALA A 1 370 ? 35.322 -25.571 -28.375 1.00 39.28 -4 ALA A CA 1
ATOM 2848 C C . ALA A 1 370 ? 35.649 -26.455 -29.572 1.00 43.91 -4 ALA A C 1
ATOM 2849 O O . ALA A 1 370 ? 34.791 -26.630 -30.440 1.00 41.33 -4 ALA A O 1
ATOM 2851 N N . ALA A 1 371 ? 36.849 -27.041 -29.627 1.00 58.65 -3 ALA A N 1
ATOM 2852 C CA . ALA A 1 371 ? 37.238 -27.963 -30.695 1.00 62.69 -3 ALA A CA 1
ATOM 2853 C C . ALA A 1 371 ? 37.316 -29.427 -30.234 1.00 62.50 -3 ALA A C 1
ATOM 2854 O O . ALA A 1 371 ? 38.031 -30.235 -30.837 1.00 61.28 -3 ALA A O 1
ATOM 2856 N N . ALA A 1 372 ? 36.561 -29.798 -29.197 1.00 59.38 -2 ALA A N 1
ATOM 2857 C CA . ALA A 1 372 ? 36.636 -31.150 -28.626 1.00 61.11 -2 ALA A CA 1
ATOM 2858 C C . ALA A 1 372 ? 35.699 -32.155 -29.304 1.00 58.17 -2 ALA A C 1
ATOM 2859 O O . ALA A 1 372 ? 34.729 -31.777 -29.966 1.00 61.19 -2 ALA A O 1
ATOM 2861 N N . ASP A 1 376 ? 31.581 -34.911 -25.247 1.00 45.04 33 ASP A N 1
ATOM 2862 C CA . ASP A 1 376 ? 32.413 -35.075 -24.058 1.00 46.98 33 ASP A CA 1
ATOM 2863 C C . ASP A 1 376 ? 32.525 -33.771 -23.262 1.00 45.90 33 ASP A C 1
ATOM 2864 O O . ASP A 1 376 ? 33.565 -33.102 -23.282 1.00 43.57 33 ASP A O 1
ATOM 2866 N N . LYS A 1 377 ? 31.470 -33.404 -22.540 1.00 43.25 34 LYS A N 1
ATOM 2867 C CA . LYS A 1 377 ? 31.533 -32.130 -21.841 1.00 45.76 34 LYS A CA 1
ATOM 2868 C C . LYS A 1 377 ? 32.439 -32.173 -20.618 1.00 46.98 34 LYS A C 1
ATOM 2869 O O . LYS A 1 377 ? 32.629 -31.130 -19.979 1.00 46.03 34 LYS A O 1
ATOM 2875 N N . HIS A 1 378 ? 33.035 -33.328 -20.310 1.00 43.15 35 HIS A N 1
ATOM 2876 C CA . HIS A 1 378 ? 33.945 -33.439 -19.171 1.00 42.40 35 HIS A CA 1
ATOM 2877 C C . HIS A 1 378 ? 35.186 -32.571 -19.336 1.00 40.99 35 HIS A C 1
ATOM 2878 O O . HIS A 1 378 ? 35.774 -32.159 -18.327 1.00 38.43 35 HIS A O 1
ATOM 2885 N N . VAL A 1 379 ? 35.612 -32.303 -20.585 1.00 35.78 36 VAL A N 1
ATOM 2886 C CA . VAL A 1 379 ? 36.811 -31.499 -20.838 1.00 35.48 36 VAL A CA 1
ATOM 2887 C C . VAL A 1 379 ? 36.762 -30.148 -20.135 1.00 35.54 36 VAL A C 1
ATOM 2888 O O . VAL A 1 379 ? 37.808 -29.578 -19.798 1.00 34.89 36 VAL A O 1
ATOM 2892 N N . ASN A 1 380 ? 35.564 -29.621 -19.882 1.00 36.32 37 ASN A N 1
ATOM 2893 C CA . ASN A 1 380 ? 35.423 -28.298 -19.276 1.00 38.19 37 ASN A CA 1
ATOM 2894 C C . ASN A 1 380 ? 35.433 -28.314 -17.752 1.00 38.56 37 ASN A C 1
ATOM 2895 O O . ASN A 1 380 ? 35.514 -27.241 -17.146 1.00 36.73 37 ASN A O 1
ATOM 2900 N N . TYR A 1 381 ? 35.364 -29.484 -17.114 1.00 35.27 38 TYR A N 1
ATOM 2901 C CA . TYR A 1 381 ? 35.155 -29.527 -15.677 1.00 35.54 38 TYR A CA 1
ATOM 2902 C C . TYR A 1 381 ? 36.470 -29.357 -14.929 1.00 35.70 38 TYR A C 1
ATOM 2903 O O . TYR A 1 381 ? 37.545 -29.700 -15.430 1.00 34.79 38 TYR A O 1
ATOM 2912 N N . LYS A 1 382 ? 36.379 -28.786 -13.726 1.00 33.94 39 LYS A N 1
ATOM 2913 C CA . LYS A 1 382 ? 37.506 -28.798 -12.805 1.00 36.14 39 LYS A CA 1
ATOM 2914 C C . LYS A 1 382 ? 37.727 -30.218 -12.288 1.00 33.84 39 LYS A C 1
ATOM 2915 O O . LYS A 1 382 ? 36.775 -30.885 -11.875 1.00 33.00 39 LYS A O 1
ATOM 2921 N N . VAL A 1 383 ? 38.987 -30.677 -12.312 1.00 35.15 40 VAL A N 1
ATOM 2922 C CA . VAL A 1 383 ? 39.359 -32.066 -12.027 1.00 35.99 40 VAL A CA 1
ATOM 2923 C C . VAL A 1 383 ? 39.892 -32.187 -10.602 1.00 34.53 40 VAL A C 1
ATOM 2924 O O . VAL A 1 383 ? 40.693 -31.357 -10.143 1.00 36.57 40 VAL A O 1
ATOM 2928 N N . PHE A 1 384 ? 39.449 -33.229 -9.900 1.00 35.21 41 PHE A N 1
ATOM 2929 C CA . PHE A 1 384 ? 39.913 -33.563 -8.560 1.00 34.19 41 PHE A CA 1
ATOM 2930 C C . PHE A 1 384 ? 40.363 -35.026 -8.503 1.00 35.75 41 PHE A C 1
ATOM 2931 O O . PHE A 1 384 ? 39.894 -35.868 -9.276 1.00 29.69 41 PHE A O 1
ATOM 2939 N N . ILE A 1 385 ? 41.278 -35.318 -7.572 1.00 31.25 42 ILE A N 1
ATOM 2940 C CA . ILE A 1 385 ? 41.682 -36.680 -7.237 1.00 33.12 42 ILE A CA 1
ATOM 2941 C C . ILE A 1 385 ? 41.301 -36.946 -5.785 1.00 34.51 42 ILE A C 1
ATOM 2942 O O . ILE A 1 385 ? 41.475 -36.079 -4.919 1.00 35.31 42 ILE A O 1
ATOM 2947 N N . TYR A 1 386 ? 40.777 -38.135 -5.508 1.00 32.03 43 TYR A N 1
ATOM 2948 C CA . TYR A 1 386 ? 40.304 -38.421 -4.156 1.00 33.71 43 TYR A CA 1
ATOM 2949 C C . TYR A 1 386 ? 41.471 -38.879 -3.288 1.00 36.72 43 TYR A C 1
ATOM 2950 O O . TYR A 1 386 ? 42.180 -39.832 -3.631 1.00 36.89 43 TYR A O 1
ATOM 2959 N N . ASP A 1 387 ? 41.659 -38.194 -2.164 1.00 37.08 44 ASP A N 1
ATOM 2960 C CA . ASP A 1 387 ? 42.635 -38.558 -1.139 1.00 39.23 44 ASP A CA 1
ATOM 2961 C C . ASP A 1 387 ? 41.918 -39.450 -0.127 1.00 39.17 44 ASP A C 1
ATOM 2962 O O . ASP A 1 387 ? 41.164 -38.961 0.713 1.00 41.34 44 ASP A O 1
ATOM 2967 N N . HIS A 1 388 ? 42.135 -40.767 -0.195 1.00 38.54 45 HIS A N 1
ATOM 2968 C CA . HIS A 1 388 ? 41.388 -41.668 0.692 1.00 39.68 45 HIS A CA 1
ATOM 2969 C C . HIS A 1 388 ? 41.869 -41.615 2.147 1.00 41.78 45 HIS A C 1
ATOM 2970 O O . HIS A 1 388 ? 41.200 -42.167 3.027 1.00 42.29 45 HIS A O 1
ATOM 2977 N N . ILE A 1 389 ? 43.003 -40.969 2.423 1.00 42.20 46 ILE A N 1
ATOM 2978 C CA . ILE A 1 389 ? 43.491 -40.859 3.792 1.00 39.75 46 ILE A CA 1
ATOM 2979 C C . ILE A 1 389 ? 42.761 -39.735 4.526 1.00 45.68 46 ILE A C 1
ATOM 2980 O O . ILE A 1 389 ? 42.064 -39.961 5.527 1.00 43.37 46 ILE A O 1
ATOM 2985 N N . ARG A 1 390 ? 42.893 -38.506 4.015 1.00 40.23 47 ARG A N 1
ATOM 2986 C CA . ARG A 1 390 ? 42.162 -37.342 4.499 1.00 42.69 47 ARG A CA 1
ATOM 2987 C C . ARG A 1 390 ? 40.693 -37.356 4.098 1.00 43.27 47 ARG A C 1
ATOM 2988 O O . ARG A 1 390 ? 39.912 -36.601 4.678 1.00 44.59 47 ARG A O 1
ATOM 2996 N N . GLN A 1 391 ? 40.306 -38.194 3.131 1.00 41.15 48 GLN A N 1
ATOM 2997 C CA . GLN A 1 391 ? 38.916 -38.329 2.688 1.00 41.55 48 GLN A CA 1
ATOM 2998 C C . GLN A 1 391 ? 38.363 -37.018 2.114 1.00 39.92 48 GLN A C 1
ATOM 2999 O O . GLN A 1 391 ? 37.203 -36.653 2.332 1.00 39.47 48 GLN A O 1
ATOM 3005 N N . ILE A 1 392 ? 39.196 -36.325 1.331 1.00 38.10 49 ILE A N 1
ATOM 3006 C CA . ILE A 1 392 ? 38.782 -35.150 0.573 1.00 40.34 49 ILE A CA 1
ATOM 3007 C C . ILE A 1 392 ? 39.212 -35.321 -0.880 1.00 38.74 49 ILE A C 1
ATOM 3008 O O . ILE A 1 392 ? 40.098 -36.114 -1.205 1.00 37.56 49 ILE A O 1
ATOM 3013 N N . ALA A 1 393 ? 38.587 -34.540 -1.755 1.00 37.91 50 ALA A N 1
ATOM 3014 C CA . ALA A 1 393 ? 38.989 -34.441 -3.153 1.00 37.38 50 ALA A CA 1
ATOM 3015 C C . ALA A 1 393 ? 39.905 -33.230 -3.327 1.00 40.15 50 ALA A C 1
ATOM 3016 O O . ALA A 1 393 ? 39.578 -32.125 -2.881 1.00 37.25 50 ALA A O 1
ATOM 3018 N N . ILE A 1 394 ? 41.047 -33.445 -3.963 1.00 38.26 51 ILE A N 1
ATOM 3019 C CA . ILE A 1 394 ? 42.104 -32.445 -4.083 1.00 36.59 51 ILE A CA 1
ATOM 3020 C C . ILE A 1 394 ? 42.131 -31.946 -5.522 1.00 37.91 51 ILE A C 1
ATOM 3021 O O . ILE A 1 394 ? 42.210 -32.763 -6.449 1.00 34.01 51 ILE A O 1
ATOM 3026 N N . PRO A 1 395 ? 42.059 -30.632 -5.754 1.00 36.44 52 PRO A N 1
ATOM 3027 C CA . PRO A 1 395 ? 42.102 -30.131 -7.135 1.00 36.20 52 PRO A CA 1
ATOM 3028 C C . PRO A 1 395 ? 43.466 -30.406 -7.746 1.00 34.21 52 PRO A C 1
ATOM 3029 O O . PRO A 1 395 ? 44.495 -30.210 -7.105 1.00 37.01 52 PRO A O 1
ATOM 3033 N N . THR A 1 396 ? 43.475 -30.909 -8.975 1.00 38.65 53 THR A N 1
ATOM 3034 C CA . THR A 1 396 ? 44.740 -31.191 -9.642 1.00 42.23 53 THR A CA 1
ATOM 3035 C C . THR A 1 396 ? 44.682 -30.749 -11.099 1.00 44.60 53 THR A C 1
ATOM 3036 O O . THR A 1 396 ? 43.666 -30.937 -11.777 1.00 44.98 53 THR A O 1
ATOM 3040 N N . THR A 1 397 ? 45.771 -30.147 -11.579 1.00 42.39 54 THR A N 1
ATOM 3041 C CA . THR A 1 397 ? 45.898 -29.859 -13.003 1.00 47.67 54 THR A CA 1
ATOM 3042 C C . THR A 1 397 ? 46.782 -30.871 -13.726 1.00 45.71 54 THR A C 1
ATOM 3043 O O . THR A 1 397 ? 46.948 -30.762 -14.944 1.00 46.26 54 THR A O 1
ATOM 3047 N N . ASN A 1 398 ? 47.343 -31.852 -13.005 1.00 47.74 55 ASN A N 1
ATOM 3048 C CA . ASN A 1 398 ? 48.034 -32.980 -13.634 1.00 51.74 55 ASN A CA 1
ATOM 3049 C C . ASN A 1 398 ? 47.083 -33.943 -14.327 1.00 47.51 55 ASN A C 1
ATOM 3050 O O . ASN A 1 398 ? 47.529 -34.723 -15.173 1.00 44.00 55 ASN A O 1
ATOM 3055 N N . LEU A 1 399 ? 45.803 -33.937 -13.960 1.00 42.71 56 LEU A N 1
ATOM 3056 C CA . LEU A 1 399 ? 44.833 -34.883 -14.484 1.00 40.59 56 LEU A CA 1
ATOM 3057 C C . LEU A 1 399 ? 43.812 -34.157 -15.342 1.00 42.05 56 LEU A C 1
ATOM 3058 O O . LEU A 1 399 ? 43.435 -33.018 -15.044 1.00 43.10 56 LEU A O 1
ATOM 3063 N N . ASN A 1 400 ? 43.364 -34.821 -16.405 1.00 37.33 57 ASN A N 1
ATOM 3064 C CA . ASN A 1 400 ? 42.257 -34.286 -17.182 1.00 39.59 57 ASN A CA 1
ATOM 3065 C C . ASN A 1 400 ? 41.218 -35.378 -17.380 1.00 36.43 57 ASN A C 1
ATOM 3066 O O . ASN A 1 400 ? 41.310 -36.436 -16.755 1.00 36.66 57 ASN A O 1
ATOM 3071 N N . SER A 1 401 ? 40.225 -35.126 -18.229 1.00 31.38 58 SER A N 1
ATOM 3072 C CA . SER A 1 401 ? 39.107 -36.031 -18.415 1.00 35.19 58 SER A CA 1
ATOM 3073 C C . SER A 1 401 ? 39.500 -37.278 -19.187 1.00 36.17 58 SER A C 1
ATOM 3074 O O . SER A 1 401 ? 38.675 -38.179 -19.334 1.00 37.25 58 SER A O 1
ATOM 3077 N N . GLN A 1 402 ? 40.729 -37.326 -19.693 1.00 37.70 59 GLN A N 1
ATOM 3078 C CA . GLN A 1 402 ? 41.248 -38.424 -20.494 1.00 42.03 59 GLN A CA 1
ATOM 3079 C C . GLN A 1 402 ? 42.445 -39.087 -19.823 1.00 38.95 59 GLN A C 1
ATOM 3080 O O . GLN A 1 402 ? 43.079 -39.951 -20.435 1.00 39.57 59 GLN A O 1
ATOM 3086 N N . SER A 1 403 ? 42.771 -38.704 -18.585 1.00 35.01 60 SER A N 1
ATOM 3087 C CA . SER A 1 403 ? 43.985 -39.188 -17.935 1.00 35.49 60 SER A CA 1
ATOM 3088 C C . SER A 1 403 ? 44.002 -40.709 -17.820 1.00 36.20 60 SER A C 1
ATOM 3089 O O . SER A 1 403 ? 42.972 -41.358 -17.622 1.00 36.73 60 SER A O 1
ATOM 3092 N N . SER A 1 404 ? 45.201 -41.264 -17.903 1.00 34.97 61 SER A N 1
ATOM 3093 C CA . SER A 1 404 ? 45.409 -42.699 -17.858 1.00 37.66 61 SER A CA 1
ATOM 3094 C C . SER A 1 404 ? 45.190 -43.244 -16.448 1.00 37.20 61 SER A C 1
ATOM 3095 O O . SER A 1 404 ? 45.180 -42.509 -15.453 1.00 36.58 61 SER A O 1
ATOM 3098 N N . LEU A 1 405 ? 45.023 -44.566 -16.376 1.00 35.08 62 LEU A N 1
ATOM 3099 C CA . LEU A 1 405 ? 44.941 -45.238 -15.082 1.00 37.76 62 LEU A CA 1
ATOM 3100 C C . LEU A 1 405 ? 46.227 -45.050 -14.282 1.00 37.87 62 LEU A C 1
ATOM 3101 O O . LEU A 1 405 ? 46.188 -44.794 -13.072 1.00 35.48 62 LEU A O 1
ATOM 3106 N N . GLU A 1 406 ? 47.379 -45.163 -14.954 1.00 39.02 63 GLU A N 1
ATOM 3107 C CA . GLU A 1 406 ? 48.674 -44.983 -14.298 1.00 41.28 63 GLU A CA 1
ATOM 3108 C C . GLU A 1 406 ? 48.827 -43.578 -13.724 1.00 41.61 63 GLU A C 1
ATOM 3109 O O . GLU A 1 406 ? 49.325 -43.406 -12.605 1.00 41.25 63 GLU A O 1
ATOM 3115 N N . ASP A 1 407 ? 48.406 -42.564 -14.476 1.00 39.71 64 ASP A N 1
ATOM 3116 C CA . ASP A 1 407 ? 48.483 -41.193 -13.978 1.00 41.69 64 ASP A CA 1
ATOM 3117 C C . ASP A 1 407 ? 47.540 -40.966 -12.806 1.00 40.59 64 ASP A C 1
ATOM 3118 O O . ASP A 1 407 ? 47.888 -40.250 -11.855 1.00 38.32 64 ASP A O 1
ATOM 3123 N N . ILE A 1 408 ? 46.345 -41.560 -12.854 1.00 35.81 65 ILE A N 1
ATOM 3124 C CA . ILE A 1 408 ? 45.418 -41.400 -11.745 1.00 35.33 65 ILE A CA 1
ATOM 3125 C C . ILE A 1 408 ? 45.947 -42.112 -10.504 1.00 37.11 65 ILE A C 1
ATOM 3126 O O . ILE A 1 408 ? 45.905 -41.561 -9.397 1.00 36.54 65 ILE A O 1
ATOM 3131 N N . ILE A 1 409 ? 46.495 -43.321 -10.662 1.00 40.57 66 ILE A N 1
ATOM 3132 C CA . ILE A 1 409 ? 47.036 -44.021 -9.496 1.00 41.15 66 ILE A CA 1
ATOM 3133 C C . ILE A 1 409 ? 48.227 -43.262 -8.925 1.00 42.92 66 ILE A C 1
ATOM 3134 O O . ILE A 1 409 ? 48.401 -43.186 -7.705 1.00 43.37 66 ILE A O 1
ATOM 3139 N N . ASP A 1 410 ? 49.073 -42.699 -9.794 1.00 43.31 67 ASP A N 1
ATOM 3140 C CA . ASP A 1 410 ? 50.202 -41.905 -9.320 1.00 45.32 67 ASP A CA 1
ATOM 3141 C C . ASP A 1 410 ? 49.705 -40.713 -8.514 1.00 45.71 67 ASP A C 1
ATOM 3142 O O . ASP A 1 410 ? 50.184 -40.444 -7.407 1.00 44.56 67 ASP A O 1
ATOM 3147 N N . GLU A 1 411 ? 48.730 -39.989 -9.064 1.00 45.24 68 GLU A N 1
ATOM 3148 C CA . GLU A 1 411 ? 48.237 -38.784 -8.413 1.00 46.47 68 GLU A CA 1
ATOM 3149 C C . GLU A 1 411 ? 47.548 -39.105 -7.096 1.00 45.78 68 GLU A C 1
ATOM 3150 O O . GLU A 1 411 ? 47.615 -38.309 -6.154 1.00 46.40 68 GLU A O 1
ATOM 3156 N N . SER A 1 412 ? 46.903 -40.263 -6.991 1.00 41.11 69 SER A N 1
ATOM 3157 C CA . SER A 1 412 ? 46.153 -40.535 -5.771 1.00 42.34 69 SER A CA 1
ATOM 3158 C C . SER A 1 412 ? 47.060 -40.849 -4.582 1.00 46.00 69 SER A C 1
ATOM 3159 O O . SER A 1 412 ? 46.608 -40.761 -3.433 1.00 46.77 69 SER A O 1
ATOM 3162 N N . THR A 1 413 ? 48.332 -41.180 -4.814 1.00 43.77 70 THR A N 1
ATOM 3163 C CA . THR A 1 413 ? 49.296 -41.198 -3.719 1.00 49.47 70 THR A CA 1
ATOM 3164 C C . THR A 1 413 ? 50.068 -39.876 -3.589 1.00 51.97 70 THR A C 1
ATOM 3165 O O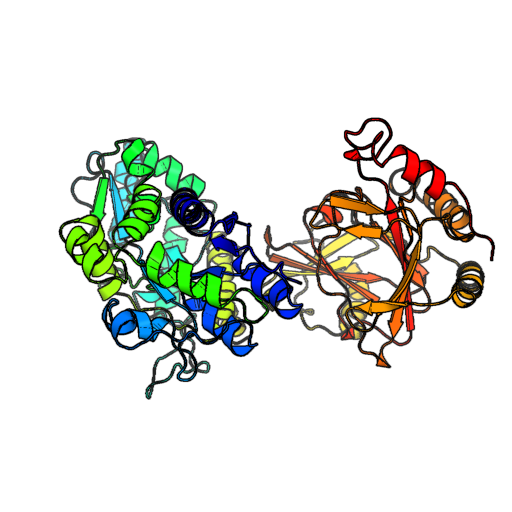 . THR A 1 413 ? 50.307 -39.421 -2.466 1.00 51.73 70 THR A O 1
ATOM 3169 N N . SER A 1 414 ? 50.400 -39.211 -4.704 1.00 49.64 71 SER A N 1
ATOM 3170 C CA . SER A 1 414 ? 51.090 -37.924 -4.645 1.00 49.55 71 SER A CA 1
ATOM 3171 C C . SER A 1 414 ? 50.262 -36.845 -3.960 1.00 51.17 71 SER A C 1
ATOM 3172 O O . SER A 1 414 ? 50.829 -35.944 -3.325 1.00 49.36 71 SER A O 1
ATOM 3175 N N . CYS A 1 415 ? 48.934 -36.896 -4.102 1.00 49.25 72 CYS A N 1
ATOM 3176 C CA . CYS A 1 415 ? 48.082 -35.821 -3.605 1.00 46.68 72 CYS A CA 1
ATOM 3177 C C . CYS A 1 415 ? 48.065 -35.736 -2.088 1.00 48.65 72 CYS A C 1
ATOM 3178 O O . CYS A 1 415 ? 47.640 -34.708 -1.553 1.00 49.80 72 CYS A O 1
ATOM 3181 N N . GLN A 1 416 ? 48.528 -36.774 -1.387 1.00 48.35 73 GLN A N 1
ATOM 3182 C CA . GLN A 1 416 ? 48.384 -36.807 0.064 1.00 50.74 73 GLN A CA 1
ATOM 3183 C C . GLN A 1 416 ? 49.295 -35.808 0.775 1.00 53.97 73 GLN A C 1
ATOM 3184 O O . GLN A 1 416 ? 48.998 -35.418 1.909 1.00 53.49 73 GLN A O 1
ATOM 3190 N N . SER A 1 417 ? 50.385 -35.378 0.135 1.00 55.71 74 SER A N 1
ATOM 3191 C CA . SER A 1 417 ? 51.295 -34.384 0.689 1.00 55.29 74 SER A CA 1
ATOM 3192 C C . SER A 1 417 ? 51.039 -32.995 0.129 1.00 54.52 74 SER A C 1
ATOM 3193 O O . SER A 1 417 ? 51.954 -32.168 0.082 1.00 60.42 74 SER A O 1
ATOM 3196 N N . VAL A 1 418 ? 49.822 -32.726 -0.308 1.00 55.73 75 VAL A N 1
ATOM 3197 C CA . VAL A 1 418 ? 49.495 -31.491 -0.994 1.00 54.64 75 VAL A CA 1
ATOM 3198 C C . VAL A 1 418 ? 48.577 -30.691 -0.085 1.00 55.52 75 VAL A C 1
ATOM 3199 O O . VAL A 1 418 ? 47.788 -31.253 0.680 1.00 54.52 75 VAL A O 1
ATOM 3203 N N . SER A 1 419 ? 48.715 -29.369 -0.148 1.00 60.12 76 SER A N 1
ATOM 3204 C CA . SER A 1 419 ? 47.836 -28.458 0.575 1.00 58.11 76 SER A CA 1
ATOM 3205 C C . SER A 1 419 ? 46.361 -28.763 0.304 1.00 55.83 76 SER A C 1
ATOM 3206 O O . SER A 1 419 ? 45.972 -29.149 -0.805 1.00 53.93 76 SER A O 1
ATOM 3209 N N . THR A 1 420 ? 45.527 -28.560 1.329 1.00 50.34 77 THR A N 1
ATOM 3210 C CA . THR A 1 420 ? 44.084 -28.747 1.216 1.00 50.00 77 THR A CA 1
ATOM 3211 C C . THR A 1 420 ? 43.351 -27.587 0.542 1.00 51.21 77 THR A C 1
ATOM 3212 O O . THR A 1 420 ? 42.126 -27.663 0.402 1.00 49.53 77 THR A O 1
ATOM 3216 N N . ASP A 1 421 ? 44.039 -26.523 0.133 1.00 51.54 78 ASP A N 1
ATOM 3217 C CA . ASP A 1 421 ? 43.339 -25.388 -0.454 1.00 52.62 78 ASP A CA 1
ATOM 3218 C C . ASP A 1 421 ? 42.589 -25.799 -1.714 1.00 51.33 78 ASP A C 1
ATOM 3219 O O . ASP A 1 421 ? 43.115 -26.522 -2.567 1.00 50.40 78 ASP A O 1
ATOM 3224 N N . GLY A 1 422 ? 41.349 -25.323 -1.832 1.00 44.62 79 GLY A N 1
ATOM 3225 C CA . GLY A 1 422 ? 40.513 -25.666 -2.955 1.00 38.88 79 GLY A CA 1
ATOM 3226 C C . GLY A 1 422 ? 39.946 -27.065 -2.921 1.00 40.95 79 GLY A C 1
ATOM 3227 O O . GLY A 1 422 ? 39.178 -27.423 -3.822 1.00 41.38 79 GLY A O 1
ATOM 3228 N N . SER A 1 423 ? 40.289 -27.867 -1.915 1.00 42.16 80 SER A N 1
ATOM 3229 C CA . SER A 1 423 ? 39.728 -29.208 -1.822 1.00 41.20 80 SER A CA 1
ATOM 3230 C C . SER A 1 423 ? 38.227 -29.132 -1.577 1.00 42.81 80 SER A C 1
ATOM 3231 O O . SER A 1 423 ? 37.665 -28.083 -1.251 1.00 41.87 80 SER A O 1
ATOM 3234 N N . ILE A 1 424 ? 37.563 -30.269 -1.747 1.00 41.19 81 ILE A N 1
ATOM 3235 C CA . ILE A 1 424 ? 36.150 -30.379 -1.433 1.00 39.09 81 ILE A CA 1
ATOM 3236 C C . ILE A 1 424 ? 35.954 -31.673 -0.664 1.00 42.27 81 ILE A C 1
ATOM 3237 O O . ILE A 1 424 ? 36.820 -32.552 -0.644 1.00 42.19 81 ILE A O 1
ATOM 3242 N N . GLU A 1 425 ? 34.820 -31.758 0.013 1.00 45.76 82 GLU A N 1
ATOM 3243 C CA . GLU A 1 425 ? 34.310 -33.011 0.543 1.00 42.80 82 GLU A CA 1
ATOM 3244 C C . GLU A 1 425 ? 33.197 -33.477 -0.375 1.00 39.06 82 GLU A C 1
ATOM 3245 O O . GLU A 1 425 ? 32.488 -32.667 -0.977 1.00 37.39 82 GLU A O 1
ATOM 3251 N N . ILE A 1 426 ? 33.069 -34.782 -0.514 1.00 39.79 83 ILE A N 1
ATOM 3252 C CA . ILE A 1 426 ? 31.951 -35.376 -1.238 1.00 39.88 83 ILE A CA 1
ATOM 3253 C C . ILE A 1 426 ? 31.177 -36.189 -0.210 1.00 41.89 83 ILE A C 1
ATOM 3254 O O . ILE A 1 426 ? 31.587 -37.299 0.152 1.00 45.46 83 ILE A O 1
ATOM 3259 N N . ASP A 1 427 ? 30.074 -35.632 0.286 1.00 40.03 84 ASP A N 1
ATOM 3260 C CA . ASP A 1 427 ? 29.309 -36.288 1.343 1.00 44.27 84 ASP A CA 1
ATOM 3261 C C . ASP A 1 427 ? 28.756 -37.628 0.872 1.00 40.82 84 ASP A C 1
ATOM 3262 O O . ASP A 1 427 ? 28.090 -37.713 -0.166 1.00 39.11 84 ASP A O 1
ATOM 3267 N N . GLY A 1 428 ? 29.026 -38.675 1.647 1.00 41.30 85 GLY A N 1
ATOM 3268 C CA . GLY A 1 428 ? 28.538 -39.997 1.323 1.00 37.36 85 GLY A CA 1
ATOM 3269 C C . GLY A 1 428 ? 29.388 -40.796 0.363 1.00 35.83 85 GLY A C 1
ATOM 3270 O O . GLY A 1 428 ? 28.961 -41.873 -0.059 1.00 34.58 85 GLY A O 1
ATOM 3271 N N . LEU A 1 429 ? 30.563 -40.301 -0.011 1.00 36.94 86 LEU A N 1
ATOM 3272 C CA . LEU A 1 429 ? 31.580 -41.143 -0.627 1.00 35.33 86 LEU A CA 1
ATOM 3273 C C . LEU A 1 429 ? 32.346 -41.857 0.485 1.00 38.53 86 LEU A C 1
ATOM 3274 O O . LEU A 1 429 ? 32.886 -41.213 1.389 1.00 33.67 86 LEU A O 1
ATOM 3279 N N . THR A 1 430 ? 32.373 -43.184 0.448 1.00 38.16 87 THR A N 1
ATOM 3280 C CA . THR A 1 430 ? 33.150 -43.933 1.421 1.00 38.56 87 THR A CA 1
ATOM 3281 C C . THR A 1 430 ? 33.982 -44.955 0.667 1.00 39.48 87 THR A C 1
ATOM 3282 O O . THR A 1 430 ? 33.457 -45.663 -0.200 1.00 36.85 87 THR A O 1
ATOM 3286 N N . LEU A 1 431 ? 35.274 -45.028 0.985 1.00 38.28 88 LEU A N 1
ATOM 3287 C CA . LEU A 1 431 ? 36.151 -46.023 0.381 1.00 37.01 88 LEU A CA 1
ATOM 3288 C C . LEU A 1 431 ? 36.824 -46.846 1.473 1.00 38.66 88 LEU A C 1
ATOM 3289 O O . LEU A 1 431 ? 37.403 -46.284 2.405 1.00 38.88 88 LEU A O 1
ATOM 3294 N N . ILE A 1 432 ? 36.732 -48.176 1.371 1.00 37.61 89 ILE A N 1
ATOM 3295 C CA . ILE A 1 432 ? 37.376 -49.092 2.312 1.00 38.74 89 ILE A CA 1
ATOM 3296 C C . ILE A 1 432 ? 38.455 -49.858 1.557 1.00 41.73 89 ILE A C 1
ATOM 3297 O O . ILE A 1 432 ? 38.151 -50.740 0.744 1.00 37.28 89 ILE A O 1
ATOM 3302 N N . HIS A 1 433 ? 39.717 -49.563 1.881 1.00 49.11 90 HIS A N 1
ATOM 3303 C CA . HIS A 1 433 ? 40.843 -49.927 1.021 1.00 49.85 90 HIS A CA 1
ATOM 3304 C C . HIS A 1 433 ? 40.981 -51.440 0.853 1.00 51.67 90 HIS A C 1
ATOM 3305 O O . HIS A 1 433 ? 41.163 -51.938 -0.269 1.00 50.83 90 HIS A O 1
ATOM 3312 N N . ASN A 1 434 ? 40.924 -52.194 1.952 1.00 45.15 91 ASN A N 1
ATOM 3313 C CA . ASN A 1 434 ? 41.160 -53.638 1.898 1.00 46.31 91 ASN A CA 1
ATOM 3314 C C . ASN A 1 434 ? 39.982 -54.375 2.514 1.00 41.15 91 ASN A C 1
ATOM 3315 O O . ASN A 1 434 ? 40.131 -55.076 3.508 1.00 46.03 91 ASN A O 1
ATOM 3320 N N . PHE A 1 435 ? 38.803 -54.226 1.912 1.00 35.43 92 PHE A N 1
ATOM 3321 C CA . PHE A 1 435 ? 37.591 -54.743 2.537 1.00 37.62 92 PHE A CA 1
ATOM 3322 C C . PHE A 1 435 ? 37.628 -56.268 2.641 1.00 39.90 92 PHE A C 1
ATOM 3323 O O . PHE A 1 435 ? 37.307 -56.834 3.691 1.00 41.61 92 PHE A O 1
ATOM 3331 N N . LEU A 1 436 ? 38.033 -56.947 1.571 1.00 35.02 93 LEU A N 1
ATOM 3332 C CA . LEU A 1 436 ? 38.149 -58.402 1.568 1.00 39.36 93 LEU A CA 1
ATOM 3333 C C . LEU A 1 436 ? 39.610 -58.812 1.708 1.00 38.64 93 LEU A C 1
ATOM 3334 O O . LEU A 1 436 ? 40.501 -58.210 1.102 1.00 40.42 93 LEU A O 1
ATOM 3339 N N . SER A 1 437 ? 39.854 -59.848 2.490 1.00 37.70 94 SER A N 1
ATOM 3340 C CA . SER A 1 437 ? 41.157 -60.480 2.445 1.00 39.84 94 SER A CA 1
ATOM 3341 C C . SER A 1 437 ? 41.286 -61.302 1.168 1.00 38.75 94 SER A C 1
ATOM 3342 O O . SER A 1 437 ? 40.316 -61.505 0.429 1.00 37.49 94 SER A O 1
ATOM 3345 N N . GLU A 1 438 ? 42.499 -61.799 0.914 1.00 41.49 95 GLU A N 1
ATOM 3346 C CA . GLU A 1 438 ? 42.705 -62.621 -0.278 1.00 40.85 95 GLU A CA 1
ATOM 3347 C C . GLU A 1 438 ? 41.899 -63.906 -0.210 1.00 37.27 95 GLU A C 1
ATOM 3348 O O . GLU A 1 438 ? 41.343 -64.350 -1.220 1.00 36.30 95 GLU A O 1
ATOM 3354 N N . SER A 1 439 ? 41.804 -64.512 0.971 1.00 41.61 96 SER A N 1
ATOM 3355 C CA . SER A 1 439 ? 41.082 -65.778 1.064 1.00 40.14 96 SER A CA 1
ATOM 3356 C C . SER A 1 439 ? 39.571 -65.579 1.005 1.00 40.25 96 SER A C 1
ATOM 3357 O O . SER A 1 439 ? 38.870 -66.423 0.435 1.00 37.08 96 SER A O 1
ATOM 3360 N N . GLU A 1 440 ? 39.046 -64.473 1.553 1.00 38.11 97 GLU A N 1
ATOM 3361 C CA . GLU A 1 440 ? 37.617 -64.215 1.392 1.00 39.00 97 GLU A CA 1
ATOM 3362 C C . GLU A 1 440 ? 37.267 -63.992 -0.068 1.00 39.50 97 GLU A C 1
ATOM 3363 O O . GLU A 1 440 ? 36.250 -64.502 -0.559 1.00 37.55 97 GLU A O 1
ATOM 3369 N N . GLU A 1 441 ? 38.107 -63.233 -0.773 1.00 38.93 98 GLU A N 1
ATOM 3370 C CA . GLU A 1 441 ? 37.906 -63.028 -2.200 1.00 38.27 98 GLU A CA 1
ATOM 3371 C C . GLU A 1 441 ? 37.927 -64.352 -2.961 1.00 36.54 98 GLU A C 1
ATOM 3372 O O . GLU A 1 441 ? 37.065 -64.594 -3.817 1.00 36.20 98 GLU A O 1
ATOM 3378 N N . SER A 1 442 ? 38.893 -65.227 -2.658 1.00 34.35 99 SER A N 1
ATOM 3379 C CA . SER A 1 442 ? 38.951 -66.529 -3.327 1.00 39.73 99 SER A CA 1
ATOM 3380 C C . SER A 1 442 ? 37.676 -67.328 -3.091 1.00 38.47 99 SER A C 1
ATOM 3381 O O . SER A 1 442 ? 37.102 -67.892 -4.032 1.00 37.77 99 SER A O 1
ATOM 3384 N N . LYS A 1 443 ? 37.240 -67.409 -1.829 1.00 37.20 100 LYS A N 1
ATOM 3385 C CA . LYS A 1 443 ? 35.980 -68.064 -1.510 1.00 39.22 100 LYS A CA 1
ATOM 3386 C C . LYS A 1 443 ? 34.849 -67.541 -2.387 1.00 37.82 100 LYS A C 1
ATOM 3387 O O . LYS A 1 443 ? 34.166 -68.323 -3.065 1.00 37.79 100 LYS A O 1
ATOM 3393 N N . ILE A 1 444 ? 34.657 -66.216 -2.421 1.00 35.38 101 ILE A N 1
ATOM 3394 C CA . ILE A 1 444 ? 33.533 -65.673 -3.186 1.00 36.28 101 ILE A CA 1
ATOM 3395 C C . ILE A 1 444 ? 33.721 -65.922 -4.678 1.00 33.31 101 ILE A C 1
ATOM 3396 O O . ILE A 1 444 ? 32.768 -66.272 -5.390 1.00 31.03 101 ILE A O 1
ATOM 3401 N N . LEU A 1 445 ? 34.946 -65.728 -5.177 1.00 34.21 102 LEU A N 1
ATOM 3402 C CA . LEU A 1 445 ? 35.206 -65.896 -6.605 1.00 36.04 102 LEU A CA 1
ATOM 3403 C C . LEU A 1 445 ? 34.997 -67.340 -7.049 1.00 38.26 102 LEU A C 1
ATOM 3404 O O . LEU A 1 445 ? 34.527 -67.577 -8.169 1.00 37.24 102 LEU A O 1
ATOM 3409 N N . ASN A 1 446 ? 35.329 -68.316 -6.195 1.00 34.73 103 ASN A N 1
ATOM 3410 C CA . ASN A 1 446 ? 35.087 -69.706 -6.578 1.00 39.99 103 ASN A CA 1
ATOM 3411 C C . ASN A 1 446 ? 33.593 -70.008 -6.616 1.00 36.81 103 ASN A C 1
ATOM 3412 O O . ASN A 1 446 ? 33.129 -70.755 -7.489 1.00 41.74 103 ASN A O 1
ATOM 3417 N N . MET A 1 447 ? 32.818 -69.421 -5.696 1.00 34.33 104 MET A N 1
ATOM 3418 C CA . MET A 1 447 ? 31.362 -69.538 -5.761 1.00 35.50 104 MET A CA 1
ATOM 3419 C C . MET A 1 447 ? 30.811 -68.856 -7.008 1.00 38.23 104 MET A C 1
ATOM 34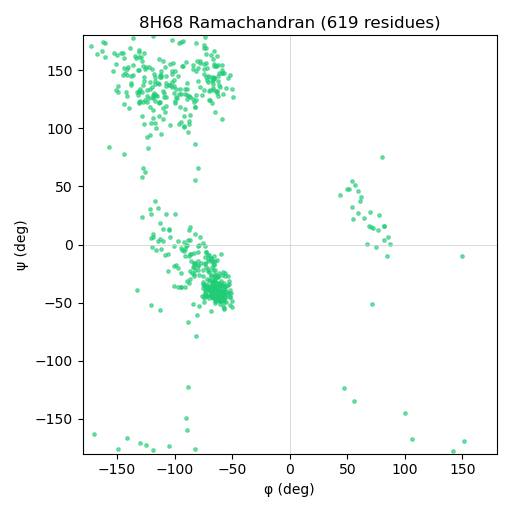20 O O . MET A 1 447 ? 29.922 -69.397 -7.680 1.00 38.90 104 MET A O 1
ATOM 3425 N N . ILE A 1 448 ? 31.316 -67.658 -7.327 1.00 34.57 105 ILE A N 1
ATOM 3426 C CA . ILE A 1 448 ? 30.755 -66.888 -8.438 1.00 35.69 105 ILE A CA 1
ATOM 3427 C C . ILE A 1 448 ? 30.945 -67.636 -9.751 1.00 34.93 105 ILE A C 1
ATOM 3428 O O . ILE A 1 448 ? 30.038 -67.694 -10.585 1.00 34.13 105 ILE A O 1
ATOM 3433 N N . ASP A 1 449 ? 32.107 -68.237 -9.949 1.00 33.31 106 ASP A N 1
ATOM 3434 C CA . ASP A 1 449 ? 32.354 -68.863 -11.234 1.00 37.81 106 ASP A CA 1
ATOM 3435 C C . ASP A 1 449 ? 31.752 -70.258 -11.338 1.00 39.12 106 ASP A C 1
ATOM 3436 O O . ASP A 1 449 ? 32.004 -70.940 -12.332 1.00 40.87 106 ASP A O 1
ATOM 3441 N N . THR A 1 450 ? 30.932 -70.668 -10.369 1.00 40.91 107 THR A N 1
ATOM 3442 C CA . THR A 1 450 ? 30.025 -71.802 -10.527 1.00 43.52 107 THR A CA 1
ATOM 3443 C C . THR A 1 450 ? 28.663 -71.390 -11.066 1.00 43.45 107 THR A C 1
ATOM 3444 O O . THR A 1 450 ? 27.807 -72.255 -11.267 1.00 44.06 107 THR A O 1
ATOM 3448 N N . VAL A 1 451 ? 28.441 -70.102 -11.299 1.00 37.24 108 VAL A N 1
ATOM 3449 C CA . VAL A 1 451 ? 27.145 -69.578 -11.709 1.00 38.65 108 VAL A CA 1
ATOM 3450 C C . VAL A 1 451 ? 27.280 -69.057 -13.136 1.00 42.10 108 VAL A C 1
ATOM 3451 O O . VAL A 1 451 ? 28.344 -68.553 -13.529 1.00 39.48 108 VAL A O 1
ATOM 3455 N N . GLU A 1 452 ? 26.209 -69.201 -13.920 1.00 44.26 109 GLU A N 1
ATOM 3456 C CA . GLU A 1 452 ? 26.228 -68.751 -15.302 1.00 43.93 109 GLU A CA 1
ATOM 3457 C C . GLU A 1 452 ? 26.258 -67.226 -15.369 1.00 43.08 109 GLU A C 1
ATOM 3458 O O . GLU A 1 452 ? 25.643 -66.534 -14.548 1.00 42.89 109 GLU A O 1
ATOM 3460 N N . TRP A 1 453 ? 26.986 -66.708 -16.359 1.00 38.80 110 TRP A N 1
ATOM 3461 C CA . TRP A 1 453 ? 27.064 -65.288 -16.658 1.00 38.14 110 TRP A CA 1
ATOM 3462 C C . TRP A 1 453 ? 26.139 -64.969 -17.827 1.00 40.17 110 TRP A C 1
ATOM 3463 O O . TRP A 1 453 ? 25.917 -65.804 -18.708 1.00 46.62 110 TRP A O 1
ATOM 3474 N N . ALA A 1 454 ? 25.605 -63.754 -17.840 1.00 33.75 111 ALA A N 1
ATOM 3475 C CA . ALA A 1 454 ? 24.723 -63.304 -18.903 1.00 37.98 111 ALA A CA 1
ATOM 3476 C C . ALA A 1 454 ? 25.360 -62.133 -19.645 1.00 40.84 111 ALA A C 1
ATOM 3477 O O . ALA A 1 454 ? 26.039 -61.298 -19.038 1.00 36.44 111 ALA A O 1
ATOM 3479 N N . GLN A 1 455 ? 25.146 -62.072 -20.959 1.00 42.14 112 GLN A N 1
ATOM 3480 C CA . GLN A 1 455 ? 25.626 -60.937 -21.732 1.00 40.84 112 GLN A CA 1
ATOM 3481 C C . GLN A 1 455 ? 24.900 -59.671 -21.311 1.00 39.06 112 GLN A C 1
ATOM 3482 O O . GLN A 1 455 ? 23.706 -59.698 -21.011 1.00 42.11 112 GLN A O 1
ATOM 3488 N N . SER A 1 456 ? 25.624 -58.555 -21.295 1.00 34.80 113 SER A N 1
ATOM 3489 C CA . SER A 1 456 ? 25.042 -57.270 -20.928 1.00 40.81 113 SER A CA 1
ATOM 3490 C C . SER A 1 456 ? 25.630 -56.175 -21.822 1.00 40.01 113 SER A C 1
ATOM 3491 O O . SER A 1 456 ? 26.278 -56.445 -22.838 1.00 38.52 113 SER A O 1
ATOM 3494 N N . GLN A 1 457 ? 25.411 -54.925 -21.423 1.00 42.40 114 GLN A N 1
ATOM 3495 C CA . GLN A 1 457 ? 25.796 -53.776 -22.229 1.00 42.79 114 GLN A CA 1
ATOM 3496 C C . GLN A 1 457 ? 27.282 -53.462 -22.095 1.00 41.27 114 GLN A C 1
ATOM 3497 O O . GLN A 1 457 ? 27.905 -53.710 -21.058 1.00 40.06 114 GLN A O 1
ATOM 3503 N N . SER A 1 458 ? 27.838 -52.873 -23.155 1.00 39.14 115 SER A N 1
ATOM 3504 C CA . SER A 1 458 ? 29.149 -52.230 -23.100 1.00 37.02 115 SER A CA 1
ATOM 3505 C C . SER A 1 458 ? 30.241 -53.228 -22.736 1.00 34.67 115 SER A C 1
ATOM 3506 O O . SER A 1 458 ? 31.177 -52.909 -21.994 1.00 31.38 115 SER A O 1
ATOM 3509 N N . GLY A 1 459 ? 30.111 -54.447 -23.255 1.00 32.43 116 GLY A N 1
ATOM 3510 C CA . GLY A 1 459 ? 31.123 -55.460 -23.036 1.00 32.41 116 GLY A CA 1
ATOM 3511 C C . GLY A 1 459 ? 31.179 -56.037 -21.641 1.00 30.18 116 GLY A C 1
ATOM 3512 O O . GLY A 1 459 ? 32.167 -56.692 -21.302 1.00 30.33 116 GLY A O 1
ATOM 3513 N N . ARG A 1 460 ? 30.160 -55.809 -20.817 1.00 29.28 117 ARG A N 1
ATOM 3514 C CA . ARG A 1 460 ? 30.052 -56.471 -19.524 1.00 30.88 117 ARG A CA 1
ATOM 3515 C C . ARG A 1 460 ? 29.231 -57.755 -19.638 1.00 33.16 117 ARG A C 1
ATOM 3516 O O . ARG A 1 460 ? 28.388 -57.907 -20.524 1.00 34.07 117 ARG A O 1
ATOM 3524 N N . ARG A 1 461 ? 29.504 -58.691 -18.737 1.00 31.02 118 ARG A N 1
ATOM 3525 C CA . ARG A 1 461 ? 28.612 -59.800 -18.445 1.00 32.85 118 ARG A CA 1
ATOM 3526 C C . ARG A 1 461 ? 28.100 -59.626 -17.016 1.00 35.17 118 ARG A C 1
ATOM 3527 O O . ARG A 1 461 ? 28.688 -58.897 -16.208 1.00 33.02 118 ARG A O 1
ATOM 3535 N N . LYS A 1 462 ? 26.982 -60.266 -16.702 1.00 36.34 119 LYS A N 1
ATOM 3536 C CA . LYS A 1 462 ? 26.358 -60.007 -15.414 1.00 37.48 119 LYS A CA 1
ATOM 3537 C C . LYS A 1 462 ? 25.710 -61.263 -14.852 1.00 39.65 119 LYS A C 1
ATOM 3538 O O . LYS A 1 462 ? 25.232 -62.130 -15.591 1.00 39.97 119 LYS A O 1
ATOM 3544 N N . GLN A 1 463 ? 25.764 -61.370 -13.527 1.00 38.47 120 GLN A N 1
ATOM 3545 C CA . GLN A 1 463 ? 24.945 -62.284 -12.748 1.00 36.51 120 GLN A CA 1
ATOM 3546 C C . GLN A 1 463 ? 24.004 -61.406 -11.939 1.00 40.18 120 GLN A C 1
ATOM 3547 O O . GLN A 1 463 ? 24.460 -60.520 -11.200 1.00 38.42 120 GLN A O 1
ATOM 3553 N N . ASP A 1 464 ? 22.700 -61.620 -12.109 1.00 40.32 121 ASP A N 1
ATOM 3554 C CA . ASP A 1 464 ? 21.684 -60.746 -11.537 1.00 43.37 121 ASP A CA 1
ATOM 3555 C C . ASP A 1 464 ? 20.898 -61.506 -10.480 1.00 44.25 121 ASP A C 1
ATOM 3556 O O . ASP A 1 464 ? 20.317 -62.558 -10.774 1.00 48.89 121 ASP A O 1
ATOM 3561 N N . TYR A 1 465 ? 20.883 -60.979 -9.256 1.00 40.21 122 TYR A N 1
ATOM 3562 C CA . TYR A 1 465 ? 20.096 -61.543 -8.160 1.00 41.30 122 TYR A CA 1
ATOM 3563 C C . TYR A 1 465 ? 19.135 -60.461 -7.695 1.00 42.11 122 TYR A C 1
ATOM 3564 O O . TYR A 1 465 ? 19.534 -59.532 -6.989 1.00 40.59 122 TYR A O 1
ATOM 3573 N N . GLY A 1 466 ? 17.871 -60.598 -8.068 1.00 45.06 123 GLY A N 1
ATOM 3574 C CA . GLY A 1 466 ? 16.861 -59.633 -7.719 1.00 45.99 123 GLY A CA 1
ATOM 3575 C C . GLY A 1 466 ? 15.774 -59.622 -8.763 1.00 46.57 123 GLY A C 1
ATOM 3576 O O . GLY A 1 466 ? 15.738 -60.474 -9.656 1.00 48.31 123 GLY A O 1
ATOM 3577 N N . PRO A 1 467 ? 14.888 -58.636 -8.698 1.00 48.22 124 PRO A N 1
ATOM 3578 C CA . PRO A 1 467 ? 13.728 -58.629 -9.587 1.00 48.43 124 PRO A CA 1
ATOM 3579 C C . PRO A 1 467 ? 14.091 -58.096 -10.965 1.00 47.19 124 PRO A C 1
ATOM 3580 O O . PRO A 1 467 ? 15.091 -57.401 -11.152 1.00 45.95 124 PRO A O 1
ATOM 3584 N N . LYS A 1 468 ? 13.267 -58.469 -11.941 1.00 49.18 125 LYS A N 1
ATOM 3585 C CA . LYS A 1 468 ? 13.252 -57.794 -13.231 1.00 50.01 125 LYS A CA 1
ATOM 3586 C C . LYS A 1 468 ? 12.518 -56.474 -13.054 1.00 51.89 125 LYS A C 1
ATOM 3587 O O . LYS A 1 468 ? 11.406 -56.443 -12.524 1.00 53.53 125 LYS A O 1
ATOM 3593 N N . VAL A 1 469 ? 13.127 -55.383 -13.490 1.00 49.58 126 VAL A N 1
ATOM 3594 C CA . VAL A 1 469 ? 12.543 -54.063 -13.295 1.00 54.77 126 VAL A CA 1
ATOM 3595 C C . VAL A 1 469 ? 12.411 -53.395 -14.656 1.00 57.26 126 VAL A C 1
ATOM 3596 O O . VAL A 1 469 ? 13.395 -53.285 -15.397 1.00 55.93 126 VAL A O 1
ATOM 3600 N N . ASN A 1 470 ? 11.185 -53.006 -15.005 1.00 63.18 127 ASN A N 1
ATOM 3601 C CA . ASN A 1 470 ? 10.939 -52.047 -16.081 1.00 65.49 127 ASN A CA 1
ATOM 3602 C C . ASN A 1 470 ? 10.992 -50.677 -15.421 1.00 65.92 127 ASN A C 1
ATOM 3603 O O . ASN A 1 470 ? 10.019 -50.225 -14.812 1.00 67.58 127 ASN A O 1
ATOM 3608 N N . PHE A 1 471 ? 12.152 -50.034 -15.507 1.00 64.33 128 PHE A N 1
ATOM 3609 C CA . PHE A 1 471 ? 12.331 -48.754 -14.835 1.00 67.59 128 PHE A CA 1
ATOM 3610 C C . PHE A 1 471 ? 11.435 -47.683 -15.443 1.00 75.90 128 PHE A C 1
ATOM 3611 O O . PHE A 1 471 ? 10.888 -46.841 -14.718 1.00 75.25 128 PHE A O 1
ATOM 3619 N N . LYS A 1 472 ? 11.254 -47.714 -16.770 1.00 79.92 129 LYS A N 1
ATOM 3620 C CA . LYS A 1 472 ? 10.487 -46.666 -17.445 1.00 79.65 129 LYS A CA 1
ATOM 3621 C C . LYS A 1 472 ? 9.001 -46.745 -17.099 1.00 79.09 129 LYS A C 1
ATOM 3622 O O . LYS A 1 472 ? 8.354 -45.710 -16.897 1.00 83.92 129 LYS A O 1
ATOM 3628 N N . HIS A 1 473 ? 8.446 -47.955 -17.020 1.00 79.13 130 HIS A N 1
ATOM 3629 C CA . HIS A 1 473 ? 7.027 -48.160 -16.746 1.00 78.02 130 HIS A CA 1
ATOM 3630 C C . HIS A 1 473 ? 6.730 -48.394 -15.262 1.00 74.82 130 HIS A C 1
ATOM 3631 O O . HIS A 1 473 ? 5.557 -48.527 -14.891 1.00 73.38 130 HIS A O 1
ATOM 3638 N N . LYS A 1 474 ? 7.758 -48.451 -14.415 1.00 74.39 131 LYS A N 1
ATOM 3639 C CA . LYS A 1 474 ? 7.624 -48.741 -12.986 1.00 68.95 131 LYS A CA 1
ATOM 3640 C C . LYS A 1 474 ? 6.858 -50.046 -12.752 1.00 69.78 131 LYS A C 1
ATOM 3641 O O . LYS A 1 474 ? 5.861 -50.113 -12.028 1.00 69.04 131 LYS A O 1
ATOM 3647 N N . LYS A 1 475 ? 7.354 -51.104 -13.384 1.00 66.73 132 LYS A N 1
ATOM 3648 C CA . LYS A 1 475 ? 6.776 -52.426 -13.223 1.00 68.49 132 LYS A CA 1
ATOM 3649 C C . LYS A 1 475 ? 7.868 -53.402 -12.810 1.00 67.17 132 LYS A C 1
ATOM 3650 O O . LYS A 1 475 ? 9.016 -53.289 -13.249 1.00 66.34 132 LYS A O 1
ATOM 3656 N N . VAL A 1 476 ? 7.503 -54.351 -11.954 1.00 60.95 133 VAL A N 1
ATOM 3657 C CA . VAL A 1 476 ? 8.451 -55.253 -11.317 1.00 56.47 133 VAL A CA 1
ATOM 3658 C C . VAL A 1 476 ? 7.944 -56.681 -11.479 1.00 59.19 133 VAL A C 1
ATOM 3659 O O . VAL A 1 476 ? 6.768 -56.965 -11.221 1.00 59.90 133 VAL A O 1
ATOM 3663 N N . LYS A 1 477 ? 8.829 -57.574 -11.915 1.00 58.29 134 LYS A N 1
ATOM 3664 C CA . LYS A 1 477 ? 8.553 -59.002 -12.005 1.00 58.39 134 LYS A CA 1
ATOM 3665 C C . LYS A 1 477 ? 9.504 -59.743 -11.076 1.00 55.68 134 LYS A C 1
ATOM 3666 O O . LYS A 1 477 ? 10.717 -59.522 -11.118 1.00 55.43 134 LYS A O 1
ATOM 3672 N N . THR A 1 478 ? 8.957 -60.622 -10.245 1.00 61.24 135 THR A N 1
ATOM 3673 C CA . THR A 1 478 ? 9.752 -61.372 -9.281 1.00 60.77 135 THR A CA 1
ATOM 3674 C C . THR A 1 478 ? 9.858 -62.852 -9.634 1.00 63.56 135 THR A C 1
ATOM 3675 O O . THR A 1 478 ? 10.291 -63.652 -8.794 1.00 60.59 135 THR A O 1
ATOM 3679 N N . ASP A 1 479 ? 9.472 -63.228 -10.859 1.00 63.85 136 ASP A N 1
ATOM 3680 C CA . ASP A 1 479 ? 9.545 -64.622 -11.298 1.00 68.34 136 ASP A CA 1
ATOM 3681 C C . ASP A 1 479 ? 10.960 -65.172 -11.196 1.00 66.44 136 ASP A C 1
ATOM 3682 O O . ASP A 1 479 ? 11.161 -66.326 -10.804 1.00 58.86 136 ASP A O 1
ATOM 3687 N N . THR A 1 480 ? 11.952 -64.366 -11.568 1.00 66.80 137 THR A N 1
ATOM 3688 C CA . THR A 1 480 ? 13.343 -64.793 -11.591 1.00 64.06 137 THR A CA 1
ATOM 3689 C C . THR A 1 480 ? 14.047 -64.624 -10.251 1.00 56.18 137 THR A C 1
ATOM 3690 O O . THR A 1 480 ? 15.184 -65.082 -10.107 1.00 57.61 137 THR A O 1
ATOM 3694 N N . PHE A 1 481 ? 13.407 -63.977 -9.281 1.00 56.76 138 PHE A N 1
ATOM 3695 C CA . PHE A 1 481 ? 14.034 -63.614 -8.007 1.00 53.99 138 PHE A CA 1
ATOM 3696 C C . PHE A 1 481 ? 13.773 -64.740 -7.002 1.00 48.48 138 PHE A C 1
ATOM 3697 O O . PHE A 1 481 ? 12.682 -64.840 -6.436 1.00 46.62 138 PHE A O 1
ATOM 3705 N N . VAL A 1 482 ? 14.779 -65.593 -6.778 1.00 44.31 139 VAL A N 1
ATOM 3706 C CA . VAL A 1 482 ? 14.665 -66.723 -5.859 1.00 44.95 139 VAL A CA 1
ATOM 3707 C C . VAL A 1 482 ? 15.556 -66.563 -4.632 1.00 46.18 139 VAL A C 1
ATOM 3708 O O . VAL A 1 482 ? 15.642 -67.487 -3.815 1.00 47.85 139 VAL A O 1
ATOM 3712 N N . GLY A 1 483 ? 16.232 -65.425 -4.481 1.00 42.90 140 GLY A N 1
ATOM 3713 C CA . GLY A 1 483 ? 17.076 -65.199 -3.323 1.00 42.29 140 GLY A CA 1
ATOM 3714 C C . GLY A 1 483 ? 18.355 -64.455 -3.649 1.00 40.60 140 GLY A C 1
ATOM 3715 O O . GLY A 1 483 ? 18.559 -64.056 -4.795 1.00 43.69 140 GLY A O 1
ATOM 3716 N N . MET A 1 484 ? 19.220 -64.249 -2.645 1.00 41.42 141 MET A N 1
ATOM 3717 C CA . MET A 1 484 ? 20.525 -63.619 -2.763 1.00 38.66 141 MET A CA 1
ATOM 3718 C C . MET A 1 484 ? 21.619 -64.686 -2.762 1.00 40.19 141 MET A C 1
ATOM 3719 O O . MET A 1 484 ? 21.420 -65.792 -2.246 1.00 41.49 141 MET A O 1
ATOM 3724 N N . PRO A 1 485 ? 22.795 -64.400 -3.327 1.00 37.79 142 PRO A N 1
ATOM 3725 C CA . PRO A 1 485 ? 23.875 -65.403 -3.298 1.00 38.79 142 PRO A CA 1
ATOM 3726 C C . PRO A 1 485 ? 24.335 -65.711 -1.874 1.00 41.84 142 PRO A C 1
ATOM 3727 O O . PRO A 1 485 ? 24.229 -64.886 -0.959 1.00 39.96 142 PRO A O 1
ATOM 3731 N N . GLU A 1 486 ? 24.868 -66.923 -1.701 1.00 42.01 143 GLU A N 1
ATOM 3732 C CA . GLU A 1 486 ? 25.169 -67.449 -0.372 1.00 43.34 143 GLU A CA 1
ATOM 3733 C C . GLU A 1 486 ? 26.144 -66.559 0.394 1.00 42.22 143 GLU A C 1
ATOM 3734 O O . GLU A 1 486 ? 26.047 -66.445 1.626 1.00 40.45 143 GLU A O 1
ATOM 3740 N N . TYR A 1 487 ? 27.090 -65.937 -0.313 1.00 35.89 144 TYR A N 1
ATOM 3741 C CA . TYR A 1 487 ? 28.096 -65.074 0.294 1.00 37.90 144 TYR A CA 1
ATOM 3742 C C . TYR A 1 487 ? 27.546 -63.705 0.713 1.00 38.00 144 TYR A C 1
ATOM 3743 O O . TYR A 1 487 ? 28.319 -62.887 1.221 1.00 38.14 144 TYR A O 1
ATOM 3752 N N . ALA A 1 488 ? 26.250 -63.437 0.515 1.00 37.86 145 ALA A N 1
ATOM 3753 C CA . ALA A 1 488 ? 25.691 -62.140 0.885 1.00 36.83 145 ALA A CA 1
ATOM 3754 C C . ALA A 1 488 ? 25.845 -61.874 2.378 1.00 40.25 145 ALA A C 1
ATOM 3755 O O . ALA A 1 488 ? 26.149 -60.744 2.784 1.00 35.97 145 ALA A O 1
ATOM 3757 N N . ASP A 1 489 ? 25.640 -62.907 3.209 1.00 41.28 146 ASP A N 1
ATOM 3758 C CA . ASP A 1 489 ? 25.677 -62.724 4.660 1.00 43.96 146 ASP A CA 1
ATOM 3759 C C . ASP A 1 489 ? 27.061 -62.296 5.128 1.00 42.96 146 ASP A C 1
ATOM 3760 O O . ASP A 1 489 ? 27.202 -61.342 5.899 1.00 42.65 146 ASP A O 1
ATOM 3765 N N . MET A 1 490 ? 28.099 -62.989 4.660 1.00 43.47 147 MET A N 1
ATOM 3766 C CA . MET A 1 490 ? 29.454 -62.654 5.072 1.00 44.80 147 MET A CA 1
ATOM 3767 C C . MET A 1 490 ? 29.822 -61.226 4.672 1.00 45.97 147 MET A C 1
ATOM 3768 O O . MET A 1 490 ? 30.532 -60.542 5.416 1.00 43.95 147 MET A O 1
ATOM 3773 N N . LEU A 1 491 ? 29.303 -60.741 3.533 1.00 40.00 148 LEU A N 1
ATOM 3774 C CA . LEU A 1 491 ? 29.544 -59.354 3.145 1.00 38.90 148 LEU A CA 1
ATOM 3775 C C . LEU A 1 491 ? 28.757 -58.380 4.009 1.00 39.29 148 LEU A C 1
ATOM 3776 O O . LEU A 1 491 ? 29.292 -57.352 4.441 1.00 33.08 148 LEU A O 1
ATOM 3781 N N . LEU A 1 492 ? 27.481 -58.676 4.260 1.00 38.54 149 LEU A N 1
ATOM 3782 C CA . LEU A 1 492 ? 26.656 -57.736 5.006 1.00 39.70 149 LEU A CA 1
ATOM 3783 C C . LEU A 1 492 ? 27.124 -57.627 6.456 1.00 41.41 149 LEU A C 1
ATOM 3784 O O . LEU A 1 492 ? 27.196 -56.520 7.012 1.00 35.61 149 LEU A O 1
ATOM 3789 N N . ASN A 1 493 ? 27.453 -58.767 7.077 1.00 41.11 150 ASN A N 1
ATOM 3790 C CA . ASN A 1 493 ? 27.993 -58.748 8.434 1.00 43.70 150 ASN A CA 1
ATOM 3791 C C . ASN A 1 493 ? 29.310 -57.983 8.486 1.00 43.54 150 ASN A C 1
ATOM 3792 O O . ASN A 1 493 ? 29.531 -57.179 9.400 1.00 42.90 150 ASN A O 1
ATOM 3797 N N . LYS A 1 494 ? 30.193 -58.212 7.502 1.00 42.31 151 LYS A N 1
ATOM 3798 C CA . LYS A 1 494 ? 31.483 -57.526 7.482 1.00 43.32 151 LYS A CA 1
ATOM 3799 C C . LYS A 1 494 ? 31.316 -56.035 7.230 1.00 40.66 151 LYS A C 1
ATOM 3800 O O . LYS A 1 494 ? 32.113 -55.232 7.725 1.00 42.25 151 LYS A O 1
ATOM 3806 N N . MET A 1 495 ? 30.303 -55.645 6.460 1.00 38.31 152 MET A N 1
ATOM 3807 C CA . MET A 1 495 ? 30.016 -54.226 6.304 1.00 38.22 152 MET A CA 1
ATOM 3808 C C . MET A 1 495 ? 29.601 -53.606 7.631 1.00 39.03 152 MET A C 1
ATOM 3809 O O . MET A 1 495 ? 30.032 -52.496 7.970 1.00 38.25 152 MET A O 1
ATOM 3814 N N . SER A 1 496 ? 28.777 -54.327 8.396 1.00 40.52 153 SER A N 1
ATOM 3815 C CA . SER A 1 496 ? 28.289 -53.854 9.688 1.00 45.39 153 SER A CA 1
ATOM 3816 C C . SER A 1 496 ? 29.406 -53.778 10.732 1.00 44.36 153 SER A C 1
ATOM 3817 O O . SER A 1 496 ? 29.472 -52.808 11.498 1.00 43.99 153 SER A O 1
ATOM 3820 N N . GLU A 1 497 ? 30.270 -54.799 10.793 1.00 38.15 154 GLU A N 1
ATOM 3821 C CA . GLU A 1 497 ? 31.417 -54.782 11.700 1.00 41.26 154 GLU A CA 1
ATOM 3822 C C . GLU A 1 497 ? 32.324 -53.579 11.446 1.00 42.33 154 GLU A C 1
ATOM 3823 O O . GLU A 1 497 ? 32.740 -52.890 12.383 1.00 41.37 154 GLU A O 1
ATOM 3829 N N . TYR A 1 498 ? 32.668 -53.334 10.184 1.00 41.42 155 TYR A N 1
ATOM 3830 C CA . TYR A 1 498 ? 33.642 -52.292 9.869 1.00 43.58 155 TYR A CA 1
ATOM 3831 C C . TYR A 1 498 ? 33.101 -50.900 10.175 1.00 42.21 155 TYR A C 1
ATOM 3832 O O . TYR A 1 498 ? 33.811 -50.058 10.737 1.00 43.28 155 TYR A O 1
ATOM 3841 N N . ASP A 1 499 ? 31.849 -50.631 9.795 1.00 39.09 156 ASP A N 1
ATOM 3842 C CA . ASP A 1 499 ? 31.314 -49.278 9.903 1.00 41.50 156 ASP A CA 1
ATOM 3843 C C . ASP A 1 499 ? 29.792 -49.396 9.959 1.00 38.99 156 ASP A C 1
ATOM 3844 O O . ASP A 1 499 ? 29.082 -49.239 8.966 1.00 41.43 156 ASP A O 1
ATOM 3849 N N . VAL A 1 500 ? 29.280 -49.636 11.162 1.00 39.92 157 VAL A N 1
ATOM 3850 C CA . VAL A 1 500 ? 27.856 -49.918 11.318 1.00 44.05 157 VAL A CA 1
ATOM 3851 C C . VAL A 1 500 ? 27.027 -48.680 10.991 1.00 42.59 157 VAL A C 1
ATOM 3852 O O . VAL A 1 500 ? 25.952 -48.779 10.379 1.00 41.66 157 VAL A O 1
ATOM 3856 N N . LYS A 1 501 ? 27.559 -47.497 11.306 1.00 46.69 158 LYS A N 1
ATOM 3857 C CA . LYS A 1 501 ? 26.861 -46.249 11.029 1.00 45.43 158 LYS A CA 1
ATOM 3858 C C . LYS A 1 501 ? 26.649 -46.049 9.535 1.00 45.47 158 LYS A C 1
ATOM 3859 O O . LYS A 1 501 ? 25.614 -45.521 9.113 1.00 47.54 158 LYS A O 1
ATOM 3865 N N . LYS A 1 502 ? 27.627 -46.437 8.720 1.00 44.08 159 LYS A N 1
ATOM 3866 C CA . LYS A 1 502 ? 27.566 -46.178 7.286 1.00 43.98 159 LYS A CA 1
ATOM 3867 C C . LYS A 1 502 ? 27.046 -47.361 6.481 1.00 41.53 159 LYS A C 1
ATOM 3868 O O . LYS A 1 502 ? 26.308 -47.149 5.513 1.00 38.72 159 LYS A O 1
ATOM 3874 N N . LEU A 1 503 ? 27.391 -48.594 6.875 1.00 38.24 160 LEU A N 1
ATOM 3875 C CA . LEU A 1 503 ? 27.165 -49.792 6.069 1.00 36.67 160 LEU A CA 1
ATOM 3876 C C . LEU A 1 503 ? 26.275 -50.825 6.752 1.00 40.41 160 LEU A C 1
ATOM 3877 O O . LEU A 1 503 ? 26.116 -51.945 6.229 1.00 37.10 160 LEU A O 1
ATOM 3882 N N . GLY A 1 504 ? 25.708 -50.503 7.916 1.00 40.54 161 GLY A N 1
ATOM 3883 C CA . GLY A 1 504 ? 24.830 -51.436 8.596 1.00 38.83 161 GLY A CA 1
ATOM 3884 C C . GLY A 1 504 ? 23.357 -51.207 8.275 1.00 39.35 161 GLY A C 1
ATOM 3885 O O . GLY A 1 504 ? 22.982 -50.252 7.589 1.00 39.13 161 GLY A O 1
ATOM 3886 N N . ASN A 1 505 ? 22.528 -52.114 8.793 1.00 43.69 162 ASN A N 1
ATOM 3887 C CA . ASN A 1 505 ? 21.086 -52.119 8.545 1.00 44.56 162 ASN A CA 1
ATOM 3888 C C . ASN A 1 505 ? 20.798 -52.042 7.050 1.00 45.13 162 ASN A C 1
ATOM 3889 O O . ASN A 1 505 ? 19.983 -51.249 6.572 1.00 45.65 162 ASN A O 1
ATOM 3894 N N . TYR A 1 506 ? 21.495 -52.881 6.303 1.00 38.63 163 TYR A N 1
ATOM 3895 C CA . TYR A 1 506 ? 21.455 -52.861 4.852 1.00 39.82 163 TYR A CA 1
ATOM 3896 C C . TYR A 1 506 ? 20.691 -54.101 4.405 1.00 42.13 163 TYR A C 1
ATOM 3897 O O . TYR A 1 506 ? 21.156 -55.225 4.618 1.00 35.83 163 TYR A O 1
ATOM 3906 N N . GLN A 1 507 ? 19.517 -53.892 3.796 1.00 43.48 164 GLN A N 1
ATOM 3907 C CA . GLN A 1 507 ? 18.661 -54.972 3.323 1.00 45.14 164 GLN A CA 1
ATOM 3908 C C . GLN A 1 507 ? 18.805 -55.064 1.812 1.00 43.36 164 GLN A C 1
ATOM 3909 O O . GLN A 1 507 ? 18.232 -54.232 1.093 1.00 42.68 164 GLN A O 1
ATOM 3915 N N . PRO A 1 508 ? 19.560 -56.029 1.279 1.00 41.83 165 PRO A N 1
ATOM 3916 C CA . PRO A 1 508 ? 19.846 -56.040 -0.167 1.00 40.02 165 PRO A CA 1
ATOM 3917 C C . PRO A 1 508 ? 18.592 -56.326 -0.981 1.00 40.89 165 PRO A C 1
ATOM 3918 O O . PRO A 1 508 ? 17.929 -57.345 -0.789 1.00 42.32 165 PRO A O 1
ATOM 3922 N N . PHE A 1 509 ? 18.260 -55.394 -1.873 1.00 40.04 166 PHE A N 1
ATOM 3923 C CA . PHE A 1 509 ? 17.160 -55.529 -2.817 1.00 41.36 166 PHE A CA 1
ATOM 3924 C C . PHE A 1 509 ? 17.617 -56.074 -4.159 1.00 42.80 166 PHE A C 1
ATOM 3925 O O . PHE A 1 509 ? 16.815 -56.645 -4.902 1.00 44.49 166 PHE A O 1
ATOM 3933 N N . GLU A 1 510 ? 18.887 -55.873 -4.483 1.00 40.94 167 GLU A N 1
ATOM 3934 C CA . GLU A 1 510 ? 19.530 -56.428 -5.656 1.00 41.02 167 GLU A CA 1
ATOM 3935 C C . GLU A 1 510 ? 20.985 -56.647 -5.286 1.00 39.54 167 GLU A C 1
ATOM 3936 O O . GLU A 1 510 ? 21.598 -55.800 -4.626 1.00 39.87 167 GLU A O 1
ATOM 3942 N N . MET A 1 511 ? 21.516 -57.792 -5.673 1.00 32.92 168 MET A N 1
ATOM 3943 C CA . MET A 1 511 ? 22.951 -57.992 -5.788 1.00 34.69 168 MET A CA 1
ATOM 3944 C C . MET A 1 511 ? 23.232 -58.336 -7.237 1.00 38.32 168 MET A C 1
ATOM 3945 O O . MET A 1 511 ? 22.510 -59.132 -7.847 1.00 41.10 168 MET A O 1
ATOM 3950 N N . CYS A 1 512 ? 24.262 -57.722 -7.791 1.00 36.00 169 CYS A N 1
ATOM 3951 C CA A CYS A 1 512 ? 24.555 -57.857 -9.207 0.50 35.76 169 CYS A CA 1
ATOM 3952 C CA B CYS A 1 512 ? 24.548 -57.822 -9.210 0.50 35.43 169 CYS A CA 1
ATOM 3953 C C . CYS A 1 512 ? 26.058 -57.866 -9.386 1.00 34.42 169 CYS A C 1
ATOM 3954 O O . CYS A 1 512 ? 26.743 -56.918 -8.994 1.00 35.60 169 CYS A O 1
ATOM 3959 N N . ASN A 1 513 ? 26.570 -58.960 -9.946 1.00 30.76 170 ASN A N 1
ATOM 3960 C CA . ASN A 1 513 ? 27.972 -59.059 -10.301 1.00 31.47 170 ASN A CA 1
ATOM 3961 C C . ASN A 1 513 ? 28.138 -58.542 -11.724 1.00 33.45 170 ASN A C 1
ATOM 3962 O O . ASN A 1 513 ? 27.339 -58.878 -12.608 1.00 31.78 170 ASN A O 1
ATOM 3967 N N . LEU A 1 514 ? 29.145 -57.695 -11.931 1.00 30.08 171 LEU A N 1
ATOM 3968 C CA . LEU A 1 514 ? 29.444 -57.123 -13.238 1.00 29.17 171 LEU A CA 1
ATOM 3969 C C . LEU A 1 514 ? 30.864 -57.512 -13.599 1.00 31.40 171 LEU A C 1
ATOM 3970 O O . LEU A 1 514 ? 31.813 -57.129 -12.902 1.00 30.68 171 LEU A O 1
ATOM 3975 N N . GLU A 1 515 ? 31.015 -58.249 -14.688 1.00 30.35 172 GLU A N 1
ATOM 3976 C CA . GLU A 1 515 ? 32.324 -58.680 -15.148 1.00 29.21 172 GLU A CA 1
ATOM 3977 C C . GLU A 1 515 ? 32.821 -57.764 -16.259 1.00 31.23 172 GLU A C 1
ATOM 3978 O O . GLU A 1 515 ? 32.125 -57.567 -17.265 1.00 31.14 172 GLU A O 1
ATOM 3984 N N . TYR A 1 516 ? 34.034 -57.234 -16.078 1.00 29.16 173 TYR A N 1
ATOM 3985 C CA . TYR A 1 516 ? 34.742 -56.452 -17.083 1.00 28.26 173 TYR A CA 1
ATOM 3986 C C . TYR A 1 516 ? 35.948 -57.241 -17.556 1.00 27.24 173 TYR A C 1
ATOM 3987 O O . TYR A 1 516 ? 36.592 -57.935 -16.758 1.00 31.11 173 TYR A O 1
ATOM 3996 N N . GLU A 1 517 ? 36.258 -57.124 -18.843 1.00 26.38 174 GLU A N 1
ATOM 3997 C CA . GLU A 1 517 ? 37.504 -57.638 -19.386 1.00 27.97 174 GLU A CA 1
ATOM 3998 C C . GLU A 1 517 ? 38.163 -56.565 -20.234 1.00 30.04 174 GLU A C 1
ATOM 3999 O O . GLU A 1 517 ? 37.544 -56.016 -21.152 1.00 26.91 174 GLU A O 1
ATOM 4005 N N . GLU A 1 518 ? 39.434 -56.303 -19.955 1.00 32.40 175 GLU A N 1
ATOM 4006 C CA . GLU A 1 518 ? 40.160 -55.317 -20.746 1.00 33.94 175 GLU A CA 1
ATOM 4007 C C . GLU A 1 518 ? 40.162 -55.688 -22.227 1.00 33.14 175 GLU A C 1
ATOM 4008 O O . GLU A 1 518 ? 40.068 -54.812 -23.091 1.00 30.03 175 GLU A O 1
ATOM 4014 N N . VAL A 1 519 ? 40.240 -56.988 -22.547 1.00 32.75 176 VAL A N 1
ATOM 4015 C CA . VAL A 1 519 ? 40.238 -57.364 -23.962 1.00 31.70 176 VAL A CA 1
ATOM 4016 C C . VAL A 1 519 ? 38.898 -57.035 -24.619 1.00 29.66 176 VAL A C 1
ATOM 4017 O O . VAL A 1 519 ? 38.842 -56.724 -25.815 1.00 30.34 176 VAL A O 1
ATOM 4021 N N . LYS A 1 520 ? 37.807 -57.071 -23.867 1.00 30.29 177 LYS A N 1
ATOM 4022 C CA . LYS A 1 520 ? 36.515 -56.744 -24.449 1.00 30.04 177 LYS A CA 1
ATOM 4023 C C . LYS A 1 520 ? 36.206 -55.258 -24.416 1.00 29.37 177 LYS A C 1
ATOM 4024 O O . LYS A 1 520 ? 35.108 -54.874 -24.822 1.00 32.52 177 LYS A O 1
ATOM 4030 N N . LYS A 1 521 ? 37.138 -54.417 -23.959 1.00 33.73 178 LYS A N 1
ATOM 4031 C CA . LYS A 1 521 ? 36.905 -52.972 -23.806 1.00 30.20 178 LYS A CA 1
ATOM 4032 C C . LYS A 1 521 ? 35.678 -52.677 -22.954 1.00 29.11 178 LYS A C 1
ATOM 4033 O O . LYS A 1 521 ? 34.988 -51.665 -23.161 1.00 26.92 178 LYS A O 1
ATOM 4039 N N . SER A 1 522 ? 35.397 -53.550 -21.985 1.00 28.43 179 SER A N 1
ATOM 4040 C CA . SER A 1 522 ? 34.234 -53.357 -21.113 1.00 27.71 179 SER A CA 1
ATOM 4041 C C . SER A 1 522 ? 34.317 -52.037 -20.364 1.00 25.36 179 SER A C 1
ATOM 4042 O O . SER A 1 522 ? 35.400 -51.571 -19.994 1.00 27.21 179 SER A O 1
ATOM 4045 N N . ALA A 1 523 ? 33.152 -51.455 -20.105 1.00 25.90 180 ALA A N 1
ATOM 4046 C CA . ALA A 1 523 ? 33.053 -50.157 -19.451 1.00 27.99 180 ALA A CA 1
ATOM 4047 C C . ALA A 1 523 ? 31.637 -49.993 -18.922 1.00 29.39 180 ALA A C 1
ATOM 4048 O O . ALA A 1 523 ? 30.766 -50.827 -19.159 1.00 30.01 180 ALA A O 1
ATOM 4050 N N . ILE A 1 524 ? 31.400 -48.911 -18.194 1.00 28.54 181 ILE A N 1
ATOM 4051 C CA . ILE A 1 524 ? 30.031 -48.553 -17.842 1.00 30.57 181 ILE A CA 1
ATOM 4052 C C . ILE A 1 524 ? 29.938 -47.036 -17.863 1.00 32.38 181 ILE A C 1
ATOM 4053 O O . ILE A 1 524 ? 30.678 -46.344 -17.153 1.00 27.52 181 ILE A O 1
ATOM 4058 N N . GLU A 1 525 ? 29.056 -46.530 -18.703 1.00 36.37 182 GLU A N 1
ATOM 4059 C CA . GLU A 1 525 ? 28.963 -45.112 -18.986 1.00 37.89 182 GLU A CA 1
ATOM 4060 C C . GLU A 1 525 ? 28.518 -44.355 -17.736 1.00 37.82 182 GLU A C 1
ATOM 4061 O O . GLU A 1 525 ? 27.918 -44.923 -16.811 1.00 35.87 182 GLU A O 1
ATOM 4067 N N . MET A 1 526 ? 28.871 -43.075 -17.682 1.00 32.80 183 MET A N 1
ATOM 4068 C CA . MET A 1 526 ? 28.457 -42.258 -16.549 1.00 34.17 183 MET A CA 1
ATOM 4069 C C . MET A 1 526 ? 26.945 -42.287 -16.378 1.00 34.89 183 MET A C 1
ATOM 4070 O O . MET A 1 526 ? 26.186 -42.154 -17.343 1.00 37.56 183 MET A O 1
ATOM 4075 N N . HIS A 1 527 ? 26.512 -42.460 -15.135 1.00 33.36 184 HIS A N 1
ATOM 4076 C CA . HIS A 1 527 ? 25.095 -42.619 -14.859 1.00 35.80 184 HIS A CA 1
ATOM 4077 C C . HIS A 1 527 ? 24.820 -42.315 -13.390 1.00 36.69 184 HIS A C 1
ATOM 4078 O O . HIS A 1 527 ? 25.722 -42.290 -12.544 1.00 35.59 184 HIS A O 1
ATOM 4085 N N . GLN A 1 528 ? 23.554 -42.052 -13.117 1.00 36.03 185 GLN A N 1
ATOM 4086 C CA . GLN A 1 528 ? 22.996 -42.162 -11.788 1.00 36.72 185 GLN A CA 1
ATOM 4087 C C . GLN A 1 528 ? 22.114 -43.390 -11.766 1.00 37.60 185 GLN A C 1
ATOM 4088 O O . GLN A 1 528 ? 21.355 -43.635 -12.707 1.00 36.48 185 GLN A O 1
ATOM 4094 N N . ASP A 1 529 ? 22.233 -44.163 -10.701 1.00 36.57 186 ASP A N 1
ATOM 4095 C CA . ASP A 1 529 ? 21.442 -45.367 -10.572 1.00 37.32 186 ASP A CA 1
ATOM 4096 C C . ASP A 1 529 ? 20.001 -44.997 -10.230 1.00 39.51 186 ASP A C 1
ATOM 4097 O O . ASP A 1 529 ? 19.730 -43.947 -9.640 1.00 37.00 186 ASP A O 1
ATOM 4102 N N . ASP A 1 530 ? 19.071 -45.852 -10.652 1.00 38.57 187 ASP A N 1
ATOM 4103 C CA . ASP A 1 530 ? 17.651 -45.595 -10.437 1.00 41.63 187 ASP A CA 1
ATOM 4104 C C . ASP A 1 530 ? 17.354 -45.317 -8.966 1.00 41.45 187 ASP A C 1
ATOM 4105 O O . ASP A 1 530 ? 17.962 -45.900 -8.065 1.00 38.28 187 ASP A O 1
ATOM 4110 N N . MET A 1 531 ? 16.418 -44.399 -8.736 1.00 46.76 188 MET A N 1
ATOM 4111 C CA . MET A 1 531 ? 16.029 -43.960 -7.401 1.00 49.07 188 MET A CA 1
ATOM 4112 C C . MET A 1 531 ? 14.567 -44.239 -7.103 1.00 49.86 188 MET A C 1
ATOM 4113 O O . MET A 1 531 ? 14.053 -43.754 -6.093 1.00 53.01 188 MET A O 1
ATOM 4118 N N . TRP A 1 532 ? 13.880 -44.983 -7.969 1.00 49.63 189 TRP A N 1
ATOM 4119 C CA . TRP A 1 532 ? 12.519 -45.398 -7.677 1.00 47.19 189 TRP A CA 1
ATOM 4120 C C . TRP A 1 532 ? 12.518 -46.664 -6.816 1.00 49.66 189 TRP A C 1
ATOM 4121 O O . TRP A 1 532 ? 11.869 -46.702 -5.764 1.00 49.87 189 TRP A O 1
ATOM 4132 N N . ILE A 1 533 ? 13.258 -47.695 -7.226 1.00 49.90 190 ILE A N 1
ATOM 4133 C CA . ILE A 1 533 ? 13.301 -48.959 -6.496 1.00 45.45 190 ILE A CA 1
ATOM 4134 C C . ILE A 1 533 ? 14.560 -49.080 -5.641 1.00 47.56 190 ILE A C 1
ATOM 4135 O O . ILE A 1 533 ? 14.501 -49.619 -4.537 1.00 47.38 190 ILE A O 1
ATOM 4140 N N . TRP A 1 534 ? 15.709 -48.569 -6.098 1.00 46.96 191 TRP A N 1
ATOM 4141 C CA . TRP A 1 534 ? 16.926 -48.639 -5.289 1.00 43.07 191 TRP A CA 1
ATOM 4142 C C . TRP A 1 534 ? 17.029 -47.412 -4.386 1.00 43.51 191 TRP A C 1
ATOM 4143 O O . TRP A 1 534 ? 16.759 -46.290 -4.820 1.00 41.80 191 TRP A O 1
ATOM 4154 N N . GLY A 1 535 ? 17.447 -47.639 -3.137 1.00 43.51 192 GLY A N 1
ATOM 4155 C CA . GLY A 1 535 ? 17.592 -46.600 -2.135 1.00 40.72 192 GLY A CA 1
ATOM 4156 C C . GLY A 1 535 ? 18.962 -45.941 -2.097 1.00 40.50 192 GLY A C 1
ATOM 4157 O O . GLY A 1 535 ? 19.668 -45.843 -3.110 1.00 38.29 192 GLY A O 1
ATOM 4158 N N . ASN A 1 536 ? 19.353 -45.506 -0.889 1.00 41.00 193 ASN A N 1
ATOM 4159 C CA . ASN A 1 536 ? 20.430 -44.523 -0.729 1.00 39.58 193 ASN A CA 1
ATOM 4160 C C . ASN A 1 536 ? 21.795 -45.082 -1.119 1.00 40.81 193 ASN A C 1
ATOM 4161 O O . ASN A 1 536 ? 22.488 -44.520 -1.981 1.00 40.97 193 ASN A O 1
ATOM 4166 N N . ARG A 1 537 ? 22.208 -46.177 -0.484 1.00 33.75 194 ARG A N 1
ATOM 4167 C CA . ARG A 1 537 ? 23.600 -46.601 -0.511 1.00 34.13 194 ARG A CA 1
ATOM 4168 C C . ARG A 1 537 ? 23.808 -47.636 -1.611 1.00 36.56 194 ARG A C 1
ATOM 4169 O O . ARG A 1 537 ? 23.209 -48.722 -1.574 1.00 35.69 194 ARG A O 1
ATOM 4177 N N . LEU A 1 538 ? 24.653 -47.295 -2.583 1.00 32.77 195 LEU A N 1
ATOM 4178 C CA . LEU A 1 538 ? 25.110 -48.222 -3.614 1.00 34.23 195 LEU A CA 1
ATOM 4179 C C . LEU A 1 538 ? 26.473 -48.759 -3.210 1.00 37.12 195 LEU A C 1
ATOM 4180 O O . LEU A 1 538 ? 27.397 -47.978 -2.940 1.00 35.35 195 LEU A O 1
ATOM 4185 N N . ILE A 1 539 ? 26.596 -50.085 -3.164 1.00 31.65 196 ILE A N 1
ATOM 4186 C CA . ILE A 1 539 ? 27.820 -50.747 -2.747 1.00 29.68 196 ILE A CA 1
ATOM 4187 C C . ILE A 1 539 ? 28.448 -51.344 -3.990 1.00 31.48 196 ILE A C 1
ATOM 4188 O O . ILE A 1 539 ? 27.740 -51.879 -4.855 1.00 29.42 196 ILE A O 1
ATOM 4193 N N . SER A 1 540 ? 29.772 -51.233 -4.094 1.00 29.88 197 SER A N 1
ATOM 4194 C CA . SER A 1 540 ? 30.516 -51.932 -5.133 1.00 30.95 197 SER A CA 1
ATOM 4195 C C . SER A 1 540 ? 31.843 -52.422 -4.575 1.00 32.23 197 SER A C 1
ATOM 4196 O O . SER A 1 540 ? 32.574 -51.647 -3.953 1.00 28.97 197 SER A O 1
ATOM 4199 N N . ILE A 1 541 ? 32.163 -53.694 -4.820 1.00 29.18 198 ILE A N 1
ATOM 4200 C CA . ILE A 1 541 ? 33.364 -54.330 -4.287 1.00 27.73 198 ILE A CA 1
ATOM 4201 C C . ILE A 1 541 ? 34.197 -54.827 -5.453 1.00 27.49 198 ILE A C 1
ATOM 4202 O O . ILE A 1 541 ? 33.681 -55.486 -6.356 1.00 27.16 198 ILE A O 1
ATOM 4207 N N . ASN A 1 542 ? 35.492 -54.552 -5.410 1.00 30.80 199 ASN A N 1
ATOM 4208 C CA . ASN A 1 542 ? 36.363 -54.761 -6.563 1.00 34.04 199 ASN A CA 1
ATOM 4209 C C . ASN A 1 542 ? 37.042 -56.131 -6.474 1.00 30.94 199 ASN A C 1
ATOM 4210 O O . ASN A 1 542 ? 37.984 -56.317 -5.703 1.00 33.19 199 ASN A O 1
ATOM 4215 N N . LEU A 1 543 ? 36.582 -57.080 -7.278 1.00 28.08 200 LEU A N 1
ATOM 4216 C CA . LEU A 1 543 ? 37.151 -58.422 -7.289 1.00 30.25 200 LEU A CA 1
ATOM 4217 C C . LEU A 1 543 ? 38.155 -58.541 -8.421 1.00 28.63 200 LEU A C 1
ATOM 4218 O O . LEU A 1 543 ? 37.977 -57.939 -9.482 1.00 30.12 200 LEU A O 1
ATOM 4223 N N . ILE A 1 544 ? 39.212 -59.320 -8.174 1.00 29.70 201 ILE A N 1
ATOM 4224 C CA . ILE A 1 544 ? 40.265 -59.675 -9.131 1.00 29.48 201 ILE A CA 1
ATOM 4225 C C . ILE A 1 544 ? 41.178 -58.504 -9.450 1.00 29.54 201 ILE A C 1
ATOM 4226 O O . ILE A 1 544 ? 42.401 -58.651 -9.400 1.00 30.75 201 ILE A O 1
ATOM 4231 N N . ASN A 1 545 ? 40.611 -57.350 -9.818 1.00 29.89 202 ASN A N 1
ATOM 4232 C CA . ASN A 1 545 ? 41.411 -56.175 -10.138 1.00 29.51 202 ASN A CA 1
ATOM 4233 C C . ASN A 1 545 ? 40.702 -54.918 -9.660 1.00 30.38 202 ASN A C 1
ATOM 4234 O O . ASN A 1 545 ? 39.471 -54.864 -9.601 1.00 30.09 202 ASN A O 1
ATOM 4239 N N . GLY A 1 546 ? 41.496 -53.897 -9.345 1.00 29.25 203 GLY A N 1
ATOM 4240 C CA . GLY A 1 546 ? 40.962 -52.598 -9.027 1.00 29.51 203 GLY A CA 1
ATOM 4241 C C . GLY A 1 546 ? 40.650 -51.810 -10.283 1.00 29.35 203 GLY A C 1
ATOM 4242 O O . GLY A 1 546 ? 40.771 -52.294 -11.408 1.00 27.90 203 GLY A O 1
ATOM 4243 N N . SER A 1 547 ? 40.239 -50.562 -10.078 1.00 30.24 204 SER A N 1
ATOM 4244 C CA . SER A 1 547 ? 39.911 -49.675 -11.194 1.00 30.16 204 SER A CA 1
ATOM 4245 C C . SER A 1 547 ? 39.713 -48.263 -10.659 1.00 30.86 204 SER A C 1
ATOM 4246 O O . SER A 1 547 ? 40.141 -47.953 -9.538 1.00 29.86 204 SER A O 1
ATOM 4249 N N . VAL A 1 548 ? 39.075 -47.406 -11.453 1.00 31.12 205 VAL A N 1
ATOM 4250 C CA . VAL A 1 548 ? 38.797 -46.020 -11.085 1.00 29.05 205 VAL A CA 1
ATOM 4251 C C . VAL A 1 548 ? 37.309 -45.770 -11.277 1.00 28.93 205 VAL A C 1
ATOM 4252 O O . VAL A 1 548 ? 36.779 -45.969 -12.378 1.00 28.47 205 VAL A O 1
ATOM 4256 N N . MET A 1 549 ? 36.636 -45.347 -10.210 1.00 26.97 206 MET A N 1
ATOM 4257 C CA . MET A 1 549 ? 35.313 -44.753 -10.349 1.00 27.94 206 MET A CA 1
ATOM 4258 C C . MET A 1 549 ? 35.474 -43.282 -10.714 1.00 31.34 206 MET A C 1
ATOM 4259 O O . MET A 1 549 ? 36.042 -42.501 -9.941 1.00 24.85 206 MET A O 1
ATOM 4264 N N . THR A 1 550 ? 34.975 -42.912 -11.887 1.00 31.06 207 THR A N 1
ATOM 4265 C CA . THR A 1 550 ? 34.940 -41.524 -12.316 1.00 29.78 207 THR A CA 1
ATOM 4266 C C . THR A 1 550 ? 33.638 -40.900 -11.835 1.00 32.28 207 THR A C 1
ATOM 4267 O O . THR A 1 550 ? 32.553 -41.428 -12.120 1.00 31.52 207 THR A O 1
ATOM 4271 N N . LEU A 1 551 ? 33.753 -39.787 -11.106 1.00 27.62 208 LEU A N 1
ATOM 4272 C CA . LEU A 1 551 ? 32.614 -39.056 -10.555 1.00 29.99 208 LEU A CA 1
ATOM 4273 C C . LEU A 1 551 ? 32.498 -37.692 -11.224 1.00 31.54 208 LEU A C 1
ATOM 4274 O O . LEU A 1 551 ? 33.509 -37.007 -11.427 1.00 25.86 208 LEU A O 1
ATOM 4279 N N . SER A 1 552 ? 31.266 -37.288 -11.548 1.00 33.67 209 SER A N 1
ATOM 4280 C CA . SER A 1 552 ? 31.034 -35.984 -12.166 1.00 34.86 209 SER A CA 1
ATOM 4281 C C . SER A 1 552 ? 29.840 -35.280 -11.528 1.00 35.25 209 SER A C 1
ATOM 4282 O O . SER A 1 552 ? 28.858 -35.906 -11.128 1.00 34.27 209 SER A O 1
ATOM 4285 N N . ASN A 1 553 ? 29.937 -33.959 -11.443 1.00 35.12 210 ASN A N 1
ATOM 4286 C CA . ASN A 1 553 ? 28.872 -33.105 -10.923 1.00 37.19 210 ASN A CA 1
ATOM 4287 C C . ASN A 1 553 ? 28.614 -32.042 -11.993 1.00 41.52 210 ASN A C 1
A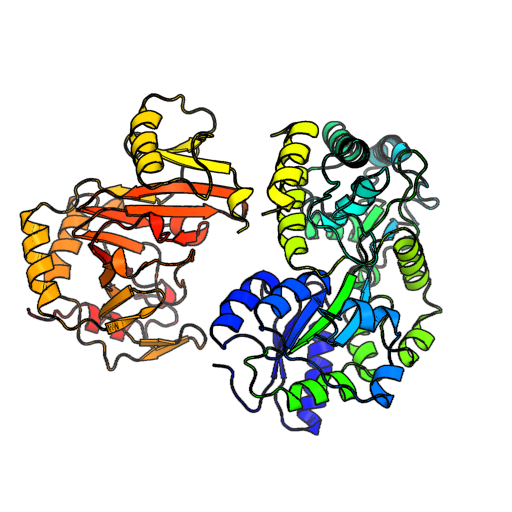TOM 4288 O O . ASN A 1 553 ? 29.423 -31.126 -12.156 1.00 37.30 210 ASN A O 1
ATOM 4293 N N . ASP A 1 554 ? 27.521 -32.179 -12.756 1.00 46.96 211 ASP A N 1
ATOM 4294 C CA . ASP A 1 554 ? 27.253 -31.198 -13.808 1.00 49.95 211 ASP A CA 1
ATOM 4295 C C . ASP A 1 554 ? 26.952 -29.838 -13.198 1.00 46.80 211 ASP A C 1
ATOM 4296 O O . ASP A 1 554 ? 27.470 -28.814 -13.653 1.00 48.11 211 ASP A O 1
ATOM 4301 N N . ASN A 1 555 ? 26.155 -29.825 -12.129 1.00 50.33 212 ASN A N 1
ATOM 4302 C CA . ASN A 1 555 ? 25.798 -28.577 -11.467 1.00 51.85 212 ASN A CA 1
ATOM 4303 C C . ASN A 1 555 ? 27.034 -27.758 -11.105 1.00 50.25 212 ASN A C 1
ATOM 4304 O O . ASN A 1 555 ? 27.011 -26.527 -11.161 1.00 49.76 212 ASN A O 1
ATOM 4309 N N . LYS A 1 556 ? 28.130 -28.398 -10.760 1.00 47.41 213 LYS A N 1
ATOM 4310 C CA . LYS A 1 556 ? 29.298 -27.663 -10.370 1.00 42.52 213 LYS A CA 1
ATOM 4311 C C . LYS A 1 556 ? 30.459 -27.735 -11.301 1.00 40.97 213 LYS A C 1
ATOM 4312 O O . LYS A 1 556 ? 31.434 -27.099 -11.070 1.00 42.34 213 LYS A O 1
ATOM 4318 N N . SER A 1 557 ? 30.328 -28.521 -12.343 1.00 40.68 214 SER A N 1
ATOM 4319 C CA . SER A 1 557 ? 31.376 -28.793 -13.304 1.00 39.07 214 SER A CA 1
ATOM 4320 C C . SER A 1 557 ? 32.620 -29.362 -12.642 1.00 38.45 214 SER A C 1
ATOM 4321 O O . SER A 1 557 ? 33.698 -28.879 -12.815 1.00 38.95 214 SER A O 1
ATOM 4324 N N . PHE A 1 558 ? 32.435 -30.398 -11.852 1.00 37.64 215 PHE A N 1
ATOM 4325 C CA . PHE A 1 558 ? 33.539 -31.047 -11.182 1.00 37.74 215 PHE A CA 1
ATOM 4326 C C . PHE A 1 558 ? 33.672 -32.478 -11.668 1.00 36.92 215 PHE A C 1
ATOM 4327 O O . PHE A 1 558 ? 32.709 -33.158 -11.856 1.00 35.48 215 PHE A O 1
ATOM 4335 N N . LEU A 1 559 ? 34.905 -32.907 -11.830 1.00 36.81 216 LEU A N 1
ATOM 4336 C CA . LEU A 1 559 ? 35.260 -34.243 -12.220 1.00 34.54 216 LEU A CA 1
ATOM 4337 C C . LEU A 1 559 ? 36.223 -34.738 -11.161 1.00 35.44 216 LEU A C 1
ATOM 4338 O O . LEU A 1 559 ? 37.188 -34.092 -10.878 1.00 35.22 216 LEU A O 1
ATOM 4343 N N . CYS A 1 560 ? 35.908 -35.864 -10.547 1.00 31.87 217 CYS A N 1
ATOM 4344 C CA . CYS A 1 560 ? 36.727 -36.451 -9.513 1.00 31.83 217 CYS A CA 1
ATOM 4345 C C . CYS A 1 560 ? 37.007 -37.925 -9.738 1.00 28.83 217 CYS A C 1
ATOM 4346 O O . CYS A 1 560 ? 36.115 -38.700 -9.838 1.00 31.39 217 CYS A O 1
ATOM 4349 N N . TYR A 1 561 ? 38.268 -38.283 -9.810 1.00 29.98 218 TYR A N 1
ATOM 4350 C CA . TYR A 1 561 ? 38.702 -39.658 -9.947 1.00 31.45 218 TYR A CA 1
ATOM 4351 C C . TYR A 1 561 ? 38.925 -40.289 -8.571 1.00 32.88 218 TYR A C 1
ATOM 4352 O O . TYR A 1 561 ? 39.604 -39.731 -7.740 1.00 29.59 218 TYR A O 1
ATOM 4361 N N . VAL A 1 562 ? 38.331 -41.457 -8.371 1.00 30.86 219 VAL A N 1
ATOM 4362 C CA . VAL A 1 562 ? 38.422 -42.248 -7.146 1.00 28.58 219 VAL A CA 1
ATOM 4363 C C . VAL A 1 562 ? 39.107 -43.562 -7.507 1.00 29.82 219 VAL A C 1
ATOM 4364 O O . VAL A 1 562 ? 38.488 -44.447 -8.108 1.00 26.59 219 VAL A O 1
ATOM 4368 N N . HIS A 1 563 ? 40.377 -43.708 -7.140 1.00 30.39 220 HIS A N 1
ATOM 4369 C CA . HIS A 1 563 ? 41.057 -44.983 -7.339 1.00 32.08 220 HIS A CA 1
ATOM 4370 C C . HIS A 1 563 ? 40.490 -46.054 -6.404 1.00 32.83 220 HIS A C 1
ATOM 4371 O O . HIS A 1 563 ? 40.482 -45.883 -5.179 1.00 30.22 220 HIS A O 1
ATOM 4378 N N . MET A 1 564 ? 40.031 -47.169 -6.978 1.00 29.88 221 MET A N 1
ATOM 4379 C CA . MET A 1 564 ? 39.475 -48.268 -6.188 1.00 32.09 221 MET A CA 1
ATOM 4380 C C . MET A 1 564 ? 40.420 -49.448 -6.286 1.00 32.27 221 MET A C 1
ATOM 4381 O O . MET A 1 564 ? 40.356 -50.211 -7.263 1.00 28.84 221 MET A O 1
ATOM 4386 N N . PRO A 1 565 ? 41.330 -49.630 -5.336 1.00 34.19 222 PRO A N 1
ATOM 4387 C CA . PRO A 1 565 ? 42.291 -50.734 -5.457 1.00 36.27 222 PRO A CA 1
ATOM 4388 C C . PRO A 1 565 ? 41.607 -52.087 -5.345 1.00 33.15 222 PRO A C 1
ATOM 4389 O O . PRO A 1 565 ? 40.485 -52.228 -4.851 1.00 31.33 222 PRO A O 1
ATOM 4393 N N . HIS A 1 566 ? 42.308 -53.089 -5.853 1.00 33.48 223 HIS A N 1
ATOM 4394 C CA . HIS A 1 566 ? 41.837 -54.463 -5.772 1.00 33.61 223 HIS A CA 1
ATOM 4395 C C . HIS A 1 566 ? 41.439 -54.814 -4.343 1.00 33.49 223 HIS A C 1
ATOM 4396 O O . HIS A 1 566 ? 42.158 -54.494 -3.389 1.00 33.91 223 HIS A O 1
ATOM 4403 N N . ARG A 1 567 ? 40.268 -55.446 -4.212 1.00 33.12 224 ARG A N 1
ATOM 4404 C CA . ARG A 1 567 ? 39.605 -55.864 -2.972 1.00 34.40 224 ARG A CA 1
ATOM 4405 C C . ARG A 1 567 ? 39.065 -54.701 -2.141 1.00 34.96 224 ARG A C 1
ATOM 4406 O O . ARG A 1 567 ? 38.707 -54.909 -0.975 1.00 30.96 224 ARG A O 1
ATOM 4414 N N . SER A 1 568 ? 38.951 -53.497 -2.708 1.00 32.79 225 SER A N 1
ATOM 4415 C CA . SER A 1 568 ? 38.341 -52.402 -1.961 1.00 34.67 225 SER A CA 1
ATOM 4416 C C . SER A 1 568 ? 36.811 -52.424 -2.070 1.00 31.68 225 SER A C 1
ATOM 4417 O O . SER A 1 568 ? 36.228 -52.952 -3.020 1.00 32.45 225 SER A O 1
ATOM 4420 N N . LEU A 1 569 ? 36.160 -51.847 -1.069 1.00 33.35 226 LEU A N 1
ATOM 4421 C CA . LEU A 1 569 ? 34.732 -51.577 -1.123 1.00 35.12 226 LEU A CA 1
ATOM 4422 C C . LEU A 1 569 ? 34.518 -50.090 -1.351 1.00 32.96 226 LEU A C 1
ATOM 4423 O O . LEU A 1 569 ? 35.205 -49.257 -0.752 1.00 37.60 226 LEU A O 1
ATOM 4428 N N . LEU A 1 570 ? 33.576 -49.774 -2.236 1.00 32.13 227 LEU A N 1
ATOM 4429 C CA . LEU A 1 570 ? 33.083 -48.425 -2.455 1.00 32.44 227 LEU A CA 1
ATOM 4430 C C . LEU A 1 570 ? 31.624 -48.370 -2.029 1.00 33.20 227 LEU A C 1
ATOM 4431 O O . LEU A 1 570 ? 30.855 -49.296 -2.302 1.00 29.97 227 LEU A O 1
ATOM 4436 N N . CYS A 1 571 ? 31.241 -47.287 -1.359 1.00 33.72 228 CYS A N 1
ATOM 4437 C CA . CYS A 1 571 ? 29.837 -47.021 -1.073 1.00 33.01 228 CYS A CA 1
ATOM 4438 C C . CYS A 1 571 ? 29.536 -45.592 -1.493 1.00 33.81 228 CYS A C 1
ATOM 4439 O O . CYS A 1 571 ? 30.212 -44.658 -1.041 1.00 34.85 228 CYS A O 1
ATOM 4442 N N . MET A 1 572 ? 28.553 -45.421 -2.379 1.00 31.21 229 MET A N 1
ATOM 4443 C CA . MET A 1 572 ? 28.104 -44.099 -2.811 1.00 35.73 229 MET A CA 1
ATOM 4444 C C . MET A 1 572 ? 26.717 -43.835 -2.239 1.00 36.95 229 MET A C 1
ATOM 4445 O O . MET A 1 572 ? 25.753 -44.549 -2.551 1.00 33.59 229 MET A O 1
ATOM 4450 N N . ALA A 1 573 ? 26.628 -42.803 -1.402 1.00 36.81 230 ALA A N 1
ATOM 4451 C CA . ALA A 1 573 ? 25.419 -42.457 -0.670 1.00 37.99 230 ALA A CA 1
ATOM 4452 C C . ALA A 1 573 ? 25.269 -40.945 -0.696 1.00 37.26 230 ALA A C 1
ATOM 4453 O O . ALA A 1 573 ? 26.176 -40.220 -1.119 1.00 34.02 230 ALA A O 1
ATOM 4455 N N . ASP A 1 574 ? 24.089 -40.492 -0.269 1.00 38.44 231 ASP A N 1
ATOM 4456 C CA . ASP A 1 574 ? 23.771 -39.079 -0.056 1.00 37.88 231 ASP A CA 1
ATOM 4457 C C . ASP A 1 574 ? 24.204 -38.217 -1.231 1.00 39.72 231 ASP A C 1
ATOM 4458 O O . ASP A 1 574 ? 23.798 -38.487 -2.369 1.00 40.01 231 ASP A O 1
ATOM 4463 N N . GLU A 1 575 ? 25.040 -37.203 -0.988 1.00 34.78 232 GLU A N 1
ATOM 4464 C CA . GLU A 1 575 ? 25.435 -36.319 -2.080 1.00 38.78 232 GLU A CA 1
ATOM 4465 C C . GLU A 1 575 ? 26.041 -37.116 -3.229 1.00 39.44 232 GLU A C 1
ATOM 4466 O O . GLU A 1 575 ? 25.637 -36.964 -4.388 1.00 37.67 232 GLU A O 1
ATOM 4472 N N . CYS A 1 576 ? 26.997 -37.997 -2.914 1.00 39.12 233 CYS A N 1
ATOM 4473 C CA . CYS A 1 576 ? 27.673 -38.788 -3.941 1.00 36.84 233 CYS A CA 1
ATOM 4474 C C . CYS A 1 576 ? 26.681 -39.593 -4.778 1.00 35.77 233 CYS A C 1
ATOM 4475 O O . CYS A 1 576 ? 26.953 -39.894 -5.938 1.00 36.32 233 CYS A O 1
ATOM 4478 N N . ARG A 1 577 ? 25.528 -39.939 -4.208 1.00 41.50 234 ARG A N 1
ATOM 4479 C CA . ARG A 1 577 ? 24.536 -40.781 -4.871 1.00 43.41 234 ARG A CA 1
ATOM 4480 C C . ARG A 1 577 ? 23.502 -39.976 -5.658 1.00 43.99 234 ARG A C 1
ATOM 4481 O O . ARG A 1 577 ? 23.060 -40.412 -6.735 1.00 46.94 234 ARG A O 1
ATOM 4489 N N . TYR A 1 578 ? 23.103 -38.814 -5.129 1.00 40.83 235 TYR A N 1
ATOM 4490 C CA . TYR A 1 578 ? 22.018 -38.024 -5.694 1.00 42.29 235 TYR A CA 1
ATOM 4491 C C . TYR A 1 578 ? 22.476 -36.777 -6.445 1.00 39.58 235 TYR A C 1
ATOM 4492 O O . TYR A 1 578 ? 21.740 -36.298 -7.309 1.00 40.13 235 TYR A O 1
ATOM 4501 N N . ASP A 1 579 ? 23.673 -36.259 -6.163 1.00 40.03 236 ASP A N 1
ATOM 4502 C CA . ASP A 1 579 ? 24.191 -35.066 -6.833 1.00 38.88 236 ASP A CA 1
ATOM 4503 C C . ASP A 1 579 ? 25.283 -35.344 -7.853 1.00 39.73 236 ASP A C 1
ATOM 4504 O O . ASP A 1 579 ? 25.697 -34.411 -8.552 1.00 40.29 236 ASP A O 1
ATOM 4509 N N . TRP A 1 580 ? 25.784 -36.575 -7.940 1.00 38.42 237 TRP A N 1
ATOM 4510 C CA . TRP A 1 580 ? 26.891 -36.906 -8.821 1.00 35.87 237 TRP A CA 1
ATOM 4511 C C . TRP A 1 580 ? 26.526 -38.101 -9.685 1.00 34.49 237 TRP A C 1
ATOM 4512 O O . TRP A 1 580 ? 25.645 -38.892 -9.345 1.00 35.20 237 TRP A O 1
ATOM 4523 N N . LYS A 1 581 ? 27.220 -38.221 -10.812 1.00 35.11 238 LYS A N 1
ATOM 4524 C CA . LYS A 1 581 ? 27.201 -39.418 -11.638 1.00 35.44 238 LYS A CA 1
ATOM 4525 C C . LYS A 1 581 ? 28.493 -40.191 -11.422 1.00 34.91 238 LYS A C 1
ATOM 4526 O O . LYS A 1 581 ? 29.526 -39.622 -11.054 1.00 33.03 238 LYS A O 1
ATOM 4532 N N . HIS A 1 582 ? 28.435 -41.496 -11.674 1.00 31.44 239 HIS A N 1
ATOM 4533 C CA . HIS A 1 582 ? 29.617 -42.331 -11.588 1.00 32.72 239 HIS A CA 1
ATOM 4534 C C . HIS A 1 582 ? 29.691 -43.220 -12.827 1.00 32.78 239 HIS A C 1
ATOM 4535 O O . HIS A 1 582 ? 28.705 -43.428 -13.538 1.00 28.84 239 HIS A O 1
ATOM 4542 N N . GLY A 1 583 ? 30.883 -43.732 -13.092 1.00 31.77 240 GLY A N 1
ATOM 4543 C CA . GLY A 1 583 ? 31.062 -44.577 -14.255 1.00 33.83 240 GLY A CA 1
ATOM 4544 C C . GLY A 1 583 ? 32.446 -45.167 -14.208 1.00 31.48 240 GLY A C 1
ATOM 4545 O O . GLY A 1 583 ? 33.272 -44.807 -13.365 1.00 28.86 240 GLY A O 1
ATOM 4546 N N . VAL A 1 584 ? 32.688 -46.113 -15.105 1.00 30.73 241 VAL A N 1
ATOM 4547 C CA . VAL A 1 584 ? 34.017 -46.682 -15.228 1.00 31.31 241 VAL A CA 1
ATOM 4548 C C . VAL A 1 584 ? 34.416 -46.612 -16.688 1.00 31.97 241 VAL A C 1
ATOM 4549 O O . VAL A 1 584 ? 33.838 -47.308 -17.529 1.00 34.29 241 VAL A O 1
ATOM 4553 N N . LEU A 1 585 ? 35.388 -45.762 -16.988 1.00 29.55 242 LEU A N 1
ATOM 4554 C CA . LEU A 1 585 ? 35.861 -45.613 -18.354 1.00 32.83 242 LEU A CA 1
ATOM 4555 C C . LEU A 1 585 ? 36.672 -46.836 -18.738 1.00 31.47 242 LEU A C 1
ATOM 4556 O O . LEU A 1 585 ? 37.409 -47.389 -17.915 1.00 31.54 242 LEU A O 1
ATOM 4561 N N . ALA A 1 586 ? 36.555 -47.238 -20.007 1.00 28.18 243 ALA A N 1
ATOM 4562 C CA . ALA A 1 586 ? 37.129 -48.505 -20.445 1.00 30.16 243 ALA A CA 1
ATOM 4563 C C . ALA A 1 586 ? 38.640 -48.547 -20.265 1.00 30.61 243 ALA A C 1
ATOM 4564 O O . ALA A 1 586 ? 39.188 -49.614 -19.964 1.00 25.84 243 ALA A O 1
ATOM 4566 N N . HIS A 1 587 ? 39.337 -47.409 -20.436 1.00 33.21 244 HIS A N 1
ATOM 4567 C CA . HIS A 1 587 ? 40.796 -47.439 -20.325 1.00 34.21 244 HIS A CA 1
ATOM 4568 C C . HIS A 1 587 ? 41.278 -47.468 -18.872 1.00 31.15 244 HIS A C 1
ATOM 4569 O O . HIS A 1 587 ? 42.488 -47.376 -18.612 1.00 30.62 244 HIS A O 1
ATOM 4576 N N . HIS A 1 588 ? 40.366 -47.590 -17.920 1.00 30.89 245 HIS A N 1
ATOM 4577 C CA . HIS A 1 588 ? 40.743 -47.794 -16.536 1.00 32.26 245 HIS A CA 1
ATOM 4578 C C . HIS A 1 588 ? 40.531 -49.237 -16.099 1.00 30.65 245 HIS A C 1
ATOM 4579 O O . HIS A 1 588 ? 40.710 -49.543 -14.921 1.00 28.54 245 HIS A O 1
ATOM 4586 N N . ILE A 1 589 ? 40.171 -50.133 -17.021 1.00 31.94 246 ILE A N 1
ATOM 4587 C CA . ILE A 1 589 ? 40.041 -51.551 -16.705 1.00 31.09 246 ILE A CA 1
ATOM 4588 C C . ILE A 1 589 ? 41.357 -52.238 -17.044 1.00 32.19 246 ILE A C 1
ATOM 4589 O O . ILE A 1 589 ? 41.891 -52.057 -18.145 1.00 34.36 246 ILE A O 1
ATOM 4594 N N . ARG A 1 590 ? 41.896 -53.009 -16.102 1.00 32.99 247 ARG A N 1
ATOM 4595 C CA . ARG A 1 590 ? 43.040 -53.878 -16.376 1.00 36.50 247 ARG A CA 1
ATOM 4596 C C . ARG A 1 590 ? 42.649 -55.327 -16.121 1.00 34.57 247 ARG A C 1
ATOM 4597 O O . ARG A 1 590 ? 42.130 -55.662 -15.042 1.00 32.58 247 ARG A O 1
ATOM 4605 N N . GLY A 1 591 ? 42.924 -56.176 -17.113 1.00 35.44 248 GLY A N 1
ATOM 4606 C CA . GLY A 1 591 ? 42.602 -57.591 -17.023 1.00 31.51 248 GLY A CA 1
ATOM 4607 C C . GLY A 1 591 ? 41.138 -57.803 -16.736 1.00 31.12 248 GLY A C 1
ATOM 4608 O O . GLY A 1 591 ? 40.258 -57.160 -17.316 1.00 29.58 248 GLY A O 1
ATOM 4609 N N . ARG A 1 592 ? 40.862 -58.689 -15.798 1.00 30.36 249 ARG A N 1
ATOM 4610 C CA . ARG A 1 592 ? 39.500 -59.028 -15.442 1.00 29.55 249 ARG A CA 1
ATOM 4611 C C . ARG A 1 592 ? 39.151 -58.354 -14.131 1.00 27.89 249 ARG A C 1
ATOM 4612 O O . ARG A 1 592 ? 39.945 -58.350 -13.188 1.00 30.40 249 ARG A O 1
ATOM 4620 N N . ARG A 1 593 ? 37.957 -57.797 -14.070 1.00 27.25 250 ARG A N 1
ATOM 4621 C CA . ARG A 1 593 ? 37.444 -57.244 -12.834 1.00 27.03 250 ARG A CA 1
ATOM 4622 C C . ARG A 1 593 ? 35.994 -57.661 -12.732 1.00 26.67 250 ARG A C 1
ATOM 4623 O O . ARG A 1 593 ? 35.277 -57.666 -13.735 1.00 26.33 250 ARG A O 1
ATOM 4631 N N . ILE A 1 594 ? 35.591 -58.068 -11.535 1.00 26.84 251 ILE A N 1
ATOM 4632 C CA . ILE A 1 594 ? 34.191 -58.270 -11.209 1.00 26.60 251 ILE A CA 1
ATOM 4633 C C . ILE A 1 594 ? 33.825 -57.230 -10.163 1.00 26.83 251 ILE A C 1
ATOM 4634 O O . ILE A 1 594 ? 34.473 -57.145 -9.112 1.00 26.84 251 ILE A O 1
ATOM 4639 N N . ALA A 1 595 ? 32.828 -56.401 -10.475 1.00 30.88 252 ALA A N 1
ATOM 4640 C CA . ALA A 1 595 ? 32.251 -55.481 -9.500 1.00 30.07 252 ALA A CA 1
ATOM 4641 C C . ALA A 1 595 ? 31.077 -56.193 -8.840 1.00 31.21 252 ALA A C 1
ATOM 4642 O O . ALA A 1 595 ? 30.066 -56.475 -9.493 1.00 31.65 252 ALA A O 1
ATOM 4644 N N . LEU A 1 596 ? 31.235 -56.535 -7.568 1.00 27.79 253 LEU A N 1
ATOM 4645 C CA . LEU A 1 596 ? 30.180 -57.158 -6.772 1.00 27.89 253 LEU A CA 1
ATOM 4646 C C . LEU A 1 596 ? 29.360 -56.033 -6.168 1.00 30.66 253 LEU A C 1
ATOM 4647 O O . LEU A 1 596 ? 29.787 -55.393 -5.205 1.00 30.28 253 LEU A O 1
ATOM 4652 N N . THR A 1 597 ? 28.181 -55.788 -6.721 1.00 27.69 254 THR A N 1
ATOM 4653 C CA . THR A 1 597 ? 27.409 -54.615 -6.348 1.00 29.42 254 THR A CA 1
ATOM 4654 C C . THR A 1 597 ? 26.173 -55.024 -5.559 1.00 33.69 254 THR A C 1
ATOM 4655 O O . THR A 1 597 ? 25.712 -56.169 -5.615 1.00 30.08 254 THR A O 1
ATOM 4659 N N . MET A 1 598 ? 25.661 -54.069 -4.789 1.00 34.96 255 MET A N 1
ATOM 4660 C CA . MET A 1 598 ? 24.421 -54.233 -4.056 1.00 34.66 255 MET A CA 1
ATOM 4661 C C . MET A 1 598 ? 23.639 -52.927 -4.109 1.00 35.52 255 MET A C 1
ATOM 4662 O O . MET A 1 598 ? 24.223 -51.837 -4.172 1.00 34.03 255 MET A O 1
ATOM 4667 N N . ARG A 1 599 ? 22.307 -53.062 -4.142 1.00 35.25 256 ARG A N 1
ATOM 4668 C CA . ARG A 1 599 ? 21.356 -51.982 -3.916 1.00 39.04 256 ARG A CA 1
ATOM 4669 C C . ARG A 1 599 ? 20.529 -52.342 -2.691 1.00 37.61 256 ARG A C 1
ATOM 4670 O O . ARG A 1 599 ? 20.240 -53.519 -2.452 1.00 41.01 256 ARG A O 1
ATOM 4678 N N . GLU A 1 600 ? 20.125 -51.338 -1.929 1.00 29.33 257 GLU A N 1
ATOM 4679 C CA . GLU A 1 600 ? 19.174 -51.562 -0.853 1.00 39.09 257 GLU A CA 1
ATOM 4680 C C . GLU A 1 600 ? 17.795 -51.089 -1.301 1.00 40.50 257 GLU A C 1
ATOM 4681 O O . GLU A 1 600 ? 17.616 -50.544 -2.388 1.00 41.59 257 GLU A O 1
ATOM 4687 N N . ALA A 1 601 ? 16.806 -51.314 -0.449 1.00 45.69 258 ALA A N 1
ATOM 4688 C CA . ALA A 1 601 ? 15.439 -50.940 -0.769 1.00 46.52 258 ALA A CA 1
ATOM 4689 C C . ALA A 1 601 ? 15.279 -49.430 -0.750 1.00 47.52 258 ALA A C 1
ATOM 4690 O O . ALA A 1 601 ? 15.835 -48.745 0.111 1.00 48.86 258 ALA A O 1
ATOM 4692 N N . ALA A 1 602 ? 14.516 -48.908 -1.705 1.00 49.71 259 ALA A N 1
ATOM 4693 C CA . ALA A 1 602 ? 14.120 -47.511 -1.622 1.00 54.21 259 ALA A CA 1
ATOM 4694 C C . ALA A 1 602 ? 13.066 -47.336 -0.521 1.00 59.28 259 ALA A C 1
ATOM 4695 O O . ALA A 1 602 ? 12.530 -48.308 0.030 1.00 59.55 259 ALA A O 1
ATOM 4697 N N . LYS A 1 603 ? 12.780 -46.073 -0.184 1.00 60.17 260 LYS A N 1
ATOM 4698 C CA . LYS A 1 603 ? 11.857 -45.799 0.915 1.00 68.13 260 LYS A CA 1
ATOM 4699 C C . LYS A 1 603 ? 10.420 -46.156 0.553 1.00 65.88 260 LYS A C 1
ATOM 4700 O O . LYS A 1 603 ? 9.679 -46.661 1.407 1.00 66.47 260 LYS A O 1
ATOM 4706 N N . ASP A 1 604 ? 10.021 -45.928 -0.703 1.00 64.26 261 ASP A N 1
ATOM 4707 C CA . ASP A 1 604 ? 8.699 -46.338 -1.162 1.00 66.07 261 ASP A CA 1
ATOM 4708 C C . ASP A 1 604 ? 8.468 -47.829 -1.007 1.00 63.90 261 ASP A C 1
ATOM 4709 O O . ASP A 1 604 ? 7.313 -48.257 -0.933 1.00 66.04 261 ASP A O 1
ATOM 4714 N N . PHE A 1 605 ? 9.533 -48.625 -0.965 1.00 61.67 262 PHE A N 1
ATOM 4715 C CA . PHE A 1 605 ? 9.409 -50.072 -0.909 1.00 62.06 262 PHE A CA 1
ATOM 4716 C C . PHE A 1 605 ? 9.607 -50.641 0.493 1.00 64.56 262 PHE A C 1
ATOM 4717 O O . PHE A 1 605 ? 9.182 -51.776 0.751 1.00 64.13 262 PHE A O 1
ATOM 4725 N N . ALA A 1 606 ? 10.217 -49.882 1.403 1.00 64.43 263 ALA A N 1
ATOM 4726 C CA . ALA A 1 606 ? 10.455 -50.359 2.759 1.00 68.73 263 ALA A CA 1
ATOM 4727 C C . ALA A 1 606 ? 9.147 -50.374 3.558 1.00 75.99 263 ALA A C 1
ATOM 4728 O O . ALA A 1 606 ? 8.089 -49.948 3.080 1.00 72.44 263 ALA A O 1
ATOM 4730 N N . GLU A 1 607 ? 9.245 -50.827 4.819 1.00 81.45 264 GLU A N 1
ATOM 4731 C CA . GLU A 1 607 ? 8.089 -51.194 5.645 1.00 82.49 264 GLU A CA 1
ATOM 4732 C C . GLU A 1 607 ? 7.084 -50.064 5.888 1.00 82.46 264 GLU A C 1
ATOM 4733 O O . GLU A 1 607 ? 6.014 -50.336 6.447 1.00 82.99 264 GLU A O 1
ATOM 4739 N N . GLY A 1 608 ? 7.379 -48.824 5.508 1.00 81.24 265 GLY A N 1
ATOM 4740 C CA . GLY A 1 608 ? 6.387 -47.770 5.637 1.00 78.81 265 GLY A CA 1
ATOM 4741 C C . GLY A 1 608 ? 6.158 -46.981 4.359 1.00 81.00 265 GLY A C 1
ATOM 4742 O O . GLY A 1 608 ? 5.701 -45.831 4.406 1.00 77.49 265 GLY A O 1
ATOM 4743 N N . GLY A 1 609 ? 6.464 -47.591 3.205 1.00 75.83 266 GLY A N 1
ATOM 4744 C CA . GLY A 1 609 ? 6.384 -46.911 1.929 1.00 73.21 266 GLY A CA 1
ATOM 4745 C C . GLY A 1 609 ? 5.048 -47.084 1.213 1.00 71.56 266 GLY A C 1
ATOM 4746 O O . GLY A 1 609 ? 4.153 -47.815 1.638 1.00 72.84 266 GLY A O 1
ATOM 4747 N N . GLU A 1 610 ? 4.934 -46.381 0.084 1.00 72.04 267 GLU A N 1
ATOM 4748 C CA . GLU A 1 610 ? 3.717 -46.395 -0.722 1.00 70.74 267 GLU A CA 1
ATOM 4749 C C . GLU A 1 610 ? 3.562 -47.684 -1.523 1.00 71.56 267 GLU A C 1
ATOM 4750 O O . GLU A 1 610 ? 2.431 -48.129 -1.754 1.00 70.42 267 GLU A O 1
ATOM 4756 N N . LEU A 1 611 ? 4.668 -48.297 -1.951 1.00 68.89 268 LEU A N 1
ATOM 4757 C CA . LEU A 1 611 ? 4.636 -49.552 -2.695 1.00 64.52 268 LEU A CA 1
ATOM 4758 C C . LEU A 1 611 ? 5.055 -50.760 -1.861 1.00 61.54 268 LEU A C 1
ATOM 4759 O O . LEU A 1 611 ? 5.309 -51.824 -2.425 1.00 59.14 268 LEU A O 1
ATOM 4764 N N . TYR A 1 612 ? 5.129 -50.624 -0.534 1.00 63.06 269 TYR A N 1
ATOM 4765 C CA . TYR A 1 612 ? 5.460 -51.764 0.319 1.00 63.16 269 TYR A CA 1
ATOM 4766 C C . TYR A 1 612 ? 4.507 -52.935 0.089 1.00 65.04 269 TYR A C 1
ATOM 4767 O O . TYR A 1 612 ? 4.943 -54.091 -0.000 1.00 63.17 269 TYR A O 1
ATOM 4776 N N . GLU A 1 613 ? 3.202 -52.659 -0.011 1.00 66.60 270 GLU A N 1
ATOM 4777 C CA . GLU A 1 613 ? 2.226 -53.739 -0.134 1.00 66.61 270 GLU A CA 1
ATOM 4778 C C . GLU A 1 613 ? 2.257 -54.354 -1.531 1.00 63.86 270 GLU A C 1
ATOM 4779 O O . GLU A 1 613 ? 2.235 -55.580 -1.677 1.00 60.70 270 GLU A O 1
ATOM 4785 N N . LYS A 1 614 ? 2.316 -53.515 -2.567 1.00 65.52 271 LYS A N 1
ATOM 4786 C CA . LYS A 1 614 ? 2.279 -54.009 -3.942 1.00 62.86 271 LYS A CA 1
ATOM 4787 C C . LYS A 1 614 ? 3.527 -54.825 -4.289 1.00 63.53 271 LYS A C 1
ATOM 4788 O O . LYS A 1 614 ? 3.422 -55.892 -4.909 1.00 59.73 271 LYS A O 1
ATOM 4794 N N . TYR A 1 615 ? 4.720 -54.347 -3.879 1.00 58.21 272 TYR A N 1
ATOM 4795 C CA . TYR A 1 615 ? 6.012 -54.918 -4.258 1.00 53.48 272 TYR A CA 1
ATOM 4796 C C . TYR A 1 615 ? 6.965 -55.121 -3.082 1.00 54.34 272 TYR A C 1
ATOM 4797 O O . TYR A 1 615 ? 7.667 -56.139 -3.041 1.00 51.28 272 TYR A O 1
ATOM 4806 N N . GLY A 1 616 ? 7.005 -54.179 -2.127 1.00 55.11 273 GLY A N 1
ATOM 4807 C CA . GLY A 1 616 ? 8.107 -54.121 -1.173 1.00 50.30 273 GLY A CA 1
ATOM 4808 C C . GLY A 1 616 ? 8.199 -55.322 -0.247 1.00 51.52 273 GLY A C 1
ATOM 4809 O O . GLY A 1 616 ? 9.289 -55.860 -0.030 1.00 48.50 273 GLY A O 1
ATOM 4810 N N . ALA A 1 617 ? 7.066 -55.757 0.316 1.00 52.10 274 ALA A N 1
ATOM 4811 C CA . ALA A 1 617 ? 7.086 -56.898 1.234 1.00 56.39 274 ALA A CA 1
ATOM 4812 C C . ALA A 1 617 ? 7.517 -58.180 0.530 1.00 55.51 274 ALA A C 1
ATOM 4813 O O . ALA A 1 617 ? 8.241 -58.997 1.115 1.00 55.48 274 ALA A O 1
ATOM 4815 N N . GLU A 1 618 ? 7.079 -58.373 -0.721 1.00 59.67 275 GLU A N 1
ATOM 4816 C CA . GLU A 1 618 ? 7.486 -59.549 -1.489 1.00 59.17 275 GLU A CA 1
ATOM 4817 C C . GLU A 1 618 ? 8.992 -59.545 -1.748 1.00 57.64 275 GLU A C 1
ATOM 4818 O O . GLU A 1 618 ? 9.661 -60.579 -1.602 1.00 56.26 275 GLU A O 1
ATOM 4824 N N . LEU A 1 619 ? 9.546 -58.383 -2.107 1.00 55.23 276 LEU A N 1
ATOM 4825 C CA . LEU A 1 619 ? 10.978 -58.271 -2.381 1.00 54.16 276 LEU A CA 1
ATOM 4826 C C . LEU A 1 619 ? 11.817 -58.495 -1.126 1.00 52.29 276 LEU A C 1
ATOM 4827 O O . LEU A 1 619 ? 12.953 -58.986 -1.212 1.00 50.40 276 LEU A O 1
ATOM 4832 N N . ILE A 1 620 ? 11.293 -58.116 0.041 1.00 51.40 277 ILE A N 1
ATOM 4833 C CA . ILE A 1 620 ? 12.018 -58.328 1.290 1.00 51.91 277 ILE A CA 1
ATOM 4834 C C . ILE A 1 620 ? 12.118 -59.821 1.599 1.00 50.53 277 ILE A C 1
ATOM 4835 O O . ILE A 1 620 ? 13.189 -60.315 1.972 1.00 48.59 277 ILE A O 1
ATOM 4840 N N . ARG A 1 621 ? 11.006 -60.559 1.448 1.00 49.94 278 ARG A N 1
ATOM 4841 C CA . ARG A 1 621 ? 11.027 -62.007 1.687 1.00 53.10 278 ARG A CA 1
ATOM 4842 C C . ARG A 1 621 ? 12.048 -62.698 0.784 1.00 50.82 278 ARG A C 1
ATOM 4843 O O . ARG A 1 621 ? 12.915 -63.446 1.258 1.00 48.12 278 ARG A O 1
ATOM 4851 N N . LEU A 1 622 ? 11.957 -62.450 -0.531 1.00 48.95 279 LEU A N 1
ATOM 4852 C CA . LEU A 1 622 ? 12.866 -63.096 -1.474 1.00 48.32 279 LEU A CA 1
ATOM 4853 C C . LEU A 1 622 ? 14.317 -62.727 -1.184 1.00 49.39 279 LEU A C 1
ATOM 4854 O O . LEU A 1 622 ? 15.207 -63.591 -1.229 1.00 44.64 279 LEU A O 1
ATOM 4859 N N . GLY A 1 623 ? 14.571 -61.451 -0.865 1.00 49.45 280 GLY A N 1
ATOM 4860 C CA . GLY A 1 623 ? 15.911 -61.001 -0.527 1.00 49.88 280 GLY A CA 1
ATOM 4861 C C . GLY A 1 623 ? 16.455 -61.598 0.755 1.00 46.98 280 GLY A C 1
ATOM 4862 O O . GLY A 1 623 ? 17.671 -61.572 0.979 1.00 46.82 280 GLY A O 1
ATOM 4863 N N . ASN A 1 624 ? 15.589 -62.142 1.601 1.00 47.49 281 ASN A N 1
ATOM 4864 C CA . ASN A 1 624 ? 16.059 -62.789 2.815 1.00 51.36 281 ASN A CA 1
ATOM 4865 C C . ASN A 1 624 ? 16.486 -64.241 2.601 1.00 54.58 281 ASN A C 1
ATOM 4866 O O . ASN A 1 624 ? 17.216 -64.786 3.445 1.00 55.08 281 ASN A O 1
ATOM 4871 N N . ILE A 1 625 ? 16.052 -64.896 1.516 1.00 50.73 282 ILE A N 1
ATOM 4872 C CA . ILE A 1 625 ? 16.426 -66.293 1.329 1.00 50.61 282 ILE A CA 1
ATOM 4873 C C . ILE A 1 625 ? 17.737 -66.369 0.551 1.00 52.37 282 ILE A C 1
ATOM 4874 O O . ILE A 1 625 ? 18.156 -65.418 -0.132 1.00 49.00 282 ILE A O 1
ATOM 4879 N N . ARG A 1 626 ? 18.428 -67.498 0.706 1.00 47.80 283 ARG A N 1
ATOM 4880 C CA . ARG A 1 626 ? 19.798 -67.646 0.238 1.00 49.51 283 ARG A CA 1
ATOM 4881 C C . ARG A 1 626 ? 19.903 -68.794 -0.761 1.00 52.50 283 ARG A C 1
ATOM 4882 O O . ARG A 1 626 ? 19.267 -69.846 -0.600 1.00 47.59 283 ARG A O 1
ATOM 4890 N N . VAL A 1 627 ? 20.701 -68.576 -1.799 1.00 49.43 284 VAL A N 1
ATOM 4891 C CA . VAL A 1 627 ? 20.907 -69.553 -2.861 1.00 52.93 284 VAL A CA 1
ATOM 4892 C C . VAL A 1 627 ? 22.226 -70.271 -2.583 1.00 57.20 284 VAL A C 1
ATOM 4893 O O . VAL A 1 627 ? 23.271 -69.608 -2.502 1.00 54.07 284 VAL A O 1
ATOM 4897 N N . PRO A 1 628 ? 22.229 -71.589 -2.440 1.00 63.81 285 PRO A N 1
ATOM 4898 C CA . PRO A 1 628 ? 23.462 -72.290 -2.075 1.00 64.38 285 PRO A CA 1
ATOM 4899 C C . PRO A 1 628 ? 24.358 -72.514 -3.283 1.00 65.04 285 PRO A C 1
ATOM 4900 O O . PRO A 1 628 ? 23.897 -72.650 -4.422 1.00 62.74 285 PRO A O 1
ATOM 4904 N N . LEU A 1 629 ? 25.662 -72.536 -3.012 1.00 66.22 286 LEU A N 1
ATOM 4905 C CA . LEU A 1 629 ? 26.671 -72.739 -4.043 1.00 67.91 286 LEU A CA 1
ATOM 4906 C C . LEU A 1 629 ? 27.643 -73.844 -3.636 1.00 72.55 286 LEU A C 1
ATOM 4907 O O . LEU A 1 629 ? 27.310 -75.036 -3.720 1.00 71.20 286 LEU A O 1
#

B-factor: mean 39.87, std 11.71, range [21.2, 98.97]

Solvent-accessible surface area: 26817 Å² total

Foldseek 3Di:
DDDPQAFEEEDAPLFLQVLLVVLQVVLCVVPVHHYHYDHDPVLLVVQQVQLVVLDDGQKYKDWLQSVQQCVVSPFFDFDDDDPVLVVQFDVVQQVSQDHPRTRRWAFWAKKWKWKKFQCVLPVDQDQAPVCQVVVQVVVVVVQAAAEAEALLFCLQQQLQLPFQPADQFDDDPNDTDLVDHRCQDPSNLLRLVSVLVCCVSPSYPLPGHHVNRLCCVLVVRYGIYMDMQQSVLSSVVSVRRMDTAADHHYPPGGRARAMTGTTMTGGSSDPCNVVVSCSVRPRCLDLVNQVSRCNRGRRAQTRRPVNNVVVVVPNNNVRRVVNNVRHYHHHNHSLVVQLRLLSSLLSSCCNVPVDPNNVSSVQSRVRSSHVSLQSFFEWEAAQVVQKTATDPQDGPPDFLVSNVVCNVVCVPPDCPPIGHQPQKHKFQALDDPVLLVVVVVQVVVDDWDDDPQLKIKDKAAWDAPLVVGDTHCPVHQEDAQCPVVSLVSQCVVPVPRRHPFQFRMKMKIKDFLVSLGKWDWDADDQPWFAFKKKKFKHPFWFWKWKAAPVRRYIYIYTHGHGMMIIGGDRSRPRIIIIGGSSRDDGMIMITMTTGGHPLQPPPHVCVPVPNVVSSVSHPDYDYD

Secondary structure (DSSP, 8-state):
-PPTTSEEEE--TTS-HHHHHHHHHHHHHHH---EEEE--TTHHHHHHHHHTTT-S-SEEEEEGGGHHHHHHTT-BPPP---HHHHTTB-HHHHHHTEETTEE-SEEEEEE--EEEEETTT-SS--SBSTTHHHHHHHHHTTT-EEE----SSHHHHHHHHHHTT-EEEEEETTEEEEEEEESSSHHHHHHHHHHHHHHHTTSS-TT--HHHHHHHHHTT-EEEEEE-GGGHHHHHHHT--EEEEPPPBBTTB---PEEEEEEEEEBTT-S-HHHHHHHIIIIISSHHHHHHHHTTS--SEESBHHHHHTTTT-HHHHHHHHHHHHSEEPP-STTHHHHHHHHHHHHHHHHTTSS-HHHHHHHHHHHTT--GGGGSEEEEEETTTTEEEE-SS--TT--HHHHHHHHHHGGGS--TT-B--TTEEEETT-S-HHHHHHHHHHHTTS--EE-GGG-EEEEES-EEETTTTEEE-TT---EETTHHHHHHHHHHH-HHHH-S--EEEEEEEEEEGGGT--EEEE---SSSEEEEEEEEEESS-EEEEEEETTTTEEEEEEE-TT-EEEE-HHHHHT-EEEE-GGG--SEEEEEEEEEE-TTTSTTSSSIIIIIHHHHHHHHSEE--

Sequence (624 aa):
KIEEGKLVIWINGDKGYNGLAEVGKKFEKDTGIKVTVEHPDKLEEKFPQVAATGDGPDIIFWAHDRFGGYAQSGLLAEITPDKAFQDKLYPFTWDAVRYNGKLIAYPIAVEALSLIYNKDLLPNPPKTWEEIPALDKELKAKGKSALMFNLQEPYFTWPLIAADGGYAFKYENGKYDIKDVGVDNAGAKAGLTFLVDLIKNKHMNADTDYSIAEAAFNKGETAMTINGPWAWSSNIDTSKVNYGVTVVLPTFKGQPSKPFVGVLSAGINAASPNKELAKEFLENYLLTDEGLEAVNKDKPLGAVALKSYEEELAKDPRIAATMENAQKGEIMPNIPQMSAFWYAVRTAVINAASGRQTVDEALKDAQTNAAADKHVNYKVFIYDHIRQIAIPTTNLNSQSSLEDIIDESTSCQSVSTDGSIEIDGLTLIHNFLSESEESKILNMIDTVEWAQSQSGRRKQDYGPKVNFKHKKVKTDTFVGMPEYADMLLNKMSEYDVKKLGNYQPFEMCCNLEYEEVKKSAIEMHQDDMWIWGNRLISINLINGSVMTLSNDNKSFLCYVHMPHRSLLCMADECRYDWKHGVLAHHIRGRRIALTMREAAKDFAEGGELYEKYGAELIRLGNIRVPL